Protein AF-A0A7Y5XX74-F1 (afdb_monomer_lite)

Secondary structure (DSSP, 8-state):
--S-EEEE-TTSS--EEEE-TT--EEEETTTEEEE-SB-TTSPBPPHHHHHHHHHHHHHHHHHHHHTSS---TT-TTSHHHHHHHHHHHHH-SSSTTTT--SHHHHHHHHHHHHH--TT-S--SSHHHHHHHSPSPGGG-HHHHHHHH--S--SS-TT--HHHHHHHHHHHHHHTTSS-HHHHHHHHHTS-HHHHHHHHH-HHHHHHHTTS-HHHHHHHHHHHHSSS-TT-STTT-TT--HHHHHHHHHHHTT-HHHHHHHHHHS-HHHHHHHTT-HHHHHHHHHHSSS-HHHHHHHHHHHHTTSTHHHHHHHHHHHHHHHTTT-SS--HHHHHHHHTS-HHHHHHHHHH-HHHHHHHTTTS-HHHHHHHHHHHTTSS--

pLDDT: mean 84.11, std 14.09, range [31.91, 98.31]

Structure (mmCIF, N/CA/C/O backbone):
data_AF-A0A7Y5XX74-F1
#
_entry.id   AF-A0A7Y5XX74-F1
#
loop_
_atom_site.group_PDB
_atom_site.id
_atom_site.type_symbol
_atom_site.label_atom_id
_atom_site.label_alt_id
_atom_site.label_comp_id
_atom_site.label_asym_id
_atom_site.label_entity_id
_atom_site.label_seq_id
_atom_site.pdbx_PDB_ins_code
_atom_site.Cartn_x
_atom_site.Cartn_y
_atom_site.Cartn_z
_atom_site.occupancy
_atom_site.B_iso_or_equiv
_atom_site.auth_seq_id
_atom_site.auth_comp_id
_atom_site.auth_asym_id
_atom_site.auth_atom_id
_atom_site.pdbx_PDB_model_num
ATOM 1 N N . ALA A 1 1 ? 45.575 -0.138 -5.406 1.00 38.28 1 ALA A N 1
ATOM 2 C CA . ALA A 1 1 ? 44.103 -0.164 -5.280 1.00 38.28 1 ALA A CA 1
ATOM 3 C C . ALA A 1 1 ? 43.688 -1.615 -5.085 1.00 38.28 1 ALA A C 1
ATOM 5 O O . ALA A 1 1 ? 44.304 -2.457 -5.726 1.00 38.28 1 ALA A O 1
ATOM 6 N N . ALA A 1 2 ? 42.754 -1.920 -4.179 1.00 33.31 2 ALA A N 1
ATOM 7 C CA . ALA A 1 2 ? 42.274 -3.293 -4.006 1.00 33.31 2 ALA A CA 1
ATOM 8 C C . ALA A 1 2 ? 41.650 -3.765 -5.330 1.00 33.31 2 ALA A C 1
ATOM 10 O O . ALA A 1 2 ? 40.745 -3.102 -5.836 1.00 33.31 2 ALA A O 1
ATOM 11 N N . GLN A 1 3 ? 42.217 -4.819 -5.923 1.00 36.69 3 GLN A N 1
ATOM 12 C CA . GLN A 1 3 ? 41.779 -5.361 -7.215 1.00 36.69 3 GLN A CA 1
ATOM 13 C C . GLN A 1 3 ? 40.480 -6.162 -7.074 1.00 36.69 3 GLN A C 1
ATOM 15 O O . GLN A 1 3 ? 39.657 -6.135 -7.980 1.00 36.69 3 GLN A O 1
ATOM 20 N N . ASP A 1 4 ? 40.254 -6.724 -5.888 1.00 36.78 4 ASP A N 1
ATOM 21 C CA . ASP A 1 4 ? 39.111 -7.558 -5.550 1.00 36.78 4 ASP A CA 1
ATOM 22 C C . ASP A 1 4 ? 38.460 -7.080 -4.248 1.00 36.78 4 ASP A C 1
ATOM 24 O O . ASP A 1 4 ? 39.116 -6.490 -3.380 1.00 36.78 4 ASP A O 1
ATOM 28 N N . ALA A 1 5 ? 37.156 -7.320 -4.106 1.00 41.28 5 ALA A N 1
ATOM 29 C CA . ALA A 1 5 ? 36.436 -7.100 -2.865 1.00 41.28 5 ALA A CA 1
ATOM 30 C C . ALA A 1 5 ? 35.701 -8.367 -2.428 1.00 41.28 5 ALA A C 1
ATOM 32 O O . ALA A 1 5 ? 34.929 -8.966 -3.177 1.00 41.28 5 ALA A O 1
ATOM 33 N N . ASN A 1 6 ? 35.934 -8.722 -1.169 1.00 41.62 6 ASN A N 1
ATOM 34 C CA . ASN A 1 6 ? 35.467 -9.953 -0.558 1.00 41.62 6 ASN A CA 1
ATOM 35 C C . ASN A 1 6 ? 34.137 -9.721 0.159 1.00 41.62 6 ASN A C 1
ATOM 37 O O . ASN A 1 6 ? 34.003 -8.814 0.986 1.00 41.62 6 ASN A O 1
ATOM 41 N N . PHE A 1 7 ? 33.154 -10.541 -0.177 1.00 45.69 7 PHE A N 1
ATOM 42 C CA . PHE A 1 7 ? 31.838 -10.599 0.438 1.00 45.69 7 PHE A CA 1
ATOM 43 C C . PHE A 1 7 ? 31.828 -11.794 1.386 1.00 45.69 7 PHE A C 1
ATOM 45 O O . PHE A 1 7 ? 32.346 -12.850 1.039 1.00 45.69 7 PHE A O 1
ATOM 52 N N . PHE A 1 8 ? 31.270 -11.613 2.583 1.00 44.59 8 PHE A N 1
ATOM 53 C CA . PHE A 1 8 ? 31.184 -12.655 3.606 1.00 44.59 8 PHE A CA 1
ATOM 54 C C . PHE A 1 8 ? 29.717 -12.966 3.907 1.00 44.59 8 PHE A C 1
ATOM 56 O O . PHE A 1 8 ? 28.927 -12.038 4.100 1.00 44.59 8 PHE A O 1
ATOM 63 N N . TYR A 1 9 ? 29.363 -14.251 3.975 1.00 49.72 9 TYR A N 1
ATOM 64 C CA . TYR A 1 9 ? 28.003 -14.717 4.280 1.00 49.72 9 TYR A CA 1
ATOM 65 C C . TYR A 1 9 ? 27.875 -15.160 5.737 1.00 49.72 9 TYR A C 1
ATOM 67 O O . TYR A 1 9 ? 28.727 -15.876 6.255 1.00 49.72 9 TYR A O 1
ATOM 75 N N . GLY A 1 10 ? 26.749 -14.826 6.374 1.00 38.72 10 GLY A N 1
ATOM 76 C CA . GLY A 1 10 ? 26.398 -15.322 7.708 1.00 38.72 10 GLY A CA 1
ATOM 77 C C . GLY A 1 10 ? 27.081 -14.584 8.866 1.00 38.72 10 GLY A C 1
ATOM 78 O O . GLY A 1 10 ? 27.585 -13.475 8.725 1.00 38.72 10 GLY A O 1
ATOM 79 N N . SER A 1 11 ? 27.051 -15.181 10.060 1.00 33.50 11 SER A N 1
ATOM 80 C CA . SER A 1 11 ? 27.618 -14.604 11.291 1.00 33.50 11 SER A CA 1
ATOM 81 C C . SER A 1 11 ? 29.122 -14.863 11.468 1.00 33.50 11 SER A C 1
ATOM 83 O O . SER A 1 11 ? 29.674 -14.563 12.529 1.00 33.50 11 SER A O 1
ATOM 85 N N . ARG A 1 12 ? 29.791 -15.442 10.459 1.00 31.91 12 ARG A N 1
ATOM 86 C CA . ARG A 1 12 ? 31.206 -15.841 10.488 1.00 31.91 12 ARG A CA 1
ATOM 87 C C . ARG A 1 12 ? 31.926 -15.397 9.206 1.00 31.91 12 ARG A C 1
ATOM 89 O O . ARG A 1 12 ? 31.303 -15.216 8.169 1.00 31.91 12 ARG A O 1
ATOM 96 N N . GLN A 1 13 ? 33.235 -15.156 9.309 1.00 39.31 13 GLN A N 1
ATOM 97 C CA . GLN A 1 13 ? 34.094 -14.624 8.234 1.00 39.31 13 GLN A CA 1
ATOM 98 C C . GLN A 1 13 ? 34.747 -15.726 7.373 1.00 39.31 13 GLN A C 1
ATOM 100 O O . GLN A 1 13 ? 35.854 -15.545 6.881 1.00 39.31 13 GLN A O 1
ATOM 105 N N . ASP A 1 14 ? 34.106 -16.883 7.221 1.00 40.28 14 ASP A N 1
ATOM 106 C CA . ASP A 1 14 ? 34.669 -18.075 6.568 1.00 40.28 14 ASP A CA 1
ATOM 107 C C . ASP A 1 14 ? 34.047 -18.417 5.198 1.00 40.28 14 ASP A C 1
ATOM 109 O O . ASP A 1 14 ? 34.499 -19.359 4.554 1.00 40.28 14 ASP A O 1
ATOM 113 N N . ASN A 1 15 ? 33.086 -17.627 4.706 1.00 44.94 15 ASN A N 1
ATOM 114 C CA . ASN A 1 15 ? 32.479 -17.778 3.373 1.00 44.94 15 ASN A CA 1
ATOM 115 C C . ASN A 1 15 ? 32.808 -16.577 2.473 1.00 44.94 15 ASN A C 1
ATOM 117 O O . ASN A 1 15 ? 32.007 -15.653 2.367 1.00 44.94 15 ASN A O 1
ATOM 121 N N . GLU A 1 16 ? 33.992 -16.561 1.862 1.00 42.88 16 GLU A N 1
ATOM 122 C CA . GLU A 1 16 ? 34.482 -15.473 1.002 1.00 42.88 16 GLU A CA 1
ATOM 123 C C . GLU A 1 16 ? 34.005 -15.623 -0.452 1.00 42.88 16 GLU A C 1
ATOM 125 O O . GLU A 1 16 ? 34.263 -16.641 -1.088 1.00 42.88 16 GLU A O 1
ATOM 130 N N . HIS A 1 17 ? 33.321 -14.608 -0.993 1.00 49.22 17 HIS A N 1
ATOM 131 C CA . HIS A 1 17 ? 32.944 -14.538 -2.410 1.00 49.22 17 HIS A CA 1
ATOM 132 C C . HIS A 1 17 ? 33.470 -13.239 -3.023 1.00 49.22 17 HIS A C 1
ATOM 134 O O . HIS A 1 17 ? 33.361 -12.164 -2.431 1.00 49.22 17 HIS A O 1
ATOM 140 N N . THR A 1 18 ? 34.053 -13.330 -4.212 1.00 49.22 18 THR A N 1
ATOM 141 C CA . THR A 1 18 ? 34.776 -12.221 -4.840 1.00 49.22 18 THR A CA 1
ATOM 142 C C . THR A 1 18 ? 33.871 -11.461 -5.810 1.00 49.22 18 THR A C 1
ATOM 144 O O . THR A 1 18 ? 33.394 -12.035 -6.786 1.00 49.22 18 THR A O 1
ATOM 147 N N . HIS A 1 19 ? 33.662 -10.159 -5.587 1.00 54.53 19 HIS A N 1
ATOM 148 C CA . HIS A 1 19 ? 33.103 -9.267 -6.613 1.00 54.53 19 HIS A CA 1
ATOM 149 C C . HIS A 1 19 ? 33.962 -8.006 -6.774 1.00 54.53 19 HIS A C 1
ATOM 151 O O . HIS A 1 19 ? 34.809 -7.692 -5.935 1.00 54.53 19 HIS A O 1
ATOM 157 N N . GLY A 1 20 ? 33.740 -7.265 -7.861 1.00 46.94 20 GLY A N 1
ATOM 158 C CA . GLY A 1 20 ? 34.535 -6.087 -8.204 1.00 46.94 20 GLY A CA 1
ATOM 159 C C . GLY A 1 20 ? 34.535 -5.003 -7.110 1.00 46.94 20 GLY A C 1
ATOM 160 O O . GLY A 1 20 ? 33.599 -4.892 -6.309 1.00 46.94 20 GLY A O 1
ATOM 161 N N . PRO A 1 21 ? 35.565 -4.142 -7.054 1.00 49.09 21 PRO A N 1
ATOM 162 C CA . PRO A 1 21 ? 35.764 -3.194 -5.957 1.00 49.09 21 PRO A CA 1
ATOM 163 C C . PRO A 1 21 ? 34.653 -2.140 -5.825 1.00 49.09 21 PRO A C 1
ATOM 165 O O . PRO A 1 21 ? 34.507 -1.554 -4.753 1.00 49.09 21 PRO A O 1
ATOM 168 N N . THR A 1 22 ? 33.828 -1.920 -6.847 1.00 54.50 22 THR A N 1
ATOM 169 C CA . THR A 1 22 ? 32.734 -0.933 -6.860 1.00 54.50 22 THR A CA 1
ATOM 170 C C . THR A 1 22 ? 31.342 -1.524 -6.616 1.00 54.50 22 THR A C 1
ATOM 172 O O . THR A 1 22 ? 30.402 -0.760 -6.418 1.00 54.50 22 THR A O 1
ATOM 175 N N . THR A 1 23 ? 31.200 -2.853 -6.567 1.00 60.91 23 THR A N 1
ATOM 176 C CA . THR A 1 23 ? 29.917 -3.541 -6.354 1.00 60.91 23 THR A CA 1
ATOM 177 C C . THR A 1 23 ? 29.348 -3.238 -4.962 1.00 60.91 23 THR A C 1
ATOM 179 O O . THR A 1 23 ? 29.949 -3.598 -3.947 1.00 60.91 23 THR A O 1
ATOM 182 N N . LEU A 1 24 ? 28.196 -2.560 -4.898 1.00 61.50 24 LEU A N 1
ATOM 183 C CA . LEU A 1 24 ? 27.523 -2.205 -3.638 1.00 61.50 24 LEU A CA 1
ATOM 184 C C . LEU A 1 24 ? 26.499 -3.259 -3.195 1.00 61.50 24 LEU A C 1
ATOM 186 O O . LEU A 1 24 ? 26.317 -3.445 -1.990 1.00 61.50 24 LEU A O 1
ATOM 190 N N . GLY A 1 25 ? 25.898 -3.968 -4.149 1.00 62.72 25 GLY A N 1
ATOM 191 C CA . GLY A 1 25 ? 25.007 -5.104 -3.950 1.00 62.72 25 GLY A CA 1
ATOM 192 C C . GLY A 1 25 ? 25.106 -6.086 -5.121 1.00 62.72 25 GLY A C 1
ATOM 193 O O . GLY A 1 25 ? 25.762 -5.784 -6.117 1.00 62.72 25 GLY A O 1
ATOM 194 N N . THR A 1 26 ? 24.561 -7.290 -4.954 1.00 72.44 26 THR A N 1
ATOM 195 C CA . THR A 1 26 ? 24.440 -8.308 -6.010 1.00 72.44 26 THR A CA 1
ATOM 196 C C . THR A 1 26 ? 23.409 -9.371 -5.614 1.00 72.44 26 THR A C 1
ATOM 198 O O . THR A 1 26 ? 23.001 -9.448 -4.450 1.00 72.44 26 THR A O 1
ATOM 201 N N . ILE A 1 27 ? 23.028 -10.230 -6.563 1.00 67.12 27 ILE A N 1
ATOM 202 C CA . ILE A 1 27 ? 22.138 -11.376 -6.345 1.00 67.12 27 ILE A CA 1
ATOM 203 C C . ILE A 1 27 ? 22.914 -12.683 -6.506 1.00 67.12 27 ILE A C 1
ATOM 205 O O . ILE A 1 27 ? 23.526 -12.932 -7.544 1.00 67.12 27 ILE A O 1
ATOM 209 N N . GLU A 1 28 ? 22.817 -13.560 -5.512 1.00 67.19 28 GLU A N 1
ATOM 210 C CA . GLU A 1 28 ? 23.302 -14.937 -5.565 1.00 67.19 28 GLU A CA 1
ATOM 211 C C . GLU A 1 28 ? 22.136 -15.930 -5.661 1.00 67.19 28 GLU A C 1
ATOM 213 O O . GLU A 1 28 ? 21.075 -15.753 -5.056 1.00 67.19 28 GLU A O 1
ATOM 218 N N . GLY A 1 29 ? 22.309 -16.978 -6.474 1.00 62.56 29 GLY A N 1
ATOM 219 C CA . GLY A 1 29 ? 21.314 -18.046 -6.641 1.00 62.56 29 GLY A CA 1
ATOM 220 C C . GLY A 1 29 ? 19.972 -17.592 -7.231 1.00 62.56 29 GLY A C 1
ATOM 221 O O . GLY A 1 29 ? 19.015 -18.356 -7.223 1.00 62.56 29 GLY A O 1
ATOM 222 N N . GLY A 1 30 ? 19.885 -16.353 -7.727 1.00 67.50 30 GLY A N 1
ATOM 223 C CA . GLY A 1 30 ? 18.659 -15.757 -8.266 1.00 67.50 30 GLY A CA 1
ATOM 224 C C . GLY A 1 30 ? 17.651 -15.273 -7.216 1.00 67.50 30 GLY A C 1
ATOM 225 O O . GLY A 1 30 ? 16.641 -14.690 -7.596 1.00 67.50 30 GLY A O 1
ATOM 226 N N . THR A 1 31 ? 17.910 -15.481 -5.921 1.00 69.44 31 THR A N 1
ATOM 227 C CA . THR A 1 31 ? 16.950 -15.177 -4.840 1.00 69.44 31 THR A CA 1
ATOM 228 C C . THR A 1 31 ? 17.570 -14.511 -3.616 1.00 69.44 31 THR A C 1
ATOM 230 O O . THR A 1 31 ? 16.842 -13.969 -2.788 1.00 69.44 31 THR A O 1
ATOM 233 N N . THR A 1 32 ? 18.893 -14.559 -3.465 1.00 73.12 32 THR A N 1
ATOM 234 C CA . THR A 1 32 ? 19.584 -14.032 -2.286 1.00 73.12 32 THR A CA 1
ATOM 235 C C . THR A 1 32 ? 20.218 -12.696 -2.626 1.00 73.12 32 THR A C 1
ATOM 237 O O . THR A 1 32 ? 21.114 -12.641 -3.462 1.00 73.12 32 THR A O 1
ATOM 240 N N . VAL A 1 33 ? 19.783 -11.620 -1.969 1.00 76.06 33 VAL A N 1
ATOM 241 C CA . VAL A 1 33 ? 20.421 -10.305 -2.103 1.00 76.06 33 VAL A CA 1
ATOM 242 C C . VAL A 1 33 ? 21.564 -10.176 -1.108 1.00 76.06 33 VAL A C 1
ATOM 244 O O . VAL A 1 33 ? 21.401 -10.429 0.086 1.00 76.06 33 VAL A O 1
ATOM 247 N N . ILE A 1 34 ? 22.710 -9.722 -1.598 1.00 73.75 34 ILE A N 1
ATOM 248 C CA . ILE A 1 34 ? 23.897 -9.456 -0.797 1.00 73.75 34 ILE A CA 1
ATOM 249 C C . ILE A 1 34 ? 24.220 -7.976 -0.927 1.00 73.75 34 ILE A C 1
ATOM 251 O O . ILE A 1 34 ? 24.368 -7.470 -2.034 1.00 73.75 34 ILE A O 1
ATOM 255 N N . VAL A 1 35 ? 24.372 -7.285 0.202 1.00 76.62 35 VAL A N 1
ATOM 256 C CA . VAL A 1 35 ? 24.736 -5.863 0.237 1.00 76.62 35 VAL A CA 1
ATOM 257 C C . VAL A 1 35 ? 26.051 -5.693 0.978 1.00 76.62 35 VAL A C 1
ATOM 259 O O . VAL A 1 35 ? 26.254 -6.234 2.067 1.00 76.62 35 VAL A O 1
ATOM 262 N N . ARG A 1 36 ? 26.965 -4.913 0.404 1.00 73.75 36 ARG A N 1
ATOM 263 C CA . ARG A 1 36 ? 28.269 -4.668 1.012 1.00 73.75 36 ARG A CA 1
ATOM 264 C C . ARG A 1 36 ? 28.140 -3.717 2.205 1.00 73.75 36 ARG A C 1
ATOM 266 O O . ARG A 1 36 ? 27.574 -2.640 2.089 1.00 73.75 36 ARG A O 1
ATOM 273 N N . GLY A 1 37 ? 28.749 -4.041 3.345 1.00 70.94 37 GLY A N 1
ATOM 274 C CA . GLY A 1 37 ? 28.749 -3.141 4.511 1.00 70.94 37 GLY A CA 1
ATOM 275 C C . GLY A 1 37 ? 29.721 -1.953 4.409 1.00 70.94 37 GLY A C 1
ATOM 276 O O . GLY A 1 37 ? 29.439 -0.872 4.923 1.00 70.94 37 GLY A O 1
ATOM 277 N N . ARG A 1 38 ? 30.870 -2.122 3.741 1.00 72.69 38 ARG A N 1
ATOM 278 C CA . ARG A 1 38 ? 31.935 -1.104 3.630 1.00 72.69 38 ARG A CA 1
ATOM 279 C C . ARG A 1 38 ? 32.205 -0.716 2.181 1.00 72.69 38 ARG A C 1
ATOM 281 O O . ARG A 1 38 ? 32.158 -1.559 1.301 1.00 72.69 38 ARG A O 1
ATOM 288 N N . ARG A 1 39 ? 32.534 0.544 1.910 1.00 70.62 39 ARG A N 1
ATOM 289 C CA . ARG A 1 39 ? 32.956 1.000 0.571 1.00 70.62 39 ARG A CA 1
ATOM 290 C C . ARG A 1 39 ? 34.378 0.519 0.264 1.00 70.62 39 ARG A C 1
ATOM 292 O O . ARG A 1 39 ? 35.106 0.119 1.168 1.00 70.62 39 ARG A O 1
ATOM 299 N N . SER A 1 40 ? 34.806 0.635 -0.993 1.00 65.19 40 SER A N 1
ATOM 300 C CA . SER A 1 40 ? 36.177 0.305 -1.430 1.00 65.19 40 SER A CA 1
ATOM 301 C C . SER A 1 40 ? 37.276 1.023 -0.635 1.00 65.19 40 SER A C 1
ATOM 303 O O . SER A 1 40 ? 38.359 0.480 -0.454 1.00 65.19 40 SER A O 1
ATOM 305 N N . GLY A 1 41 ? 36.990 2.218 -0.108 1.00 68.88 41 GLY A N 1
ATOM 306 C CA . GLY A 1 41 ? 37.886 2.964 0.783 1.00 68.88 41 GLY A CA 1
ATOM 307 C C . GLY A 1 41 ? 37.874 2.516 2.253 1.00 68.88 41 GLY A C 1
ATOM 308 O O . GLY A 1 41 ? 38.465 3.190 3.087 1.00 68.88 41 GLY A O 1
ATOM 309 N N . GLY A 1 42 ? 37.164 1.439 2.607 1.00 68.88 42 GLY A N 1
ATOM 310 C CA . GLY A 1 42 ? 37.112 0.873 3.962 1.00 68.88 42 GLY A CA 1
ATOM 311 C C . GLY A 1 42 ? 36.090 1.507 4.917 1.00 68.88 42 GLY A C 1
ATOM 312 O O . GLY A 1 42 ? 35.814 0.935 5.971 1.00 68.88 42 GLY A O 1
ATOM 313 N N . ALA A 1 43 ? 35.485 2.641 4.556 1.00 76.94 43 ALA A N 1
ATOM 314 C CA . ALA A 1 43 ? 34.446 3.291 5.358 1.00 76.94 43 ALA A CA 1
ATOM 315 C C . ALA A 1 43 ? 33.123 2.504 5.344 1.00 76.94 43 ALA A C 1
ATOM 317 O O . ALA A 1 43 ? 32.717 1.993 4.299 1.00 76.94 43 ALA A O 1
ATOM 318 N N . TRP A 1 44 ? 32.427 2.452 6.484 1.00 78.19 44 TRP A N 1
ATOM 319 C CA . TRP A 1 44 ? 31.071 1.898 6.568 1.00 78.19 44 TRP A CA 1
ATOM 320 C C . TRP A 1 44 ? 30.087 2.691 5.702 1.00 78.19 44 TRP A C 1
ATOM 322 O O . TRP A 1 44 ? 30.159 3.919 5.623 1.00 78.19 44 TRP A O 1
ATOM 332 N N . GLN A 1 45 ? 29.175 1.980 5.041 1.00 78.62 45 GLN A N 1
ATOM 333 C CA . GLN A 1 45 ? 28.043 2.595 4.354 1.00 78.62 45 GLN A CA 1
ATOM 334 C C . GLN A 1 45 ? 27.035 3.139 5.375 1.00 78.62 45 GLN A C 1
ATOM 336 O O . GLN A 1 45 ? 26.907 2.609 6.479 1.00 78.62 45 GLN A O 1
ATOM 341 N N . THR A 1 46 ? 26.312 4.197 5.006 1.00 82.75 46 THR A N 1
ATOM 342 C CA . THR A 1 46 ? 25.173 4.672 5.800 1.00 82.75 46 THR A CA 1
ATOM 343 C C . THR A 1 46 ? 24.004 3.696 5.676 1.00 82.75 46 THR A C 1
ATOM 345 O O . THR A 1 46 ? 23.935 2.917 4.719 1.00 82.75 46 THR A O 1
ATOM 348 N N . ARG A 1 47 ? 23.064 3.748 6.626 1.00 79.56 47 ARG A N 1
ATOM 349 C CA . ARG A 1 47 ? 21.850 2.920 6.588 1.00 79.56 47 ARG A CA 1
ATOM 350 C C . ARG A 1 47 ? 21.076 3.144 5.291 1.00 79.56 47 ARG A C 1
ATOM 352 O O . ARG A 1 47 ? 20.661 2.182 4.659 1.00 79.56 47 ARG A O 1
ATOM 359 N N . GLU A 1 48 ? 20.928 4.397 4.886 1.00 82.56 48 GLU A N 1
ATOM 360 C CA . GLU A 1 48 ? 20.188 4.815 3.695 1.00 82.56 48 GLU A CA 1
ATOM 361 C C . GLU A 1 48 ? 20.807 4.204 2.435 1.00 82.56 48 GLU A C 1
ATOM 363 O O . GLU A 1 48 ? 20.091 3.651 1.610 1.00 82.56 48 GLU A O 1
ATOM 368 N N . ARG A 1 49 ? 22.142 4.185 2.328 1.00 80.81 49 ARG A N 1
ATOM 369 C CA . ARG A 1 49 ? 22.838 3.551 1.198 1.00 80.81 49 ARG A CA 1
ATOM 370 C C . ARG A 1 49 ? 22.702 2.035 1.165 1.00 80.81 49 ARG A C 1
ATOM 372 O O . ARG A 1 49 ? 22.569 1.468 0.088 1.00 80.81 49 ARG A O 1
ATOM 379 N N . ILE A 1 50 ? 22.736 1.384 2.327 1.00 79.56 50 ILE A N 1
ATOM 380 C CA . ILE A 1 50 ? 22.487 -0.061 2.418 1.00 79.56 50 ILE A CA 1
ATOM 381 C C . ILE A 1 50 ? 21.055 -0.369 1.963 1.00 79.56 50 ILE A C 1
ATOM 383 O O . ILE A 1 50 ? 20.848 -1.308 1.201 1.00 79.56 50 ILE A O 1
ATOM 387 N N . MET A 1 51 ? 20.081 0.443 2.386 1.00 78.31 51 MET A N 1
ATOM 388 C CA . MET A 1 51 ? 18.687 0.310 1.956 1.00 78.31 51 MET A CA 1
ATOM 389 C C . MET A 1 51 ? 18.514 0.574 0.456 1.00 78.31 51 MET A C 1
ATOM 391 O O . MET A 1 51 ? 17.779 -0.162 -0.191 1.00 78.31 51 MET A O 1
ATOM 395 N N . GLY A 1 52 ? 19.204 1.573 -0.101 1.00 82.69 52 GLY A N 1
ATOM 396 C CA . GLY A 1 52 ? 19.236 1.851 -1.539 1.00 82.69 52 GLY A CA 1
ATOM 397 C C . GLY A 1 52 ? 19.700 0.649 -2.352 1.00 82.69 52 GLY A C 1
ATOM 398 O O . GLY A 1 52 ? 18.942 0.118 -3.162 1.00 82.69 52 GLY A O 1
ATOM 399 N N . ALA A 1 53 ? 20.885 0.127 -2.022 1.00 83.31 53 ALA A N 1
ATOM 400 C CA . ALA A 1 53 ? 21.434 -1.065 -2.663 1.00 83.31 53 ALA A CA 1
ATOM 401 C C . ALA A 1 53 ? 20.504 -2.281 -2.522 1.00 83.31 53 ALA A C 1
ATOM 403 O O . ALA A 1 53 ? 20.278 -2.996 -3.490 1.00 83.31 53 A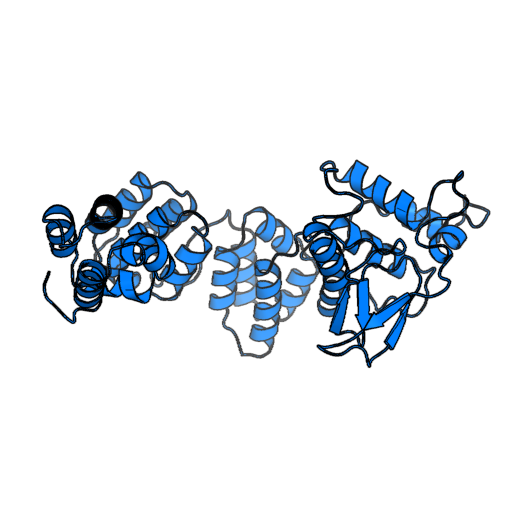LA A O 1
ATOM 404 N N . LEU A 1 54 ? 19.907 -2.497 -1.345 1.00 82.56 54 LEU A N 1
ATOM 405 C CA . LEU A 1 54 ? 18.936 -3.575 -1.150 1.00 82.56 54 LEU A CA 1
ATOM 406 C C . LEU A 1 54 ? 17.730 -3.433 -2.090 1.00 82.56 54 LEU A C 1
ATOM 408 O O . LEU A 1 54 ? 17.315 -4.413 -2.700 1.00 82.56 54 LEU A O 1
ATOM 412 N N . VAL A 1 55 ? 17.164 -2.230 -2.213 1.00 83.81 55 VAL A N 1
ATOM 413 C CA . VAL A 1 55 ? 16.012 -1.975 -3.090 1.00 83.81 55 VAL A CA 1
ATOM 414 C C . VAL A 1 55 ? 16.383 -2.141 -4.566 1.00 83.81 55 VAL A C 1
ATOM 416 O O . VAL A 1 55 ? 15.602 -2.737 -5.310 1.00 83.81 55 VAL A O 1
ATOM 419 N N . HIS A 1 56 ? 17.568 -1.678 -4.977 1.00 88.75 56 HIS A N 1
ATOM 420 C CA . HIS A 1 56 ? 18.104 -1.870 -6.331 1.00 88.75 56 HIS A CA 1
ATOM 421 C C . HIS A 1 56 ? 18.160 -3.358 -6.699 1.00 88.75 56 HIS A C 1
ATOM 423 O O . HIS A 1 56 ? 17.564 -3.783 -7.688 1.00 88.75 56 HIS A O 1
ATOM 429 N N . GLU A 1 57 ? 18.785 -4.177 -5.852 1.00 85.19 57 GLU A N 1
ATOM 430 C CA . GLU A 1 57 ? 18.904 -5.616 -6.105 1.00 85.19 57 GLU A CA 1
ATOM 431 C C . GLU A 1 57 ? 17.549 -6.341 -6.021 1.00 85.19 57 GLU A C 1
ATOM 433 O O . GLU A 1 57 ? 17.224 -7.167 -6.872 1.00 85.19 57 GLU A O 1
ATOM 438 N N . CYS A 1 58 ? 16.696 -6.010 -5.046 1.00 82.69 58 CYS A N 1
ATOM 439 C CA . CYS A 1 58 ? 15.348 -6.583 -4.961 1.00 82.69 58 CYS A CA 1
ATOM 440 C C . CYS A 1 58 ? 14.504 -6.260 -6.204 1.00 82.69 58 CYS A C 1
ATOM 442 O O . CYS A 1 58 ? 13.725 -7.101 -6.653 1.00 82.69 58 CYS A O 1
ATOM 444 N N . SER A 1 59 ? 14.677 -5.075 -6.796 1.00 86.44 59 SER A N 1
ATOM 445 C CA . SER A 1 59 ? 13.999 -4.683 -8.034 1.00 86.44 59 SER A CA 1
ATOM 446 C C . SER A 1 59 ? 14.305 -5.648 -9.186 1.00 86.44 59 SER A C 1
ATOM 448 O O . SER A 1 59 ? 13.380 -6.059 -9.892 1.00 86.44 59 SER A O 1
ATOM 450 N N . HIS A 1 60 ? 15.564 -6.074 -9.336 1.00 86.88 60 HIS A N 1
ATOM 451 C CA . HIS A 1 60 ? 15.952 -7.072 -10.337 1.00 86.88 60 HIS A CA 1
ATOM 452 C C . HIS A 1 60 ? 15.262 -8.425 -10.123 1.00 86.88 60 HIS A C 1
ATOM 454 O O . HIS A 1 60 ? 14.968 -9.121 -11.093 1.00 86.88 60 HIS A O 1
ATOM 460 N N . ILE A 1 61 ? 15.009 -8.824 -8.872 1.00 84.19 61 ILE A N 1
ATOM 461 C CA . ILE A 1 61 ? 14.290 -10.068 -8.554 1.00 84.19 61 ILE A CA 1
ATOM 462 C C . ILE A 1 61 ? 12.807 -9.922 -8.908 1.00 84.19 61 ILE A C 1
ATOM 464 O O . ILE A 1 61 ? 12.257 -10.778 -9.599 1.00 84.19 61 ILE A O 1
ATOM 468 N N . LEU A 1 62 ? 12.170 -8.831 -8.477 1.00 82.88 62 LEU A N 1
ATOM 469 C CA . LEU A 1 62 ? 10.732 -8.615 -8.655 1.00 82.88 62 LEU A CA 1
ATOM 470 C C . LEU A 1 62 ? 10.335 -8.539 -10.129 1.00 82.88 62 LEU A C 1
ATOM 472 O O . LEU A 1 62 ? 9.409 -9.227 -10.549 1.00 82.88 62 LEU A O 1
ATOM 476 N N . VAL A 1 63 ? 11.060 -7.768 -10.943 1.00 85.50 63 VAL A N 1
ATOM 477 C CA . VAL A 1 63 ? 10.723 -7.624 -12.370 1.00 85.50 63 VAL A CA 1
ATOM 478 C C . VAL A 1 63 ? 10.858 -8.949 -13.139 1.00 85.50 63 VAL A C 1
ATOM 480 O O . VAL A 1 63 ? 10.108 -9.207 -14.086 1.00 85.50 63 VAL A O 1
ATOM 483 N N . LYS A 1 64 ? 11.768 -9.829 -12.693 1.00 85.00 64 LYS A N 1
ATOM 484 C CA . LYS A 1 64 ? 11.927 -11.194 -13.216 1.00 85.00 64 LYS A CA 1
ATOM 485 C C . LYS A 1 64 ? 10.810 -12.112 -12.736 1.00 85.00 64 LYS A C 1
ATOM 487 O O . LYS A 1 64 ? 10.254 -12.836 -13.558 1.00 85.00 64 LYS A O 1
ATOM 492 N N . ASP A 1 65 ? 10.441 -12.061 -11.454 1.00 84.06 65 ASP A N 1
ATOM 493 C CA . ASP A 1 65 ? 9.293 -12.816 -10.933 1.00 84.06 65 ASP A CA 1
ATOM 494 C C . ASP A 1 65 ? 8.005 -12.430 -11.667 1.00 84.06 65 ASP A C 1
ATOM 496 O O . ASP A 1 65 ? 7.212 -13.298 -12.030 1.00 84.06 65 ASP A O 1
ATOM 500 N N . TYR A 1 66 ? 7.803 -11.145 -11.960 1.00 86.06 66 TYR A N 1
ATOM 501 C CA . TYR A 1 66 ? 6.658 -10.666 -12.736 1.00 86.06 66 TYR A CA 1
ATOM 502 C C . TYR A 1 66 ? 6.676 -11.132 -14.198 1.00 86.06 66 TYR A C 1
ATOM 504 O O . TYR A 1 66 ? 5.616 -11.203 -14.823 1.00 86.06 66 TYR A O 1
ATOM 512 N N . GLY A 1 67 ? 7.841 -11.521 -14.723 1.00 82.88 67 GLY A N 1
ATOM 513 C CA . GLY A 1 67 ? 8.022 -11.945 -16.110 1.00 82.88 67 GLY A CA 1
ATOM 514 C C . GLY A 1 67 ? 8.007 -10.783 -17.106 1.00 82.88 67 GLY A C 1
ATOM 515 O O . GLY A 1 67 ? 7.668 -10.990 -18.269 1.00 82.88 67 GLY A O 1
ATOM 516 N N . GLU A 1 68 ? 8.329 -9.566 -16.658 1.00 83.69 68 GLU A N 1
ATOM 517 C CA . GLU A 1 68 ? 8.271 -8.348 -17.480 1.00 83.69 68 GLU A CA 1
ATOM 518 C C . GLU A 1 68 ? 9.602 -8.016 -18.163 1.00 83.69 68 GLU A C 1
ATOM 520 O O . GLU A 1 68 ? 9.609 -7.394 -19.228 1.00 83.69 68 GLU A O 1
ATOM 525 N N . LEU A 1 69 ? 10.721 -8.473 -17.591 1.00 81.19 69 LEU A N 1
ATOM 526 C CA . LEU A 1 69 ? 12.043 -8.420 -18.212 1.00 81.19 69 LEU A CA 1
ATOM 527 C C . LEU A 1 69 ? 12.675 -9.820 -18.262 1.00 81.19 69 LEU A C 1
ATOM 529 O O . LEU A 1 69 ? 12.540 -10.588 -17.304 1.00 81.19 69 LEU A O 1
ATOM 533 N N . PRO A 1 70 ? 13.365 -10.176 -19.363 1.00 72.69 70 PRO A N 1
ATOM 534 C CA . PRO A 1 70 ? 14.058 -11.454 -19.468 1.00 72.69 70 PRO A CA 1
ATOM 535 C C . PRO A 1 70 ? 15.275 -11.509 -18.534 1.00 72.69 70 PRO A C 1
ATOM 537 O O . PRO A 1 70 ? 15.756 -10.497 -18.027 1.00 72.69 70 PRO A O 1
ATOM 540 N N . ALA A 1 71 ? 15.818 -12.710 -18.320 1.00 66.62 71 ALA A N 1
ATOM 541 C CA . ALA A 1 71 ? 17.060 -12.869 -17.573 1.00 66.62 71 ALA A CA 1
ATOM 542 C C . ALA A 1 71 ? 18.227 -12.184 -18.311 1.00 66.62 71 ALA A C 1
ATOM 544 O O . ALA A 1 71 ? 18.577 -12.555 -19.428 1.00 66.62 71 ALA A O 1
ATOM 545 N N . THR A 1 72 ? 18.854 -11.208 -17.657 1.00 65.69 72 THR A N 1
ATOM 546 C CA . THR A 1 72 ? 19.888 -10.329 -18.234 1.00 65.69 72 THR A CA 1
ATOM 547 C C . THR A 1 72 ? 21.323 -10.838 -18.056 1.00 65.69 72 THR A C 1
ATOM 549 O O . THR A 1 72 ? 22.268 -10.211 -18.530 1.00 65.69 72 THR A O 1
ATOM 552 N N . GLY A 1 73 ? 21.507 -11.995 -17.410 1.00 60.38 73 GLY A N 1
ATOM 553 C CA . GLY A 1 73 ? 22.822 -12.562 -17.077 1.00 60.38 73 GLY A CA 1
ATOM 554 C C . GLY A 1 73 ? 23.608 -13.164 -18.249 1.00 60.38 73 GLY A C 1
ATOM 555 O O . GLY A 1 73 ? 24.698 -13.681 -18.036 1.00 60.38 73 GLY A O 1
ATOM 556 N N . THR A 1 74 ? 23.074 -13.139 -19.473 1.00 61.25 74 THR A N 1
ATOM 557 C CA . THR A 1 74 ? 23.683 -13.795 -20.646 1.00 61.25 74 THR A CA 1
ATOM 558 C C . THR A 1 74 ? 24.488 -12.853 -21.543 1.00 61.25 74 THR A C 1
ATOM 560 O O . THR A 1 74 ? 25.370 -13.319 -22.259 1.00 61.25 74 THR A O 1
ATOM 563 N N . ASN A 1 75 ? 24.227 -11.540 -21.514 1.00 78.38 75 ASN A N 1
ATOM 564 C CA . ASN A 1 75 ? 24.969 -10.552 -22.301 1.00 78.38 75 ASN A CA 1
ATOM 565 C C . ASN A 1 75 ? 25.022 -9.190 -21.585 1.00 78.38 75 ASN A C 1
ATOM 567 O O . ASN A 1 75 ? 24.041 -8.439 -21.578 1.00 78.38 75 ASN A O 1
ATOM 571 N N . ALA A 1 76 ? 26.198 -8.861 -21.043 1.00 81.56 76 ALA A N 1
ATOM 572 C CA . ALA A 1 76 ? 26.466 -7.625 -20.305 1.00 81.56 76 ALA A CA 1
ATOM 573 C C . ALA A 1 76 ? 26.322 -6.340 -21.148 1.00 81.56 76 ALA A C 1
ATOM 575 O O . ALA A 1 76 ? 26.159 -5.266 -20.578 1.00 81.56 76 ALA A O 1
ATOM 576 N N . ALA A 1 77 ? 26.326 -6.448 -22.481 1.00 86.25 77 ALA A N 1
ATOM 577 C CA . ALA A 1 77 ? 26.161 -5.341 -23.425 1.00 86.25 77 ALA A CA 1
ATOM 578 C C . ALA A 1 77 ? 24.746 -5.258 -24.044 1.00 86.25 77 ALA A C 1
ATOM 580 O O . ALA A 1 77 ? 24.527 -4.525 -25.006 1.00 86.25 77 ALA A O 1
ATOM 581 N N . SER A 1 78 ? 23.782 -6.051 -23.561 1.00 90.56 78 SER A N 1
ATOM 582 C CA . SER A 1 78 ? 22.435 -6.109 -24.149 1.00 90.56 78 SER A CA 1
ATOM 583 C C . SER A 1 78 ? 21.532 -4.948 -23.726 1.00 90.56 78 SER A C 1
ATOM 585 O O . SER A 1 78 ? 21.654 -4.401 -22.630 1.00 90.56 78 SER A O 1
ATOM 587 N N . PHE A 1 79 ? 20.559 -4.604 -24.576 1.00 92.38 79 PHE A N 1
ATOM 588 C CA . PHE A 1 79 ? 19.542 -3.606 -24.227 1.00 92.38 79 PHE A CA 1
ATOM 589 C C . PHE A 1 79 ? 18.653 -4.065 -23.064 1.00 92.38 79 PHE A C 1
ATOM 591 O O . PHE A 1 79 ? 18.277 -3.252 -22.228 1.00 92.38 79 PHE A O 1
ATOM 598 N N . ASP A 1 80 ? 18.394 -5.368 -22.930 1.00 90.62 80 ASP A N 1
ATOM 599 C CA . ASP A 1 80 ? 17.673 -5.896 -21.768 1.00 90.62 80 ASP A CA 1
ATOM 600 C C . ASP A 1 80 ? 18.456 -5.690 -20.467 1.00 90.62 80 ASP A C 1
ATOM 602 O O . ASP A 1 80 ? 17.868 -5.289 -19.464 1.00 90.62 80 ASP A O 1
ATOM 606 N N . ARG A 1 81 ? 19.788 -5.867 -20.486 1.00 90.25 81 ARG A N 1
ATOM 607 C CA . ARG A 1 81 ? 20.657 -5.522 -19.349 1.00 90.25 81 ARG A CA 1
ATOM 608 C C . ARG A 1 81 ? 20.562 -4.038 -19.000 1.00 90.25 81 ARG A C 1
ATOM 610 O O . ARG A 1 81 ? 20.446 -3.712 -17.823 1.00 90.25 81 ARG A O 1
ATOM 617 N N . TYR A 1 82 ? 20.574 -3.158 -20.003 1.00 93.81 82 TYR A N 1
ATOM 618 C CA . TYR A 1 82 ? 20.384 -1.721 -19.793 1.00 93.81 82 TYR A CA 1
ATOM 619 C C . TYR A 1 82 ? 19.025 -1.406 -19.150 1.00 93.81 82 TYR A C 1
ATOM 621 O O . TYR A 1 82 ? 18.991 -0.693 -18.154 1.00 93.81 82 TYR A O 1
ATOM 629 N N . ARG A 1 83 ? 17.922 -1.961 -19.669 1.00 93.44 83 ARG A N 1
ATOM 630 C CA . ARG A 1 83 ? 16.557 -1.738 -19.149 1.00 93.44 83 ARG A CA 1
ATOM 631 C C . ARG A 1 83 ? 16.401 -2.187 -17.695 1.00 93.44 83 ARG A C 1
ATOM 633 O O . ARG A 1 83 ? 15.796 -1.478 -16.896 1.00 93.44 83 ARG A O 1
ATOM 640 N N . ASP A 1 84 ? 16.959 -3.347 -17.355 1.00 91.44 84 ASP A N 1
ATOM 641 C CA . ASP A 1 84 ? 16.929 -3.923 -16.004 1.00 91.44 84 ASP A CA 1
ATOM 642 C C . ASP A 1 84 ? 17.661 -3.023 -14.991 1.00 91.44 84 ASP A C 1
ATOM 644 O O . ASP A 1 84 ? 17.105 -2.662 -13.954 1.00 91.44 84 ASP A O 1
ATOM 648 N N . GLU A 1 85 ? 18.873 -2.570 -15.328 1.00 91.75 85 GLU A N 1
ATOM 649 C CA . GLU A 1 85 ? 19.654 -1.633 -14.503 1.00 91.75 85 GLU A CA 1
ATOM 650 C C . GLU A 1 85 ? 19.027 -0.236 -14.441 1.00 91.75 85 GLU A C 1
ATOM 652 O O . GLU A 1 85 ? 18.958 0.371 -13.371 1.00 91.75 85 GLU A O 1
ATOM 657 N N . PHE A 1 86 ? 18.510 0.264 -15.565 1.00 94.25 86 PHE A N 1
ATOM 658 C CA . PHE A 1 86 ? 17.812 1.544 -15.625 1.00 94.25 86 PHE A CA 1
ATOM 659 C C . PHE A 1 86 ? 16.611 1.549 -14.680 1.00 94.25 86 PHE A C 1
ATOM 661 O O . PHE A 1 86 ? 16.474 2.465 -13.867 1.00 94.25 86 PHE A O 1
ATOM 668 N N . ARG A 1 87 ? 15.768 0.507 -14.736 1.00 92.81 87 ARG A N 1
ATOM 669 C CA . ARG A 1 87 ? 14.624 0.344 -13.832 1.00 92.81 87 ARG A CA 1
ATOM 670 C C . ARG A 1 87 ? 15.075 0.316 -12.374 1.00 92.81 87 ARG A C 1
ATOM 672 O O . ARG A 1 87 ? 14.503 1.047 -11.570 1.00 92.81 87 ARG A O 1
ATOM 679 N N . ALA A 1 88 ? 16.079 -0.494 -12.038 1.00 90.62 88 ALA A N 1
ATOM 680 C CA . ALA A 1 88 ? 16.552 -0.646 -10.663 1.00 90.62 88 ALA A CA 1
ATOM 681 C C . ALA A 1 88 ? 17.029 0.683 -10.052 1.00 90.62 88 ALA A C 1
ATOM 683 O O . ALA A 1 88 ? 16.563 1.055 -8.974 1.00 90.62 88 ALA A O 1
ATOM 684 N N . TYR A 1 89 ? 17.812 1.473 -10.792 1.00 92.50 89 TYR A N 1
ATOM 685 C CA . TYR A 1 89 ? 18.213 2.816 -10.357 1.00 92.50 89 TYR A CA 1
ATOM 686 C C . TYR A 1 89 ? 17.059 3.824 -10.315 1.00 92.50 89 TYR A C 1
ATOM 688 O O . TYR A 1 89 ? 17.049 4.761 -9.504 1.00 92.50 89 TYR A O 1
ATOM 696 N N . PHE A 1 90 ? 16.068 3.667 -11.192 1.00 92.31 90 PHE A N 1
ATOM 697 C CA . PHE A 1 90 ? 14.911 4.552 -11.212 1.00 92.31 90 PHE A CA 1
ATOM 698 C C . PHE A 1 90 ? 14.068 4.402 -9.942 1.00 92.31 90 PHE A C 1
ATOM 700 O O . PHE A 1 90 ? 13.621 5.407 -9.390 1.00 92.31 90 PHE A O 1
ATOM 707 N N . VAL A 1 91 ? 13.894 3.168 -9.461 1.00 88.19 91 VAL A N 1
ATOM 708 C CA . VAL A 1 91 ? 13.076 2.849 -8.278 1.00 88.19 91 VAL A CA 1
ATOM 709 C C . VAL A 1 91 ? 13.855 2.887 -6.955 1.00 88.19 91 VAL A C 1
ATOM 711 O O . VAL A 1 91 ? 13.260 2.739 -5.887 1.00 88.19 91 VAL A O 1
ATOM 714 N N . GLU A 1 92 ? 15.176 3.087 -7.002 1.00 87.75 92 GLU A N 1
ATOM 715 C CA . GLU A 1 92 ? 16.040 3.206 -5.824 1.00 87.75 92 GLU A CA 1
ATOM 716 C C . GLU A 1 92 ? 15.715 4.497 -5.028 1.00 87.75 92 GLU A C 1
ATOM 718 O O . GLU A 1 92 ? 15.835 5.606 -5.560 1.00 87.75 92 GLU A O 1
ATOM 723 N N . PRO A 1 93 ? 15.307 4.412 -3.747 1.00 78.44 93 PRO A N 1
ATOM 724 C CA . PRO A 1 93 ? 14.895 5.590 -2.978 1.00 78.44 93 PRO A CA 1
ATOM 725 C C . PRO A 1 93 ? 16.075 6.433 -2.472 1.00 78.44 93 PRO A C 1
ATOM 727 O O . PRO A 1 93 ? 15.942 7.646 -2.329 1.00 78.44 93 PRO A O 1
ATOM 730 N N . HIS A 1 94 ? 17.223 5.801 -2.220 1.00 80.75 94 HIS A N 1
ATOM 731 C CA . HIS A 1 94 ? 18.426 6.415 -1.655 1.00 80.75 94 HIS A CA 1
ATOM 732 C C . HIS A 1 94 ? 19.625 5.966 -2.470 1.00 80.75 94 HIS A C 1
ATOM 734 O O . HIS A 1 94 ? 19.752 4.775 -2.692 1.00 80.75 94 HIS A O 1
ATOM 740 N N . GLY A 1 95 ? 20.526 6.855 -2.881 1.00 79.50 95 GLY A N 1
ATOM 741 C CA . GLY A 1 95 ? 21.634 6.431 -3.736 1.00 79.50 95 GLY A CA 1
ATOM 742 C C . GLY A 1 95 ? 22.164 7.535 -4.633 1.00 79.50 95 GLY A C 1
ATOM 743 O O . GLY A 1 95 ? 22.257 8.692 -4.229 1.00 79.50 95 GLY A O 1
ATOM 744 N N . ASN A 1 96 ? 22.548 7.169 -5.854 1.00 78.94 96 ASN A N 1
ATOM 745 C CA . ASN A 1 96 ? 23.219 8.080 -6.789 1.00 78.94 96 ASN A CA 1
ATOM 746 C C . ASN A 1 96 ? 22.306 9.202 -7.312 1.00 78.94 96 ASN A C 1
ATOM 748 O O . ASN A 1 96 ? 22.805 10.239 -7.738 1.00 78.94 96 ASN A O 1
ATOM 752 N N . PHE A 1 97 ? 20.985 9.005 -7.255 1.00 87.25 97 PHE A N 1
ATOM 753 C CA . PHE A 1 97 ? 19.984 9.911 -7.836 1.00 87.25 97 PHE A CA 1
ATOM 754 C C . PHE A 1 97 ? 18.981 10.436 -6.802 1.00 87.25 97 PHE A C 1
ATOM 756 O O . PHE A 1 97 ? 17.910 10.936 -7.153 1.00 87.25 97 PHE A O 1
ATOM 763 N N . GLU A 1 98 ? 19.317 10.311 -5.517 1.00 85.12 98 GLU A N 1
ATOM 764 C CA . GLU A 1 98 ? 18.518 10.856 -4.423 1.00 85.12 98 GLU A CA 1
ATOM 765 C C . GLU A 1 98 ? 18.368 12.380 -4.580 1.00 85.12 98 GLU A C 1
ATOM 767 O O . GLU A 1 98 ? 19.334 13.095 -4.844 1.00 85.12 98 GLU A O 1
ATOM 772 N N . GLY A 1 99 ? 17.136 12.880 -4.457 1.00 85.06 99 GLY A N 1
ATOM 773 C CA . GLY A 1 99 ? 16.812 14.303 -4.618 1.00 85.06 99 GLY A CA 1
ATOM 774 C C . GLY A 1 99 ? 16.468 14.751 -6.045 1.00 85.06 99 GLY A C 1
ATOM 775 O O . GLY A 1 99 ? 15.941 15.850 -6.209 1.00 85.06 99 GLY A O 1
ATOM 776 N N . ILE A 1 100 ? 16.674 13.915 -7.072 1.00 90.31 100 ILE A N 1
ATOM 777 C CA . ILE A 1 100 ? 16.209 14.216 -8.435 1.00 90.31 100 ILE A CA 1
ATOM 778 C C . ILE A 1 100 ? 14.735 13.809 -8.558 1.00 90.31 100 ILE A C 1
ATOM 780 O O . ILE A 1 100 ? 14.407 12.637 -8.756 1.00 90.31 100 ILE A O 1
ATOM 784 N N . THR A 1 101 ? 13.837 14.784 -8.399 1.00 87.38 101 THR A N 1
ATOM 785 C CA . THR A 1 101 ? 12.380 14.566 -8.424 1.00 87.38 101 THR A CA 1
ATOM 786 C C . THR A 1 101 ? 11.772 14.665 -9.817 1.00 87.38 101 THR A C 1
ATOM 788 O O . THR A 1 101 ? 10.750 14.028 -10.060 1.00 87.38 101 THR A O 1
ATOM 791 N N . ASP A 1 102 ? 12.383 15.425 -10.736 1.00 92.12 102 ASP A N 1
ATOM 792 C CA . ASP A 1 102 ? 11.954 15.456 -12.135 1.00 92.12 102 ASP A CA 1
ATOM 793 C C . ASP A 1 102 ? 12.295 14.117 -12.814 1.00 92.12 102 ASP A C 1
ATOM 795 O O . ASP A 1 102 ? 13.477 13.779 -12.946 1.00 92.12 102 ASP A O 1
ATOM 799 N N . PRO A 1 103 ? 11.293 13.349 -13.279 1.00 88.81 103 PRO A N 1
ATOM 800 C CA . PRO A 1 103 ? 11.529 12.042 -13.882 1.00 88.81 103 PRO A CA 1
ATOM 801 C C . PRO A 1 103 ? 12.412 12.086 -15.131 1.00 88.81 103 PRO A C 1
ATOM 803 O O . PRO A 1 103 ? 13.117 11.119 -15.409 1.00 88.81 103 PRO A O 1
ATOM 806 N N . THR A 1 104 ? 12.372 13.189 -15.884 1.00 93.50 104 THR A N 1
ATOM 807 C CA . THR A 1 104 ? 13.162 13.343 -17.113 1.00 93.50 104 THR A CA 1
ATOM 808 C C . THR A 1 104 ? 14.629 13.584 -16.777 1.00 93.50 104 THR A C 1
ATOM 810 O O . THR A 1 104 ? 15.499 12.881 -17.285 1.00 93.50 104 THR A O 1
ATOM 813 N N . ALA A 1 105 ? 14.917 14.513 -15.861 1.00 94.06 105 ALA A N 1
ATOM 814 C CA . ALA A 1 105 ? 16.263 14.724 -15.339 1.00 94.06 105 ALA A CA 1
ATOM 815 C C . ALA A 1 105 ? 16.831 13.451 -14.697 1.00 94.06 105 ALA A C 1
ATOM 817 O O . ALA A 1 105 ? 18.004 13.131 -14.895 1.00 94.06 105 ALA A O 1
ATOM 818 N N . ARG A 1 106 ? 15.995 12.690 -13.978 1.00 93.56 106 ARG A N 1
ATOM 819 C CA . ARG A 1 106 ? 16.396 11.415 -13.375 1.00 93.56 106 ARG A CA 1
ATOM 820 C C . ARG A 1 106 ? 16.760 10.373 -14.430 1.00 93.56 106 ARG A C 1
ATOM 822 O O . ARG A 1 106 ? 17.812 9.756 -14.315 1.00 93.56 106 ARG A O 1
ATOM 829 N N . ALA A 1 107 ? 15.940 10.215 -15.470 1.00 94.06 107 ALA A N 1
ATOM 830 C CA . ALA A 1 107 ? 16.231 9.320 -16.589 1.00 94.06 107 ALA A CA 1
ATOM 831 C C . ALA A 1 107 ? 17.567 9.666 -17.269 1.00 94.06 107 ALA A C 1
ATOM 833 O O . ALA A 1 107 ? 18.382 8.777 -17.508 1.00 94.06 107 ALA A O 1
ATOM 834 N N . THR A 1 108 ? 17.827 10.954 -17.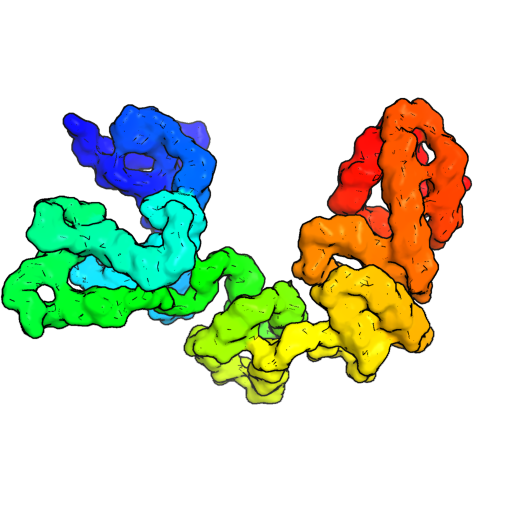513 1.00 93.44 108 THR A N 1
ATOM 835 C CA . THR A 1 108 ? 19.102 11.421 -18.081 1.00 93.44 108 THR A CA 1
ATOM 836 C C . THR A 1 108 ? 20.282 11.091 -17.170 1.00 93.44 108 THR A C 1
ATOM 838 O O . THR A 1 108 ? 21.262 10.519 -17.634 1.00 93.44 108 THR A O 1
ATOM 841 N N . ALA A 1 109 ? 20.178 11.374 -15.868 1.00 92.94 109 ALA A N 1
ATOM 842 C CA . ALA A 1 109 ? 21.247 11.080 -14.914 1.00 92.94 109 ALA A CA 1
ATOM 843 C C . ALA A 1 109 ? 21.551 9.574 -14.819 1.00 92.94 109 ALA A C 1
ATOM 845 O O . ALA A 1 109 ? 22.715 9.179 -14.742 1.00 92.94 109 ALA A O 1
ATOM 846 N N . ILE A 1 110 ? 20.519 8.725 -14.867 1.00 94.56 110 ILE A N 1
ATOM 847 C CA . ILE A 1 110 ? 20.681 7.265 -14.896 1.00 94.56 110 ILE A CA 1
ATOM 848 C C . ILE A 1 110 ? 21.356 6.829 -16.197 1.00 94.56 110 ILE A C 1
ATOM 850 O O . ILE A 1 110 ? 22.296 6.037 -16.152 1.00 94.56 110 ILE A O 1
ATOM 854 N N . LYS A 1 111 ? 20.933 7.363 -17.352 1.00 94.38 111 LYS A N 1
ATOM 855 C CA . LYS A 1 111 ? 21.585 7.082 -18.638 1.00 94.38 111 LYS A CA 1
ATOM 856 C C . LYS A 1 111 ? 23.075 7.417 -18.577 1.00 94.38 111 LYS A C 1
ATOM 858 O O . LYS A 1 111 ? 23.892 6.551 -18.878 1.00 94.38 111 LYS A O 1
ATOM 863 N N . ASP A 1 112 ? 23.421 8.616 -18.119 1.00 92.25 112 ASP A N 1
ATOM 864 C CA . ASP A 1 112 ? 24.810 9.068 -18.008 1.00 92.25 112 ASP A CA 1
ATOM 865 C C . ASP A 1 112 ? 25.624 8.188 -17.044 1.00 92.25 112 ASP A C 1
ATOM 867 O O . ASP A 1 112 ? 26.790 7.899 -17.300 1.00 92.25 112 ASP A O 1
ATOM 871 N N . HIS A 1 113 ? 25.024 7.690 -15.961 1.00 91.19 113 HIS A N 1
ATOM 872 C CA . HIS A 1 113 ? 25.687 6.746 -15.052 1.00 91.19 113 HIS A CA 1
ATOM 873 C C . HIS A 1 113 ? 25.949 5.374 -15.690 1.00 91.19 113 HIS A C 1
ATOM 875 O O . HIS A 1 113 ? 27.016 4.788 -15.479 1.00 91.19 113 HIS A O 1
ATOM 881 N N . LEU A 1 114 ? 24.992 4.863 -16.471 1.00 92.38 114 LEU A N 1
ATOM 882 C CA . LEU A 1 114 ? 25.078 3.551 -17.115 1.00 92.38 114 LEU A CA 1
ATOM 883 C C . LEU A 1 114 ? 26.035 3.562 -18.315 1.00 92.38 114 LEU A C 1
ATOM 885 O O . LEU A 1 114 ? 26.979 2.773 -18.366 1.00 92.38 114 LEU A O 1
ATOM 889 N N . VAL A 1 115 ? 25.827 4.462 -19.278 1.00 92.00 115 VAL A N 1
ATOM 890 C CA . VAL A 1 115 ? 26.574 4.474 -20.551 1.00 92.00 115 VAL A CA 1
ATOM 891 C C . VAL A 1 115 ? 27.612 5.592 -20.651 1.00 92.00 115 VAL A C 1
ATOM 893 O O . VAL A 1 115 ? 28.379 5.627 -21.613 1.00 92.00 115 VAL A O 1
ATOM 896 N N . GLY A 1 116 ? 27.707 6.478 -19.659 1.00 89.00 116 GLY A N 1
ATOM 897 C CA . GLY A 1 116 ? 28.638 7.605 -19.683 1.00 89.00 116 GLY A CA 1
ATOM 898 C C . GLY A 1 116 ? 28.238 8.703 -20.670 1.00 89.00 116 GLY A C 1
ATOM 899 O O . GLY A 1 116 ? 27.207 8.655 -21.338 1.00 89.00 116 GLY A O 1
ATOM 900 N N . THR A 1 117 ? 29.115 9.689 -20.792 1.00 85.31 117 THR A N 1
ATOM 901 C CA . THR A 1 117 ? 29.072 10.760 -21.791 1.00 85.31 117 THR A CA 1
ATOM 902 C C . THR A 1 117 ? 30.160 10.547 -22.842 1.00 85.31 117 THR A C 1
ATOM 904 O O . THR A 1 117 ? 31.102 9.782 -22.638 1.00 85.31 117 THR A O 1
ATOM 907 N N . SER A 1 118 ? 30.100 11.296 -23.946 1.00 76.25 118 SER A N 1
ATOM 908 C CA . SER A 1 118 ? 31.130 11.258 -24.997 1.00 76.25 118 SER A CA 1
ATOM 909 C C . SER A 1 118 ? 32.526 11.672 -24.512 1.00 76.25 118 SER A C 1
ATOM 911 O O . SER A 1 118 ? 33.517 11.405 -25.186 1.00 76.25 118 SER A O 1
ATOM 913 N N . SER A 1 119 ? 32.612 12.338 -23.357 1.00 74.81 119 SER A N 1
ATOM 914 C CA . SER A 1 119 ? 33.855 12.808 -22.746 1.00 74.81 119 SER A CA 1
ATOM 915 C C . SER A 1 119 ? 34.339 11.948 -21.575 1.00 74.81 119 SER A C 1
ATOM 917 O O . SER A 1 119 ? 35.446 12.175 -21.086 1.00 74.81 119 SER A O 1
ATOM 919 N N . THR A 1 120 ? 33.556 10.966 -21.112 1.00 68.81 120 THR A N 1
ATOM 920 C CA . THR A 1 120 ? 33.962 10.062 -20.026 1.00 68.81 120 THR A CA 1
ATOM 921 C C . THR A 1 120 ? 34.472 8.744 -20.592 1.00 68.81 120 THR A C 1
ATOM 923 O O . THR A 1 120 ? 33.730 7.992 -21.207 1.00 68.81 120 THR A O 1
ATOM 926 N N . ALA A 1 121 ? 35.749 8.439 -20.343 1.00 58.78 121 ALA A N 1
ATOM 927 C CA . ALA A 1 121 ? 36.379 7.193 -20.792 1.00 58.78 121 ALA A CA 1
ATOM 928 C C . ALA A 1 121 ? 35.948 5.949 -19.985 1.00 58.78 121 ALA A C 1
ATOM 930 O O . ALA A 1 121 ? 36.317 4.832 -20.339 1.00 58.78 121 ALA A O 1
ATOM 931 N N . VAL A 1 122 ? 35.227 6.133 -18.872 1.00 59.78 122 VAL A N 1
ATOM 932 C CA . VAL A 1 122 ? 34.802 5.060 -17.964 1.00 59.78 122 VAL A CA 1
ATOM 933 C C . VAL A 1 122 ? 33.404 5.392 -17.435 1.00 59.78 122 VAL A C 1
ATOM 935 O O . VAL A 1 122 ? 33.237 6.410 -16.763 1.00 59.78 122 VAL A O 1
ATOM 938 N N . SER A 1 123 ? 32.413 4.545 -17.728 1.00 74.25 123 SER A N 1
ATOM 939 C CA . SER A 1 123 ? 31.121 4.531 -17.027 1.00 74.25 123 SER A CA 1
ATOM 940 C C . SER A 1 123 ? 31.126 3.472 -15.919 1.00 74.25 123 SER A C 1
ATOM 942 O O . SER A 1 123 ? 32.059 2.672 -15.809 1.00 74.25 123 SER A O 1
ATOM 944 N N . SER A 1 124 ? 30.066 3.431 -15.108 1.00 76.56 124 SER A N 1
ATOM 945 C CA . SER A 1 124 ? 29.884 2.364 -14.114 1.00 76.56 124 SER A CA 1
ATOM 946 C C . SER A 1 124 ? 29.655 0.982 -14.753 1.00 76.56 124 SER A C 1
ATOM 948 O O . SER A 1 124 ? 29.792 -0.024 -14.061 1.00 76.56 124 SER A O 1
ATOM 950 N N . TYR A 1 125 ? 29.343 0.933 -16.057 1.00 86.94 125 TYR A N 1
ATOM 951 C CA . TYR A 1 125 ? 29.072 -0.281 -16.838 1.00 86.94 125 TYR A CA 1
ATOM 952 C C . TYR A 1 125 ? 29.859 -0.249 -18.165 1.00 86.94 125 TYR A C 1
ATOM 954 O O . TYR A 1 125 ? 29.312 0.142 -19.204 1.00 86.94 125 TYR A O 1
ATOM 962 N N . PRO A 1 126 ? 31.146 -0.646 -18.152 1.00 87.00 126 PRO A N 1
ATOM 963 C CA . PRO A 1 126 ? 32.043 -0.527 -19.304 1.00 87.00 126 PRO A CA 1
ATOM 964 C C . PRO A 1 126 ? 31.530 -1.202 -20.583 1.00 87.00 126 PRO A C 1
ATOM 966 O O . PRO A 1 126 ? 31.707 -0.666 -21.676 1.00 87.00 126 PRO A O 1
ATOM 969 N N . GLU A 1 127 ? 30.861 -2.348 -20.465 1.00 89.00 127 GLU A N 1
ATOM 970 C CA . GLU A 1 127 ? 30.294 -3.088 -21.593 1.00 89.00 127 GLU A CA 1
ATOM 971 C C . GLU A 1 127 ? 29.125 -2.336 -22.245 1.00 89.00 127 GLU A C 1
ATOM 973 O O . GLU A 1 127 ? 29.029 -2.294 -23.473 1.00 89.00 127 GLU A O 1
ATOM 978 N N . LEU A 1 128 ? 28.271 -1.689 -21.440 1.00 92.12 128 LEU A N 1
ATOM 979 C CA . LEU A 1 128 ? 27.180 -0.846 -21.941 1.00 92.12 128 LEU A CA 1
ATOM 980 C C . LEU A 1 128 ? 27.726 0.433 -22.587 1.00 92.12 128 LEU A C 1
ATOM 982 O O . LEU A 1 128 ? 27.239 0.840 -23.640 1.00 92.12 128 LEU A O 1
ATOM 986 N N . HIS A 1 129 ? 28.761 1.044 -22.002 1.00 91.75 129 HIS A N 1
ATOM 987 C CA . HIS A 1 129 ? 29.445 2.195 -22.596 1.00 91.75 129 HIS A CA 1
ATOM 988 C C . HIS A 1 129 ? 30.040 1.851 -23.965 1.00 91.75 129 HIS A C 1
ATOM 990 O O . HIS A 1 129 ? 29.772 2.541 -24.948 1.00 91.75 129 HIS A O 1
ATOM 996 N N . ALA A 1 130 ? 30.802 0.757 -24.051 1.00 90.56 130 ALA A N 1
ATOM 997 C CA . ALA A 1 130 ? 31.409 0.315 -25.301 1.00 90.56 130 ALA A CA 1
ATOM 998 C C . ALA A 1 130 ? 30.354 0.042 -26.387 1.00 90.56 130 ALA A C 1
ATOM 1000 O O . ALA A 1 130 ? 30.543 0.440 -27.535 1.00 90.56 130 ALA A O 1
ATOM 1001 N N . ALA A 1 131 ? 29.225 -0.578 -26.027 1.00 92.19 131 ALA A N 1
ATOM 1002 C CA . ALA A 1 131 ? 28.120 -0.817 -26.952 1.00 92.19 131 ALA A CA 1
ATOM 1003 C C . ALA A 1 131 ? 27.424 0.480 -27.397 1.00 92.19 131 ALA A C 1
ATOM 1005 O O . ALA A 1 131 ? 27.109 0.635 -28.578 1.00 92.19 131 ALA A O 1
ATOM 1006 N N . TYR A 1 132 ? 27.210 1.431 -26.484 1.00 93.94 132 TYR A N 1
ATOM 1007 C CA . TYR A 1 132 ? 26.543 2.703 -26.782 1.00 93.94 132 TYR A CA 1
ATOM 1008 C C . TYR A 1 132 ? 27.371 3.619 -27.686 1.00 93.94 132 TYR A C 1
ATOM 1010 O O . TYR A 1 132 ? 26.830 4.239 -28.603 1.00 93.94 132 TYR A O 1
ATOM 1018 N N . TRP A 1 133 ? 28.682 3.694 -27.449 1.00 92.31 133 TRP A N 1
ATOM 1019 C CA . TRP A 1 133 ? 29.587 4.563 -28.205 1.00 92.31 133 TRP A CA 1
ATOM 1020 C C . TRP A 1 133 ? 30.230 3.876 -29.416 1.00 92.31 133 TRP A C 1
ATOM 1022 O O . TRP A 1 133 ? 31.038 4.494 -30.113 1.00 92.31 133 TRP A O 1
ATOM 1032 N N . ALA A 1 134 ? 29.865 2.622 -29.709 1.00 91.00 134 ALA A N 1
ATOM 1033 C CA . ALA A 1 134 ? 30.339 1.920 -30.895 1.00 91.00 134 ALA A CA 1
ATOM 1034 C C . ALA A 1 134 ? 29.948 2.685 -32.170 1.00 91.00 134 ALA A C 1
ATOM 1036 O O . ALA A 1 134 ? 28.772 2.965 -32.427 1.00 91.00 134 ALA A O 1
ATOM 1037 N N . ALA A 1 135 ? 30.954 3.032 -32.972 1.00 86.44 135 ALA A N 1
ATOM 1038 C CA . ALA A 1 135 ? 30.762 3.740 -34.226 1.00 86.44 135 ALA A CA 1
ATOM 1039 C C . ALA A 1 135 ? 30.308 2.785 -35.352 1.00 86.44 135 ALA A C 1
ATOM 1041 O O . ALA A 1 135 ? 30.738 1.631 -35.382 1.00 86.44 135 ALA A O 1
ATOM 1042 N N . PRO A 1 136 ? 29.515 3.272 -36.325 1.00 90.75 136 PRO A N 1
ATOM 1043 C CA . PRO A 1 136 ? 28.973 4.630 -36.415 1.00 90.75 136 PRO A CA 1
ATOM 1044 C C . PRO A 1 136 ? 27.682 4.807 -35.595 1.00 90.75 136 PRO A C 1
ATOM 1046 O O . PRO A 1 136 ? 26.739 4.032 -35.736 1.00 90.75 136 PRO A O 1
ATOM 1049 N N . LEU A 1 137 ? 27.607 5.882 -34.794 1.00 89.12 137 LEU A N 1
ATOM 1050 C CA . LEU A 1 137 ? 26.468 6.144 -33.893 1.00 89.12 137 LEU A CA 1
ATOM 1051 C C . LEU A 1 137 ? 25.128 6.245 -34.637 1.00 89.12 137 LEU A C 1
ATOM 1053 O O . LEU A 1 137 ? 24.117 5.741 -34.162 1.00 89.12 137 LEU A O 1
ATOM 1057 N N . ALA A 1 138 ? 25.125 6.836 -35.838 1.00 88.00 138 ALA A N 1
ATOM 1058 C CA . ALA A 1 138 ? 23.911 7.061 -36.626 1.00 88.00 138 ALA A CA 1
ATOM 1059 C C . ALA A 1 138 ? 23.135 5.774 -36.965 1.00 88.00 138 ALA A C 1
ATOM 1061 O O . ALA A 1 138 ? 21.921 5.827 -37.143 1.00 88.00 138 ALA A O 1
ATOM 1062 N N . THR A 1 139 ? 23.814 4.626 -37.044 1.00 92.19 139 THR A N 1
ATOM 1063 C CA . THR A 1 139 ? 23.197 3.320 -37.336 1.00 92.19 139 THR A CA 1
ATOM 1064 C C . THR A 1 139 ? 23.340 2.334 -36.180 1.00 92.19 139 THR A C 1
ATOM 1066 O O . THR A 1 139 ? 23.052 1.150 -36.346 1.00 92.19 139 THR A O 1
ATOM 1069 N N . ASN A 1 140 ? 23.815 2.786 -35.018 1.00 95.25 140 ASN A N 1
ATOM 1070 C CA . ASN A 1 140 ? 23.970 1.935 -33.852 1.00 95.25 140 ASN A CA 1
ATOM 1071 C C . ASN A 1 140 ? 22.593 1.700 -33.211 1.00 95.25 140 ASN A C 1
ATOM 1073 O O . ASN A 1 140 ? 22.029 2.581 -32.564 1.00 95.25 140 ASN A O 1
ATOM 1077 N N . THR A 1 141 ? 22.048 0.496 -33.390 1.00 95.38 141 THR A N 1
ATOM 1078 C CA . THR A 1 141 ? 20.736 0.122 -32.845 1.00 95.38 141 THR A CA 1
ATOM 1079 C C . THR A 1 141 ? 20.687 0.224 -31.322 1.00 95.38 141 THR A C 1
ATOM 1081 O O . THR A 1 141 ? 19.702 0.727 -30.794 1.00 95.38 141 THR A O 1
ATOM 1084 N N . PHE A 1 142 ? 21.740 -0.190 -30.612 1.00 94.88 142 PHE A N 1
ATOM 1085 C CA . PHE A 1 142 ? 21.780 -0.107 -29.150 1.00 94.88 142 PHE A CA 1
ATOM 1086 C C . PHE A 1 142 ? 21.763 1.354 -28.679 1.00 94.88 142 PHE A C 1
ATOM 1088 O O . PHE A 1 142 ? 20.999 1.702 -27.783 1.00 94.88 142 PHE A O 1
ATOM 1095 N N . HIS A 1 143 ? 22.526 2.228 -29.343 1.00 95.38 143 HIS A N 1
ATOM 1096 C CA . HIS A 1 143 ? 22.500 3.672 -29.096 1.00 95.38 143 HIS A CA 1
ATOM 1097 C C . HIS A 1 143 ? 21.091 4.257 -29.263 1.00 95.38 143 HIS A C 1
ATOM 1099 O O . HIS A 1 143 ? 20.581 4.924 -28.365 1.00 95.38 143 HIS A O 1
ATOM 1105 N N . GLN A 1 144 ? 20.430 3.952 -30.385 1.00 96.06 144 GLN A N 1
ATOM 1106 C CA . GLN A 1 144 ? 19.065 4.410 -30.667 1.00 96.06 144 GLN A CA 1
ATOM 1107 C C . GLN A 1 144 ? 18.047 3.879 -29.645 1.00 96.06 144 GLN A C 1
ATOM 1109 O O . GLN A 1 144 ? 17.153 4.614 -29.227 1.00 96.06 144 GLN A O 1
ATOM 1114 N N . GLN A 1 145 ? 18.181 2.617 -29.224 1.00 96.06 145 GLN A N 1
ATOM 1115 C CA . GLN A 1 145 ? 17.325 2.006 -28.204 1.00 96.06 145 GLN A CA 1
ATOM 1116 C C . GLN A 1 145 ? 17.489 2.681 -26.838 1.00 96.06 145 GLN A C 1
ATOM 1118 O O . GLN A 1 145 ? 16.490 2.998 -26.193 1.00 96.06 145 GLN A O 1
ATOM 1123 N N . VAL A 1 146 ? 18.730 2.938 -26.417 1.00 95.56 146 VAL A N 1
ATOM 1124 C CA . VAL A 1 146 ? 19.040 3.631 -25.159 1.00 95.56 146 VAL A CA 1
ATOM 1125 C C . VAL A 1 146 ? 18.512 5.068 -25.177 1.00 95.56 146 VAL A C 1
ATOM 1127 O O . VAL A 1 146 ? 17.869 5.482 -24.218 1.00 95.56 146 VAL A O 1
ATOM 1130 N N . ASP A 1 147 ? 18.699 5.816 -26.268 1.00 94.75 147 ASP A N 1
ATOM 1131 C CA . ASP A 1 147 ? 18.184 7.191 -26.369 1.00 94.75 147 ASP A CA 1
ATOM 1132 C C . ASP A 1 147 ? 16.653 7.265 -26.403 1.00 94.75 147 ASP A C 1
ATOM 1134 O O . ASP A 1 147 ? 16.066 8.229 -25.908 1.00 94.75 147 ASP A O 1
ATOM 1138 N N . GLY A 1 148 ? 15.996 6.239 -26.948 1.00 94.88 148 GLY A N 1
ATOM 1139 C CA . GLY A 1 148 ? 14.541 6.115 -26.924 1.00 94.88 148 GLY A CA 1
ATOM 1140 C C . GLY A 1 148 ? 13.964 5.713 -25.559 1.00 94.88 148 GLY A C 1
ATOM 1141 O O . GLY A 1 148 ? 12.772 5.920 -25.319 1.00 94.88 148 GLY A O 1
ATOM 1142 N N . HIS A 1 149 ? 14.772 5.155 -24.652 1.00 95.50 149 HIS A N 1
ATOM 1143 C CA . HIS A 1 149 ? 14.316 4.633 -23.362 1.00 95.50 149 HIS A CA 1
ATOM 1144 C C . HIS A 1 149 ? 14.388 5.695 -22.259 1.00 95.50 149 HIS A C 1
ATOM 1146 O O . HIS A 1 149 ? 15.395 5.866 -21.578 1.00 95.50 149 HIS A O 1
ATOM 1152 N N . THR A 1 150 ? 13.290 6.427 -22.077 1.00 92.81 150 THR A N 1
ATOM 1153 C CA . THR A 1 150 ? 13.227 7.584 -21.160 1.00 92.81 150 THR A CA 1
ATOM 1154 C C . THR A 1 150 ? 12.422 7.331 -19.884 1.00 92.81 150 THR A C 1
ATOM 1156 O O . THR A 1 150 ? 12.283 8.227 -19.048 1.00 92.81 150 THR A O 1
ATOM 1159 N N . ARG A 1 151 ? 11.858 6.130 -19.718 1.00 91.19 151 ARG A N 1
ATOM 1160 C CA . ARG A 1 151 ? 11.009 5.736 -18.584 1.00 91.19 151 ARG A CA 1
ATOM 1161 C C . ARG A 1 151 ? 11.273 4.279 -18.215 1.00 91.19 151 ARG A C 1
ATOM 1163 O O . ARG A 1 151 ? 11.526 3.496 -19.123 1.00 91.19 151 ARG A O 1
ATOM 1170 N N . PRO A 1 152 ? 11.199 3.915 -16.923 1.00 90.81 152 PRO A N 1
ATOM 1171 C CA . PRO A 1 152 ? 11.405 2.537 -16.504 1.00 90.81 152 PRO A CA 1
ATOM 1172 C C . PRO A 1 152 ? 10.268 1.644 -17.010 1.00 90.81 152 PRO A C 1
ATOM 1174 O O . PRO A 1 152 ? 9.109 2.063 -17.048 1.00 90.81 152 PRO A O 1
ATOM 1177 N N . ASP A 1 153 ? 10.609 0.407 -17.355 1.00 87.75 153 ASP A N 1
ATOM 1178 C CA . ASP A 1 153 ? 9.633 -0.606 -17.742 1.00 87.75 153 ASP A CA 1
ATOM 1179 C C . ASP A 1 153 ? 9.038 -1.341 -16.535 1.00 87.75 153 ASP A C 1
ATOM 1181 O O . ASP A 1 153 ? 9.643 -1.445 -15.462 1.00 87.75 153 ASP A O 1
ATOM 1185 N N . GLY A 1 154 ? 7.882 -1.955 -16.779 1.00 86.25 154 GLY A N 1
ATOM 1186 C CA . GLY A 1 154 ? 7.257 -2.923 -15.887 1.00 86.25 154 GLY A CA 1
ATOM 1187 C C . GLY A 1 154 ? 6.334 -2.314 -14.837 1.00 86.25 154 GLY A C 1
ATOM 1188 O O . GLY A 1 154 ? 5.962 -1.142 -14.881 1.00 86.25 154 GLY A O 1
ATOM 1189 N N . PHE A 1 155 ? 5.942 -3.167 -13.904 1.00 90.31 155 PHE A N 1
ATOM 1190 C CA . PHE A 1 155 ? 4.997 -2.927 -12.833 1.00 90.31 155 PHE A CA 1
ATOM 1191 C C . PHE A 1 155 ? 5.720 -2.751 -11.495 1.00 90.31 155 PHE A C 1
ATOM 1193 O O . PHE A 1 155 ? 6.870 -3.159 -11.309 1.00 90.31 155 PHE A O 1
ATOM 1200 N N . ASN A 1 156 ? 5.011 -2.162 -10.542 1.00 88.12 156 ASN A N 1
ATOM 1201 C CA . ASN A 1 156 ? 5.448 -1.861 -9.192 1.00 88.12 156 ASN A CA 1
ATOM 1202 C C . ASN A 1 156 ? 6.656 -0.909 -9.133 1.00 88.12 156 ASN A C 1
ATOM 1204 O O . ASN A 1 156 ? 7.646 -1.172 -8.446 1.00 88.12 156 ASN A O 1
ATOM 1208 N N . LEU A 1 157 ? 6.579 0.212 -9.856 1.00 86.88 157 LEU A N 1
ATOM 1209 C CA . LEU A 1 157 ? 7.660 1.209 -9.931 1.00 86.88 157 LEU A CA 1
ATOM 1210 C C . LEU A 1 157 ? 7.895 1.956 -8.607 1.00 86.88 157 LEU A C 1
ATOM 1212 O O . LEU A 1 157 ? 8.932 2.588 -8.421 1.00 86.88 157 LEU A O 1
ATOM 1216 N N . ALA A 1 158 ? 6.950 1.869 -7.672 1.00 80.25 158 ALA A N 1
ATOM 1217 C CA . ALA A 1 158 ? 7.083 2.408 -6.323 1.00 80.25 158 ALA A CA 1
ATOM 1218 C C . ALA A 1 158 ? 7.575 1.374 -5.288 1.00 80.25 158 ALA A C 1
ATOM 1220 O O . ALA A 1 158 ? 7.637 1.702 -4.104 1.00 80.25 158 ALA A O 1
ATOM 1221 N N . ASN A 1 159 ? 7.885 0.131 -5.697 1.00 76.31 159 ASN A N 1
ATOM 1222 C CA . ASN A 1 159 ? 8.184 -0.992 -4.793 1.00 76.31 159 ASN A CA 1
ATOM 1223 C C . ASN A 1 159 ? 7.141 -1.145 -3.666 1.00 76.31 159 ASN A C 1
ATOM 1225 O O . ASN A 1 159 ? 7.456 -1.395 -2.502 1.00 76.31 159 ASN A O 1
ATOM 1229 N N . SER A 1 160 ? 5.869 -0.970 -4.019 1.00 80.50 160 SER A N 1
ATOM 1230 C CA . SER A 1 160 ? 4.742 -1.126 -3.119 1.00 80.50 160 SER A CA 1
ATOM 1231 C C . SER A 1 160 ? 4.520 -2.600 -2.765 1.00 80.50 160 SER A C 1
ATOM 1233 O O . SER A 1 160 ? 4.246 -3.419 -3.652 1.00 80.50 160 SER A O 1
ATOM 1235 N N . PRO A 1 161 ? 4.505 -2.953 -1.466 1.00 76.62 161 PRO A N 1
ATOM 1236 C CA . PRO A 1 161 ? 4.090 -4.286 -1.035 1.00 76.62 161 PRO A CA 1
ATOM 1237 C C . PRO A 1 161 ? 2.608 -4.554 -1.340 1.00 76.62 161 PRO A C 1
ATOM 1239 O O . PRO A 1 161 ? 2.181 -5.704 -1.409 1.00 76.62 161 PRO A O 1
ATOM 1242 N N . ARG A 1 162 ? 1.797 -3.505 -1.537 1.00 79.12 162 ARG A N 1
ATOM 1243 C CA . ARG A 1 162 ? 0.368 -3.645 -1.839 1.00 79.12 162 ARG A CA 1
ATOM 1244 C C . ARG A 1 162 ? 0.141 -4.044 -3.294 1.00 79.12 162 ARG A C 1
ATOM 1246 O O . ARG A 1 162 ? -0.738 -4.863 -3.563 1.00 79.12 162 ARG A O 1
ATOM 1253 N N . LEU A 1 163 ? 0.930 -3.490 -4.214 1.00 86.62 163 LEU A N 1
ATOM 1254 C CA . LEU A 1 163 ? 0.930 -3.898 -5.621 1.00 86.62 163 LEU A CA 1
ATOM 1255 C C . LEU A 1 163 ? 1.469 -5.323 -5.781 1.00 86.62 163 LEU A C 1
ATOM 1257 O O . LEU A 1 163 ? 0.883 -6.122 -6.509 1.00 86.62 163 LEU A O 1
ATOM 1261 N N . ASP A 1 164 ? 2.513 -5.676 -5.032 1.00 87.31 164 ASP A N 1
ATOM 1262 C CA . ASP A 1 164 ? 3.039 -7.043 -5.015 1.00 87.31 164 ASP A CA 1
ATOM 1263 C C . ASP A 1 164 ? 2.007 -8.062 -4.490 1.00 87.31 164 ASP A C 1
ATOM 1265 O O . ASP A 1 164 ? 1.748 -9.098 -5.116 1.00 87.31 164 ASP A O 1
ATOM 1269 N N . ARG A 1 165 ? 1.304 -7.727 -3.396 1.00 85.12 165 ARG A N 1
ATOM 1270 C CA . ARG A 1 165 ? 0.213 -8.565 -2.879 1.00 85.12 165 ARG A CA 1
ATOM 1271 C C . ARG A 1 165 ? -0.929 -8.716 -3.884 1.00 85.12 165 ARG A C 1
ATOM 1273 O O . ARG A 1 165 ? -1.498 -9.802 -3.965 1.00 85.12 165 ARG A O 1
ATOM 1280 N N . LEU A 1 166 ? -1.251 -7.680 -4.666 1.00 90.38 166 LEU A N 1
ATOM 1281 C CA . LEU A 1 166 ? -2.256 -7.777 -5.731 1.00 90.38 166 LEU A CA 1
ATOM 1282 C C . LEU A 1 166 ? -1.857 -8.828 -6.779 1.00 90.38 166 LEU A C 1
ATOM 1284 O O . LEU A 1 166 ? -2.673 -9.678 -7.133 1.00 90.38 166 LEU A O 1
ATOM 1288 N N . VAL A 1 167 ? -0.605 -8.805 -7.246 1.00 92.38 167 VAL A N 1
ATOM 1289 C CA . VAL A 1 167 ? -0.084 -9.805 -8.196 1.00 92.38 167 VAL A CA 1
ATOM 1290 C C . VAL A 1 167 ? -0.150 -11.209 -7.596 1.00 92.38 167 VAL A C 1
ATOM 1292 O O . VAL A 1 167 ? -0.617 -12.140 -8.258 1.00 92.38 167 VAL A O 1
ATOM 1295 N N . SER A 1 168 ? 0.255 -11.355 -6.333 1.00 88.38 168 SER A N 1
ATOM 1296 C CA . SER A 1 168 ? 0.181 -12.625 -5.603 1.00 88.38 168 SER A CA 1
ATOM 1297 C C . SER A 1 168 ? -1.252 -13.158 -5.519 1.00 88.38 168 SER A C 1
ATOM 1299 O O . SER A 1 168 ? -1.487 -14.315 -5.859 1.00 88.38 168 SER A O 1
ATOM 1301 N N . LEU A 1 169 ? -2.226 -12.315 -5.164 1.00 88.25 169 LEU A N 1
ATOM 1302 C CA . LEU A 1 169 ? -3.640 -12.694 -5.085 1.00 88.25 169 LEU A CA 1
ATOM 1303 C C . LEU A 1 169 ? -4.210 -13.125 -6.438 1.00 88.25 169 LEU A C 1
ATOM 1305 O O . LEU A 1 169 ? -4.891 -14.143 -6.516 1.00 88.25 169 LEU A O 1
ATOM 1309 N N . LEU A 1 170 ? -3.880 -12.423 -7.525 1.00 92.25 170 LEU A N 1
ATOM 1310 C CA . LEU A 1 170 ? -4.305 -12.818 -8.873 1.00 92.25 170 LEU A CA 1
ATOM 1311 C C . LEU A 1 170 ? -3.697 -14.172 -9.298 1.00 92.25 170 LEU A C 1
ATOM 1313 O O . LEU A 1 170 ? -4.353 -14.979 -9.962 1.00 92.25 170 LEU A O 1
ATOM 1317 N N . ARG A 1 171 ? -2.453 -14.466 -8.891 1.00 89.81 171 ARG A N 1
ATOM 1318 C CA . ARG A 1 171 ? -1.824 -15.788 -9.086 1.00 89.81 171 ARG A CA 1
ATOM 1319 C C . ARG A 1 171 ? -2.469 -16.864 -8.203 1.00 89.81 171 ARG A C 1
ATOM 1321 O O . ARG A 1 171 ? -2.652 -17.994 -8.656 1.00 89.81 171 ARG A O 1
ATOM 1328 N N . GLU A 1 172 ? -2.824 -16.532 -6.963 1.00 87.88 172 GLU A N 1
ATOM 1329 C CA . GLU A 1 172 ? -3.497 -17.418 -6.004 1.00 87.88 172 GLU A CA 1
ATOM 1330 C C . GLU A 1 172 ? -4.932 -17.752 -6.431 1.00 87.88 172 GLU A C 1
ATOM 1332 O O . GLU A 1 172 ? -5.323 -18.915 -6.333 1.00 87.88 172 GLU A O 1
ATOM 1337 N N . GLN A 1 173 ? -5.680 -16.793 -6.983 1.00 85.38 173 GLN A N 1
ATOM 1338 C CA . GLN A 1 173 ? -7.013 -17.008 -7.557 1.00 85.38 173 GLN A CA 1
ATOM 1339 C C . GLN A 1 173 ? -6.997 -18.065 -8.651 1.00 85.38 173 GLN A C 1
ATOM 1341 O O . GLN A 1 173 ? -7.807 -18.989 -8.647 1.00 85.38 173 GLN A O 1
ATOM 1346 N N . ARG A 1 174 ? -6.017 -17.985 -9.558 1.00 77.12 174 ARG A N 1
ATOM 1347 C CA . ARG A 1 174 ? -5.813 -19.007 -10.591 1.00 77.12 174 ARG A CA 1
ATOM 1348 C C . ARG A 1 174 ? -5.589 -20.396 -9.985 1.00 77.12 174 ARG A C 1
ATOM 1350 O O . ARG A 1 174 ? -6.009 -21.391 -10.565 1.00 77.12 174 ARG A O 1
ATOM 1357 N N . ALA A 1 175 ? -4.903 -20.464 -8.849 1.00 80.81 175 ALA A N 1
ATOM 1358 C CA . ALA A 1 175 ? -4.644 -21.707 -8.132 1.00 80.81 175 ALA A CA 1
ATOM 1359 C C . ALA A 1 175 ? -5.811 -22.147 -7.224 1.00 80.81 175 ALA A C 1
ATOM 1361 O O . ALA A 1 175 ? -5.672 -23.150 -6.530 1.00 80.81 175 ALA A O 1
ATOM 1362 N N . GLY A 1 176 ? -6.927 -21.405 -7.187 1.00 80.00 176 GLY A N 1
ATOM 1363 C CA . GLY A 1 176 ? -8.060 -21.667 -6.295 1.00 80.00 176 GLY A CA 1
ATOM 1364 C C . GLY A 1 176 ? -7.761 -21.421 -4.812 1.00 80.00 176 GLY A C 1
ATOM 1365 O O . GLY A 1 176 ? -8.440 -21.978 -3.957 1.00 80.00 176 GLY A O 1
ATOM 1366 N N . ARG A 1 177 ? -6.724 -20.631 -4.499 1.00 83.19 177 ARG A N 1
ATOM 1367 C CA . ARG A 1 177 ? -6.260 -20.355 -3.126 1.00 83.19 177 ARG A CA 1
ATOM 1368 C C . ARG A 1 177 ? -6.698 -18.997 -2.576 1.00 83.19 177 ARG A C 1
ATOM 1370 O O . ARG A 1 177 ? -6.526 -18.764 -1.388 1.00 83.19 177 ARG A O 1
ATOM 1377 N N . ALA A 1 178 ? -7.240 -18.129 -3.425 1.00 83.38 178 ALA A N 1
ATOM 1378 C CA . ALA A 1 178 ? -7.796 -16.832 -3.050 1.00 83.38 178 ALA A CA 1
ATOM 1379 C C . ALA A 1 178 ? -9.119 -16.600 -3.789 1.00 83.38 178 ALA A C 1
ATOM 1381 O O . ALA A 1 178 ? -9.299 -17.083 -4.911 1.00 83.38 178 ALA A O 1
ATOM 1382 N N . GLY A 1 179 ? -10.036 -15.865 -3.166 1.00 83.62 179 GLY A N 1
ATOM 1383 C CA . GLY A 1 179 ? -11.319 -15.478 -3.742 1.00 83.62 179 GLY A CA 1
ATOM 1384 C C . GLY A 1 179 ? -11.256 -14.166 -4.529 1.00 83.62 179 GLY A C 1
ATOM 1385 O O . GLY A 1 179 ? -10.292 -13.399 -4.456 1.00 83.62 179 GLY A O 1
ATOM 1386 N N . VAL A 1 180 ? -12.318 -13.877 -5.291 1.00 84.56 180 VAL A N 1
ATOM 1387 C CA . VAL A 1 180 ? -12.523 -12.564 -5.939 1.00 84.56 180 VAL A CA 1
ATOM 1388 C C . VAL A 1 180 ? -12.565 -11.422 -4.926 1.00 84.56 180 VAL A C 1
ATOM 1390 O O . VAL A 1 180 ? -12.000 -10.356 -5.175 1.00 84.56 180 VAL A O 1
ATOM 1393 N N . GLU A 1 181 ? -13.157 -11.670 -3.762 1.00 79.12 181 GLU A N 1
ATOM 1394 C CA . GLU A 1 181 ? -13.302 -10.673 -2.706 1.00 79.12 181 GLU A CA 1
ATOM 1395 C C . GLU A 1 181 ? -11.955 -10.286 -2.082 1.00 79.12 181 GLU A C 1
ATOM 1397 O O . GLU A 1 181 ? -11.707 -9.092 -1.947 1.00 79.12 181 GLU A O 1
ATOM 1402 N N . ASP A 1 182 ? -11.027 -11.229 -1.861 1.00 78.25 182 ASP A N 1
ATOM 1403 C CA . ASP A 1 182 ? -9.665 -10.927 -1.381 1.00 78.25 182 ASP A CA 1
ATOM 1404 C C . ASP A 1 182 ? -8.937 -9.931 -2.297 1.00 78.25 182 ASP A C 1
ATOM 1406 O O . ASP A 1 182 ? -8.234 -9.022 -1.854 1.00 78.25 182 ASP A O 1
ATOM 1410 N N . THR A 1 183 ? -9.122 -10.083 -3.611 1.00 86.06 183 THR A N 1
ATOM 1411 C CA . THR A 1 183 ? -8.514 -9.189 -4.605 1.00 86.06 183 THR A CA 1
ATOM 1412 C C . THR A 1 183 ? -9.184 -7.822 -4.608 1.00 86.06 183 THR A C 1
ATOM 1414 O O . THR A 1 183 ? -8.498 -6.801 -4.651 1.00 86.06 183 THR A O 1
ATOM 1417 N N . ILE A 1 184 ? -10.515 -7.772 -4.525 1.00 82.81 184 ILE A N 1
ATOM 1418 C CA . ILE A 1 184 ? -11.256 -6.507 -4.423 1.00 82.81 184 ILE A CA 1
ATOM 1419 C C . ILE A 1 184 ? -10.887 -5.771 -3.130 1.00 82.81 184 ILE A C 1
ATOM 1421 O O . ILE A 1 184 ? -10.684 -4.554 -3.141 1.00 82.81 184 ILE A O 1
ATOM 1425 N N . PHE A 1 185 ? -10.737 -6.506 -2.031 1.00 75.81 185 PHE A N 1
ATOM 1426 C CA . PHE A 1 185 ? -10.240 -5.994 -0.767 1.00 75.81 185 PHE A CA 1
ATOM 1427 C C . PHE A 1 185 ? -8.836 -5.408 -0.926 1.00 75.81 185 PHE A C 1
ATOM 1429 O O . PHE A 1 185 ? -8.609 -4.253 -0.564 1.00 75.81 185 PHE A O 1
ATOM 1436 N N . GLN A 1 186 ? -7.914 -6.141 -1.550 1.00 82.38 186 GLN A N 1
ATOM 1437 C CA . GLN A 1 186 ? -6.565 -5.639 -1.793 1.00 82.38 186 GLN A CA 1
ATOM 1438 C C . GLN A 1 186 ? -6.568 -4.361 -2.639 1.00 82.38 186 GLN A C 1
ATOM 1440 O O . GLN A 1 186 ? -5.831 -3.423 -2.347 1.00 82.38 186 GLN A O 1
ATOM 1445 N N . ILE A 1 187 ? -7.436 -4.272 -3.649 1.00 84.38 187 ILE A N 1
ATOM 1446 C CA . ILE A 1 187 ? -7.600 -3.058 -4.460 1.00 84.38 187 ILE A CA 1
ATOM 1447 C C . ILE A 1 187 ? -8.107 -1.893 -3.610 1.00 84.38 187 ILE A C 1
ATOM 1449 O O . ILE A 1 187 ? -7.674 -0.756 -3.794 1.00 84.38 187 ILE A O 1
ATOM 1453 N N . SER A 1 188 ? -8.992 -2.160 -2.648 1.00 73.38 188 SER A N 1
ATOM 1454 C CA . SER A 1 188 ? -9.555 -1.130 -1.773 1.00 73.38 188 SER A CA 1
ATOM 1455 C C . SER A 1 188 ? -8.519 -0.453 -0.868 1.00 73.38 188 SER A C 1
ATOM 1457 O O . SER A 1 188 ? -8.745 0.688 -0.460 1.00 73.38 188 SER A O 1
ATOM 1459 N N . VAL A 1 189 ? -7.377 -1.103 -0.611 1.00 72.56 189 VAL A N 1
ATOM 1460 C CA . VAL A 1 189 ? -6.265 -0.544 0.175 1.00 72.56 189 VAL A CA 1
ATOM 1461 C C . VAL A 1 189 ? -5.148 0.055 -0.690 1.00 72.56 189 VAL A C 1
ATOM 1463 O O . VAL A 1 189 ? -4.182 0.598 -0.153 1.00 72.56 189 VAL A O 1
ATOM 1466 N N . LEU A 1 190 ? -5.262 0.008 -2.022 1.00 78.19 190 LEU A N 1
ATOM 1467 C CA . LEU A 1 190 ? -4.355 0.724 -2.924 1.00 78.19 190 LEU A CA 1
ATOM 1468 C C . LEU A 1 190 ? -4.656 2.227 -2.906 1.00 78.19 190 LEU A C 1
ATOM 1470 O O . LEU A 1 190 ? -5.819 2.649 -2.972 1.00 78.19 190 LEU A O 1
ATOM 1474 N N . SER A 1 191 ? -3.596 3.031 -2.880 1.00 75.56 191 SER A N 1
ATOM 1475 C CA . SER A 1 191 ? -3.628 4.468 -3.153 1.00 75.56 191 SER A CA 1
ATOM 1476 C C . SER A 1 191 ? -4.087 4.755 -4.586 1.00 75.56 191 SER A C 1
ATOM 1478 O O . SER A 1 191 ? -4.094 3.876 -5.448 1.00 75.56 191 SER A O 1
ATOM 1480 N N . ALA A 1 192 ? -4.458 6.006 -4.867 1.00 75.81 192 ALA A N 1
ATOM 1481 C CA . ALA A 1 192 ? -4.896 6.406 -6.205 1.00 75.81 192 ALA A CA 1
ATOM 1482 C C . ALA A 1 192 ? -3.825 6.141 -7.283 1.00 75.81 192 ALA A C 1
ATOM 1484 O O . ALA A 1 192 ? -4.153 5.622 -8.347 1.00 75.81 192 ALA A O 1
ATOM 1485 N N . ALA A 1 193 ? -2.553 6.433 -6.985 1.00 81.62 193 ALA A N 1
ATOM 1486 C CA . ALA A 1 193 ? -1.436 6.185 -7.897 1.00 81.62 193 ALA A CA 1
ATOM 1487 C C . ALA A 1 193 ? -1.216 4.683 -8.144 1.00 81.62 193 ALA A C 1
ATOM 1489 O O . ALA A 1 193 ? -1.104 4.261 -9.290 1.00 81.62 193 ALA A O 1
ATOM 1490 N N . GLU A 1 194 ? -1.248 3.866 -7.087 1.00 86.19 194 GLU A N 1
ATOM 1491 C CA . GLU A 1 194 ? -1.131 2.406 -7.198 1.00 86.19 194 GLU A CA 1
ATOM 1492 C C . GLU A 1 194 ? -2.278 1.801 -8.024 1.00 86.19 194 GLU A C 1
ATOM 1494 O O . GLU A 1 194 ? -2.051 0.926 -8.857 1.00 86.19 194 GLU A O 1
ATOM 1499 N N . ARG A 1 195 ? -3.517 2.280 -7.847 1.00 86.81 195 ARG A N 1
ATOM 1500 C CA . ARG A 1 195 ? -4.650 1.831 -8.675 1.00 86.81 195 ARG A CA 1
ATOM 1501 C C . ARG A 1 195 ? -4.481 2.225 -10.129 1.00 86.81 195 ARG A C 1
ATOM 1503 O O . ARG A 1 195 ? -4.764 1.408 -10.996 1.00 86.81 195 ARG A O 1
ATOM 1510 N N . GLN A 1 196 ? -4.031 3.449 -10.395 1.00 86.75 196 GLN A N 1
ATOM 1511 C CA . GLN A 1 196 ? -3.788 3.917 -11.755 1.00 86.75 196 GLN A CA 1
ATOM 1512 C C . GLN A 1 196 ? -2.714 3.068 -12.447 1.00 86.75 196 GLN A C 1
ATOM 1514 O O . GLN A 1 196 ? -2.907 2.660 -13.591 1.00 86.75 196 GLN A O 1
ATOM 1519 N N . GLU A 1 197 ? -1.627 2.751 -11.741 1.00 90.62 197 GLU A N 1
ATOM 1520 C CA . GLU A 1 197 ? -0.581 1.854 -12.229 1.00 90.62 197 GLU A CA 1
ATOM 1521 C C . GLU A 1 197 ? -1.137 0.451 -12.510 1.00 90.62 197 GLU A C 1
ATOM 1523 O O . GLU A 1 197 ? -1.008 -0.053 -13.624 1.00 90.62 197 GLU A O 1
ATOM 1528 N N . ALA A 1 198 ? -1.839 -0.156 -11.548 1.00 92.19 198 ALA A N 1
ATOM 1529 C CA . ALA A 1 198 ? -2.429 -1.483 -11.711 1.00 92.19 198 ALA A CA 1
ATOM 1530 C C . ALA A 1 198 ? -3.493 -1.547 -12.819 1.00 92.19 198 ALA A C 1
ATOM 1532 O O . ALA A 1 198 ? -3.547 -2.529 -13.555 1.00 92.19 198 ALA A O 1
ATOM 1533 N N . ALA A 1 199 ? -4.315 -0.508 -12.979 1.00 90.19 199 ALA A N 1
ATOM 1534 C CA . ALA A 1 199 ? -5.323 -0.430 -14.033 1.00 90.19 199 ALA A CA 1
ATOM 1535 C C . ALA A 1 199 ? -4.701 -0.342 -15.437 1.00 90.19 199 ALA A C 1
ATOM 1537 O O . ALA A 1 199 ? -5.274 -0.869 -16.390 1.00 90.19 199 ALA A O 1
ATOM 1538 N N . GLY A 1 200 ? -3.547 0.324 -15.567 1.00 89.25 200 GLY A N 1
ATOM 1539 C CA . GLY A 1 200 ? -2.830 0.495 -16.833 1.00 89.25 200 GLY A CA 1
ATOM 1540 C C . GLY A 1 200 ? -1.820 -0.611 -17.159 1.00 89.25 200 GLY A C 1
ATOM 1541 O O . GLY A 1 200 ? -1.317 -0.657 -18.279 1.00 89.25 200 GLY A O 1
ATOM 1542 N N . ALA A 1 201 ? -1.504 -1.494 -16.209 1.00 91.62 201 ALA A N 1
ATOM 1543 C CA . ALA A 1 201 ? -0.426 -2.464 -16.358 1.00 91.62 201 ALA A CA 1
ATOM 1544 C C . ALA A 1 201 ? -0.805 -3.669 -17.237 1.00 91.62 201 ALA A C 1
ATOM 1546 O O . ALA A 1 201 ? -1.741 -4.422 -16.947 1.00 91.62 201 ALA A O 1
ATOM 1547 N N . THR A 1 202 ? 0.015 -3.936 -18.259 1.00 90.38 202 THR A N 1
ATOM 1548 C CA . THR A 1 202 ? -0.090 -5.132 -19.115 1.00 90.38 202 THR A CA 1
ATOM 1549 C C . THR A 1 202 ? -0.009 -6.431 -18.309 1.00 90.38 202 THR A C 1
ATOM 1551 O O . THR A 1 202 ? -0.721 -7.392 -18.616 1.00 90.38 202 THR A O 1
ATOM 1554 N N . LEU A 1 203 ? 0.809 -6.465 -17.248 1.00 91.94 203 LEU A N 1
ATOM 1555 C CA . LEU A 1 203 ? 0.892 -7.595 -16.319 1.00 91.94 203 LEU A CA 1
ATOM 1556 C C . LEU A 1 203 ? -0.472 -7.912 -15.694 1.00 91.94 203 LEU A C 1
ATOM 1558 O O . LEU A 1 203 ? -0.931 -9.053 -15.753 1.00 91.94 203 LEU A O 1
ATOM 1562 N N . ILE A 1 204 ? -1.148 -6.901 -15.143 1.00 93.94 204 ILE A N 1
ATOM 1563 C CA . ILE A 1 204 ? -2.461 -7.061 -14.510 1.00 93.94 204 ILE A CA 1
ATOM 1564 C C . ILE A 1 204 ? -3.498 -7.499 -15.544 1.00 93.94 204 ILE A C 1
ATOM 1566 O O . ILE A 1 204 ? -4.232 -8.455 -15.298 1.00 93.94 204 ILE A O 1
ATOM 1570 N N . ALA A 1 205 ? -3.511 -6.893 -16.735 1.00 91.56 205 ALA A N 1
ATOM 1571 C CA . ALA A 1 205 ? -4.390 -7.319 -17.824 1.00 91.56 205 ALA A CA 1
ATOM 1572 C C . ALA A 1 205 ? -4.175 -8.799 -18.206 1.00 91.56 205 ALA A C 1
ATOM 1574 O O . ALA A 1 205 ? -5.142 -9.547 -18.377 1.00 91.56 205 ALA A O 1
ATOM 1575 N N . THR A 1 206 ? -2.916 -9.242 -18.271 1.00 91.25 206 THR A N 1
ATOM 1576 C CA . THR A 1 206 ? -2.537 -10.632 -18.574 1.00 91.25 206 THR A CA 1
ATOM 1577 C C . THR A 1 206 ? -2.998 -11.599 -17.486 1.00 91.25 206 THR A C 1
ATOM 1579 O O . THR A 1 206 ? -3.508 -12.680 -17.791 1.00 91.25 206 THR A O 1
ATOM 1582 N N . LEU A 1 207 ? -2.840 -11.226 -16.214 1.00 92.69 207 LEU A N 1
ATOM 1583 C CA . LEU A 1 207 ? -3.294 -12.032 -15.082 1.00 92.69 207 LEU A CA 1
ATOM 1584 C C . LEU A 1 207 ? -4.826 -12.123 -15.044 1.00 92.69 207 LEU A C 1
ATOM 1586 O O . LEU A 1 207 ? -5.363 -13.217 -14.884 1.00 92.69 207 LEU A O 1
ATOM 1590 N N . LEU A 1 208 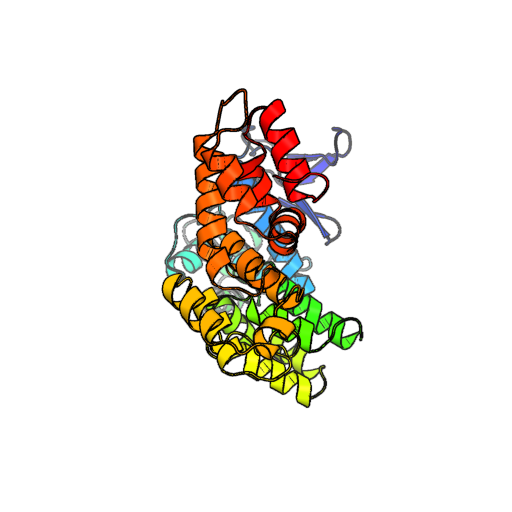? -5.532 -11.016 -15.294 1.00 91.75 208 LEU A N 1
ATOM 1591 C CA . LEU A 1 208 ? -6.997 -10.984 -15.360 1.00 91.75 208 LEU A CA 1
ATOM 1592 C C . LEU A 1 208 ? -7.570 -11.787 -16.526 1.00 91.75 208 LEU A C 1
ATOM 1594 O O . LEU A 1 208 ? -8.656 -12.344 -16.397 1.00 91.75 208 LEU A O 1
ATOM 1598 N N . GLY A 1 209 ? -6.846 -11.907 -17.642 1.00 87.94 209 GLY A N 1
ATOM 1599 C CA . GLY A 1 209 ? -7.226 -12.792 -18.750 1.00 87.94 209 GLY A CA 1
ATOM 1600 C C . GLY A 1 209 ? -7.305 -14.276 -18.366 1.00 87.94 209 GLY A C 1
ATOM 1601 O O . GLY A 1 209 ? -7.822 -15.079 -19.137 1.00 87.94 209 GLY A O 1
ATOM 1602 N N . ARG A 1 210 ? -6.800 -14.650 -17.183 1.00 85.06 210 ARG A N 1
ATOM 1603 C CA . ARG A 1 210 ? -6.808 -16.019 -16.645 1.00 85.06 210 ARG A CA 1
ATOM 1604 C C . ARG A 1 210 ? -7.816 -16.214 -15.506 1.00 85.06 210 ARG A C 1
ATOM 1606 O O . ARG A 1 210 ? -7.904 -17.317 -14.974 1.00 85.06 210 ARG A O 1
ATOM 1613 N N . VAL A 1 211 ? -8.543 -15.163 -15.131 1.00 87.06 211 VAL A N 1
ATOM 1614 C CA . VAL A 1 211 ? -9.625 -15.182 -14.136 1.00 87.06 211 VAL A CA 1
ATOM 1615 C C . VAL A 1 211 ? -10.963 -15.367 -14.864 1.00 87.06 211 VAL A C 1
ATOM 1617 O O . VAL A 1 211 ? -11.100 -14.985 -16.027 1.00 87.06 211 VAL A O 1
ATOM 1620 N N . ALA A 1 212 ? -11.963 -15.962 -14.205 1.00 85.31 212 ALA A N 1
ATOM 1621 C CA . ALA A 1 212 ? -13.306 -16.086 -14.771 1.00 85.31 212 ALA A CA 1
ATOM 1622 C C . ALA A 1 212 ? -13.862 -14.705 -15.169 1.00 85.31 212 ALA A C 1
ATOM 1624 O O . ALA A 1 212 ? -13.746 -13.745 -14.409 1.00 85.31 212 ALA A O 1
ATOM 1625 N N . ALA A 1 213 ? -14.480 -14.600 -16.352 1.00 85.56 213 ALA A N 1
ATOM 1626 C CA . ALA A 1 213 ? -14.870 -13.310 -16.933 1.00 85.56 213 ALA A CA 1
ATOM 1627 C C . ALA A 1 213 ? -15.709 -12.405 -15.999 1.00 85.56 213 ALA A C 1
ATOM 1629 O O . ALA A 1 213 ? -15.370 -11.224 -15.893 1.00 85.56 213 ALA A O 1
ATOM 1630 N N . PRO A 1 214 ? -16.720 -12.914 -15.258 1.00 82.88 214 PRO A N 1
ATOM 1631 C CA . PRO A 1 214 ? -17.487 -12.083 -14.328 1.00 82.88 214 PRO A CA 1
ATOM 1632 C C . PRO A 1 214 ? -16.625 -11.460 -13.222 1.00 82.88 214 PRO A C 1
ATOM 1634 O O . PRO A 1 214 ? -16.789 -10.283 -12.900 1.00 82.88 214 PRO A O 1
ATOM 1637 N N . ASP A 1 215 ? -15.680 -12.222 -12.672 1.00 85.62 215 ASP A N 1
ATOM 1638 C CA . ASP A 1 215 ? -14.786 -11.765 -11.608 1.00 85.62 215 ASP A CA 1
ATOM 1639 C C . ASP A 1 215 ? -13.713 -10.819 -12.145 1.00 85.62 215 ASP A C 1
ATOM 1641 O O . ASP A 1 215 ? -13.442 -9.781 -11.541 1.00 85.62 215 ASP A O 1
ATOM 1645 N N . ALA A 1 216 ? -13.168 -11.107 -13.330 1.00 88.06 216 ALA A N 1
ATOM 1646 C CA . ALA A 1 216 ? -12.237 -10.215 -14.012 1.00 88.06 216 ALA A CA 1
ATOM 1647 C C . ALA A 1 216 ? -12.869 -8.835 -14.267 1.00 88.06 216 ALA A C 1
ATOM 1649 O O . ALA A 1 216 ? -12.232 -7.809 -14.032 1.00 88.06 216 ALA A O 1
ATOM 1650 N N . ASP A 1 217 ? -14.138 -8.788 -14.680 1.00 82.38 217 ASP A N 1
ATOM 1651 C CA . ASP A 1 217 ? -14.869 -7.533 -14.873 1.00 82.38 217 ASP A CA 1
ATOM 1652 C C . ASP A 1 217 ? -15.114 -6.783 -13.562 1.00 82.38 217 ASP A C 1
ATOM 1654 O O . ASP A 1 217 ? -15.025 -5.553 -13.527 1.00 82.38 217 ASP A O 1
ATOM 1658 N N . ARG A 1 218 ? -15.393 -7.500 -12.466 1.00 82.12 218 ARG A N 1
ATOM 1659 C CA . ARG A 1 218 ? -15.496 -6.890 -11.132 1.00 82.12 218 ARG A CA 1
ATOM 1660 C C . ARG A 1 218 ? -14.169 -6.271 -10.704 1.00 82.12 218 ARG A C 1
ATOM 1662 O O . ARG A 1 218 ? -14.163 -5.131 -10.246 1.00 82.12 218 ARG A O 1
ATOM 1669 N N . ILE A 1 219 ? -13.062 -6.977 -10.911 1.00 88.12 219 ILE A N 1
ATOM 1670 C CA . ILE A 1 219 ? -11.723 -6.490 -10.576 1.00 88.12 219 ILE A CA 1
ATOM 1671 C C . ILE A 1 219 ? -11.351 -5.262 -11.422 1.00 88.12 219 ILE A C 1
ATOM 1673 O O . ILE A 1 219 ? -10.905 -4.260 -10.866 1.00 88.12 219 ILE A O 1
ATOM 1677 N N . ARG A 1 220 ? -11.602 -5.280 -12.741 1.00 87.56 220 ARG A N 1
ATOM 1678 C CA . ARG A 1 220 ? -11.382 -4.108 -13.615 1.00 87.56 220 ARG A CA 1
ATOM 1679 C C . ARG A 1 220 ? -12.147 -2.889 -13.113 1.00 87.56 220 ARG A C 1
ATOM 1681 O O . ARG A 1 220 ? -11.557 -1.825 -12.961 1.00 87.56 220 ARG A O 1
ATOM 1688 N N . ARG A 1 221 ? -13.435 -3.057 -12.791 1.00 80.81 221 ARG A N 1
ATOM 1689 C CA . ARG A 1 221 ? -14.256 -1.975 -12.227 1.00 80.81 221 ARG A CA 1
ATOM 1690 C C . ARG A 1 221 ? -13.701 -1.463 -10.900 1.00 80.81 221 ARG A C 1
ATOM 1692 O O . ARG A 1 221 ? -13.675 -0.255 -10.699 1.00 80.81 221 ARG A O 1
ATOM 1699 N N . ALA A 1 222 ? -13.232 -2.345 -10.017 1.00 81.12 222 ALA A N 1
ATOM 1700 C CA . ALA A 1 222 ? -12.640 -1.947 -8.740 1.00 81.12 222 ALA A CA 1
ATOM 1701 C C . ALA A 1 222 ? -11.339 -1.137 -8.917 1.00 81.12 222 ALA A C 1
ATOM 1703 O O . ALA A 1 222 ? -11.114 -0.180 -8.174 1.00 81.12 222 ALA A O 1
ATOM 1704 N N . LEU A 1 223 ? -10.510 -1.487 -9.909 1.00 85.75 223 LEU A N 1
ATOM 1705 C CA . LEU A 1 223 ? -9.275 -0.767 -10.246 1.00 85.75 223 LEU A CA 1
ATOM 1706 C C . LEU A 1 223 ? -9.547 0.625 -10.831 1.00 85.75 223 LEU A C 1
ATOM 1708 O O . LEU A 1 223 ? -8.843 1.573 -10.496 1.00 85.75 223 LEU A O 1
ATOM 1712 N N . THR A 1 224 ? -10.564 0.758 -11.688 1.00 75.88 224 THR A N 1
ATOM 1713 C CA . THR A 1 224 ? -10.878 2.022 -12.381 1.00 75.88 224 THR A CA 1
ATOM 1714 C C . THR A 1 224 ? -11.862 2.912 -11.631 1.00 75.88 224 THR A C 1
ATOM 1716 O O . THR A 1 224 ? -12.022 4.080 -11.979 1.00 75.88 224 THR A O 1
ATOM 1719 N N . SER A 1 225 ? -12.576 2.379 -10.639 1.00 65.38 225 SER A N 1
ATOM 1720 C CA . SER A 1 225 ? -13.512 3.179 -9.860 1.00 65.38 225 SER A CA 1
ATOM 1721 C C . SER A 1 225 ? -12.746 4.193 -9.004 1.00 65.38 225 SER A C 1
ATOM 1723 O O . SER A 1 225 ? -11.777 3.807 -8.345 1.00 65.38 225 SER A O 1
ATOM 1725 N N . PRO A 1 226 ? -13.192 5.463 -8.928 1.00 52.94 226 PRO A N 1
ATOM 1726 C CA . PRO A 1 226 ? -12.556 6.482 -8.095 1.00 52.94 226 PRO A CA 1
ATOM 1727 C C . PRO A 1 226 ? -12.570 6.039 -6.636 1.00 52.94 226 PRO A C 1
ATOM 1729 O O . PRO A 1 226 ? -13.629 6.093 -6.030 1.00 52.94 226 PRO A O 1
ATOM 1732 N N . ALA A 1 227 ? -11.433 5.532 -6.134 1.00 52.09 227 ALA A N 1
ATOM 1733 C CA . ALA A 1 227 ? -11.148 5.086 -4.763 1.00 52.09 227 ALA A CA 1
ATOM 1734 C C . ALA A 1 227 ? -12.358 4.590 -3.941 1.00 52.09 227 ALA A C 1
ATOM 1736 O O . ALA A 1 227 ? -12.426 4.848 -2.739 1.00 52.09 227 ALA A O 1
ATOM 1737 N N . ALA A 1 228 ? -13.343 3.936 -4.567 1.00 45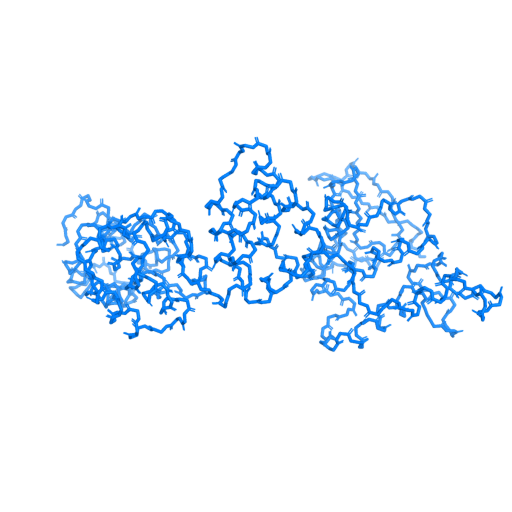.47 228 ALA A N 1
ATOM 1738 C CA . ALA A 1 228 ? -14.634 3.838 -3.909 1.00 45.47 228 ALA A CA 1
ATOM 1739 C C . ALA A 1 228 ? -14.539 2.735 -2.877 1.00 45.47 228 ALA A C 1
ATOM 1741 O O . ALA A 1 228 ? -14.036 1.630 -3.115 1.00 45.47 228 ALA A O 1
ATOM 1742 N N . VAL A 1 229 ? -14.954 3.120 -1.690 1.00 53.91 229 VAL A N 1
ATOM 1743 C CA . VAL A 1 229 ? -14.835 2.317 -0.509 1.00 53.91 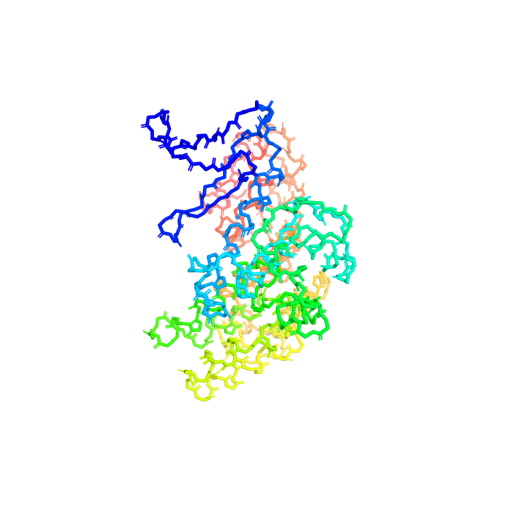229 VAL A CA 1
ATOM 1744 C C . VAL A 1 229 ? -16.042 1.389 -0.455 1.00 53.91 229 VAL A C 1
ATOM 1746 O O . VAL A 1 229 ? -17.172 1.841 -0.612 1.00 53.91 229 VAL A O 1
ATOM 1749 N N . GLY A 1 230 ? -15.811 0.087 -0.272 1.00 50.88 230 GLY A N 1
ATOM 1750 C CA . GLY A 1 230 ? -16.900 -0.880 -0.089 1.00 50.88 230 GLY A CA 1
ATOM 1751 C C . GLY A 1 230 ? -17.347 -1.681 -1.319 1.00 50.88 230 GLY A C 1
ATOM 1752 O O . GLY A 1 230 ? -18.510 -2.054 -1.372 1.00 50.88 230 GLY A O 1
ATOM 1753 N N . TYR A 1 231 ? -16.469 -1.988 -2.285 1.00 54.91 231 TYR A N 1
ATOM 1754 C CA . TYR A 1 231 ? -16.814 -2.920 -3.383 1.00 54.91 231 TYR A CA 1
ATOM 1755 C C . TYR A 1 231 ? -16.724 -4.408 -3.029 1.00 54.91 231 TYR A C 1
ATOM 1757 O O . TYR A 1 231 ? -17.205 -5.248 -3.794 1.00 54.91 231 TYR A O 1
ATOM 1765 N N . GLY A 1 232 ? -16.078 -4.747 -1.912 1.00 63.62 232 GLY A N 1
ATOM 1766 C CA . GLY A 1 232 ? -16.065 -6.120 -1.423 1.00 63.62 232 GLY A CA 1
ATOM 1767 C C . GLY A 1 232 ? -17.391 -6.415 -0.736 1.00 63.62 232 GLY A C 1
ATOM 1768 O O . GLY A 1 232 ? -17.742 -5.707 0.214 1.00 63.62 232 GLY A O 1
ATOM 1769 N N . ARG A 1 233 ? -18.091 -7.474 -1.158 1.00 70.38 233 ARG A N 1
ATOM 1770 C CA . ARG A 1 233 ? -19.281 -7.967 -0.438 1.00 70.38 233 ARG A CA 1
ATOM 1771 C C . ARG A 1 233 ? -18.940 -8.329 1.004 1.00 70.38 233 ARG A C 1
ATOM 1773 O O . ARG A 1 233 ? -19.794 -8.289 1.869 1.00 70.38 233 ARG A O 1
ATOM 1780 N N . GLU A 1 234 ? -17.681 -8.622 1.286 1.00 74.81 234 GLU A N 1
ATOM 1781 C CA . GLU A 1 234 ? -17.202 -8.878 2.642 1.00 74.81 234 GLU A CA 1
ATOM 1782 C C . GLU A 1 234 ? -17.217 -7.627 3.539 1.00 74.81 234 GLU A C 1
ATOM 1784 O O . GLU A 1 234 ? -17.445 -7.743 4.740 1.00 74.81 234 GLU A O 1
ATOM 1789 N N . MET A 1 235 ? -17.037 -6.423 2.978 1.00 76.94 235 MET A N 1
ATOM 1790 C CA . MET A 1 235 ? -17.093 -5.159 3.733 1.00 76.94 235 MET A CA 1
ATOM 1791 C C . MET A 1 235 ? -18.492 -4.534 3.760 1.00 76.94 235 MET A C 1
ATOM 1793 O O . MET A 1 235 ? -18.829 -3.822 4.704 1.00 76.94 235 MET A O 1
ATOM 1797 N N . ASN A 1 236 ? -19.292 -4.765 2.716 1.00 81.69 236 ASN A N 1
ATOM 1798 C CA . ASN A 1 236 ? -20.658 -4.259 2.601 1.00 81.69 236 ASN A CA 1
ATOM 1799 C C . ASN A 1 236 ? -21.587 -5.340 2.008 1.00 81.69 236 ASN A C 1
ATOM 1801 O O . ASN A 1 236 ? -21.957 -5.250 0.838 1.00 81.69 236 ASN A O 1
ATOM 1805 N N . PRO A 1 237 ? -21.967 -6.372 2.789 1.00 76.31 237 PRO A N 1
ATOM 1806 C CA . PRO A 1 237 ? -22.680 -7.552 2.274 1.00 76.31 237 PRO A CA 1
ATOM 1807 C C . PRO A 1 237 ? -24.018 -7.253 1.606 1.00 76.31 237 PRO A C 1
ATOM 1809 O O . PRO A 1 237 ? -24.456 -7.994 0.729 1.00 76.31 237 PRO A O 1
ATOM 1812 N N . ASN A 1 238 ? -24.653 -6.162 2.027 1.00 82.00 238 ASN A N 1
ATOM 1813 C CA . ASN A 1 238 ? -25.980 -5.757 1.590 1.00 82.00 238 ASN A CA 1
ATOM 1814 C C . ASN A 1 238 ? -25.950 -4.583 0.597 1.00 82.00 238 ASN A C 1
ATOM 1816 O O . ASN A 1 238 ? -26.993 -3.975 0.361 1.00 82.00 238 ASN A O 1
ATOM 1820 N N . ASP A 1 239 ? -24.773 -4.230 0.059 1.00 79.00 239 ASP A N 1
ATOM 1821 C CA . ASP A 1 239 ? -24.576 -3.085 -0.843 1.00 79.00 239 ASP A CA 1
ATOM 1822 C C . ASP A 1 239 ? -25.215 -1.787 -0.293 1.00 79.00 239 ASP A C 1
ATOM 1824 O O . ASP A 1 239 ? -25.781 -0.963 -1.015 1.00 79.00 239 ASP A O 1
ATOM 1828 N N . SER A 1 240 ? -25.151 -1.603 1.031 1.00 86.75 240 SER A N 1
ATOM 1829 C CA . SER A 1 240 ? -25.791 -0.494 1.730 1.00 86.75 240 SER A CA 1
ATOM 1830 C C . SER A 1 240 ? -25.109 0.830 1.372 1.00 86.75 240 SER A C 1
ATOM 1832 O O . SER A 1 240 ? -23.918 1.001 1.660 1.00 86.75 240 SER A O 1
ATOM 1834 N N . PRO A 1 241 ? -25.837 1.826 0.825 1.00 85.31 241 PRO A N 1
ATOM 1835 C CA . PRO A 1 241 ? -25.250 3.123 0.488 1.00 85.31 241 PRO A CA 1
ATOM 1836 C C . PRO A 1 241 ? -24.770 3.887 1.731 1.00 85.31 241 PRO A C 1
ATOM 1838 O O . PRO A 1 241 ? -23.909 4.759 1.635 1.00 85.31 241 PRO A O 1
ATOM 1841 N N . ARG A 1 242 ? -25.302 3.553 2.914 1.00 91.69 242 ARG A N 1
ATOM 1842 C CA . ARG A 1 242 ? -24.899 4.156 4.192 1.00 91.69 242 ARG A CA 1
ATOM 1843 C C . ARG A 1 242 ? -23.553 3.619 4.659 1.00 91.69 242 ARG A C 1
ATOM 1845 O O . ARG A 1 242 ? -22.719 4.403 5.102 1.00 91.69 242 ARG A O 1
ATOM 1852 N N . VAL A 1 243 ? -23.329 2.313 4.500 1.00 90.50 243 VAL A N 1
ATOM 1853 C CA . VAL A 1 243 ? -22.024 1.689 4.751 1.00 90.50 243 VAL A CA 1
ATOM 1854 C C . VAL A 1 243 ? -20.986 2.253 3.786 1.00 90.50 243 VAL A C 1
ATOM 1856 O O . VAL A 1 243 ? -19.923 2.673 4.228 1.00 90.50 243 VAL A O 1
ATOM 1859 N N . THR A 1 244 ? -21.310 2.371 2.496 1.00 85.06 244 THR A N 1
ATOM 1860 C CA . THR A 1 244 ? -20.425 3.022 1.518 1.00 85.06 244 THR A CA 1
ATOM 1861 C C . THR A 1 244 ? -20.070 4.449 1.938 1.00 85.06 244 THR A C 1
ATOM 1863 O O . THR A 1 244 ? -18.890 4.779 1.988 1.00 85.06 244 THR A O 1
ATOM 1866 N N . ALA A 1 245 ? -21.051 5.277 2.317 1.00 86.12 245 ALA A N 1
ATOM 1867 C CA . ALA A 1 245 ? -20.794 6.642 2.784 1.00 86.12 245 ALA A CA 1
ATOM 1868 C C . ALA A 1 245 ? -19.897 6.681 4.034 1.00 86.12 245 ALA A C 1
ATOM 1870 O O . ALA A 1 245 ? -18.991 7.508 4.119 1.00 86.12 245 ALA A O 1
ATOM 1871 N N . PHE A 1 246 ? -20.116 5.763 4.980 1.00 92.38 246 PHE A N 1
ATOM 1872 C CA . PHE A 1 246 ? -19.280 5.629 6.170 1.00 92.38 246 PHE A CA 1
ATOM 1873 C C . PHE A 1 246 ? -17.832 5.287 5.830 1.00 92.38 246 PHE A C 1
ATOM 1875 O O . PHE A 1 246 ? -16.908 5.979 6.261 1.00 92.38 246 PHE A O 1
ATOM 1882 N N . LEU A 1 247 ? -17.619 4.249 5.026 1.00 88.94 247 LEU A N 1
ATOM 1883 C CA . LEU A 1 247 ? -16.272 3.845 4.661 1.00 88.94 247 LEU A CA 1
ATOM 1884 C C . LEU A 1 247 ? -15.591 4.930 3.793 1.00 88.94 247 LEU A C 1
ATOM 1886 O O . LEU A 1 247 ? -14.402 5.195 3.958 1.00 88.94 247 LEU A O 1
ATOM 1890 N N . SER A 1 248 ? -16.339 5.650 2.947 1.00 81.69 248 SER A N 1
ATOM 1891 C CA . SER A 1 248 ? -15.849 6.838 2.231 1.00 81.69 248 SER A CA 1
ATOM 1892 C C . SER A 1 248 ? -15.363 7.941 3.172 1.00 81.69 248 SER A C 1
ATOM 1894 O O . SER A 1 248 ? -14.277 8.476 2.952 1.00 81.69 248 SER A O 1
ATOM 1896 N N . ALA A 1 249 ? -16.102 8.243 4.242 1.00 87.88 249 ALA A N 1
ATOM 1897 C CA . ALA A 1 249 ? -15.679 9.225 5.239 1.00 87.88 249 ALA A CA 1
ATOM 1898 C C . ALA A 1 249 ? -14.393 8.794 5.971 1.00 87.88 249 ALA A C 1
ATOM 1900 O O . ALA A 1 249 ? -13.519 9.623 6.240 1.00 87.88 249 ALA A O 1
ATOM 1901 N N . VAL A 1 250 ? -14.235 7.490 6.241 1.00 89.94 250 VAL A N 1
ATOM 1902 C CA . VAL A 1 250 ? -12.998 6.930 6.815 1.00 89.94 250 VAL A CA 1
ATOM 1903 C C . VAL A 1 250 ? -11.816 7.120 5.864 1.00 89.94 250 VAL A C 1
ATOM 1905 O O . VAL A 1 250 ? -10.760 7.582 6.294 1.00 89.94 250 VAL A O 1
ATOM 1908 N N . ALA A 1 251 ? -11.987 6.839 4.570 1.00 82.56 251 ALA A N 1
ATOM 1909 C CA . ALA A 1 251 ? -10.936 7.051 3.572 1.00 82.56 251 ALA A CA 1
ATOM 1910 C C . ALA A 1 251 ? -10.576 8.532 3.388 1.00 82.56 251 ALA A C 1
ATOM 1912 O O . ALA A 1 251 ? -9.407 8.862 3.191 1.00 82.56 251 ALA A O 1
ATOM 1913 N N . ALA A 1 252 ? -11.564 9.422 3.499 1.00 80.25 252 ALA A N 1
ATOM 1914 C CA . ALA A 1 252 ? -11.369 10.868 3.463 1.00 80.25 252 ALA A CA 1
ATOM 1915 C C . ALA A 1 252 ? -10.720 11.430 4.742 1.00 80.25 252 ALA A C 1
ATOM 1917 O O . ALA A 1 252 ? -10.334 12.597 4.759 1.00 80.25 252 ALA A O 1
ATOM 1918 N N . LYS A 1 253 ? -10.578 10.616 5.801 1.00 87.88 253 LYS A N 1
ATOM 1919 C CA . LYS A 1 253 ? -10.037 11.016 7.111 1.00 87.88 253 LYS A CA 1
ATOM 1920 C C . LYS A 1 253 ? -10.793 12.190 7.746 1.00 87.88 253 LYS A C 1
ATOM 1922 O O . LYS A 1 253 ? -10.195 13.035 8.410 1.00 87.88 253 LYS A O 1
ATOM 1927 N N . ALA A 1 254 ? -12.107 12.249 7.542 1.00 89.94 254 ALA A N 1
ATOM 1928 C CA . ALA A 1 254 ? -12.954 13.343 8.004 1.00 89.94 254 ALA A CA 1
ATOM 1929 C C . ALA A 1 254 ? -13.700 12.932 9.293 1.00 89.94 254 ALA A C 1
ATOM 1931 O O . ALA A 1 254 ? -14.747 12.294 9.204 1.00 89.94 254 ALA A O 1
ATOM 1932 N N . PRO A 1 255 ? -13.198 13.247 10.506 1.00 93.62 255 PRO A N 1
ATOM 1933 C CA . PRO A 1 255 ? -13.733 12.704 11.764 1.00 93.62 255 PRO A CA 1
ATOM 1934 C C . PRO A 1 255 ? -15.217 13.025 11.996 1.00 93.62 255 PRO A C 1
ATOM 1936 O O . PRO A 1 255 ? -15.981 12.147 12.399 1.00 93.62 255 PRO A O 1
ATOM 1939 N N . ASP A 1 256 ? -15.652 14.244 11.678 1.00 95.38 256 ASP A N 1
ATOM 1940 C CA . ASP A 1 256 ? -17.055 14.646 11.832 1.00 95.38 256 ASP A CA 1
ATOM 1941 C C . ASP A 1 256 ? -17.971 13.914 10.833 1.00 95.38 256 ASP A C 1
ATOM 1943 O O . ASP A 1 256 ? -19.093 13.505 11.160 1.00 95.38 256 ASP A O 1
ATOM 1947 N N . GLU A 1 257 ? -17.478 13.674 9.615 1.00 95.38 257 GLU A N 1
ATOM 1948 C CA . GLU A 1 257 ? -18.184 12.889 8.600 1.00 95.38 257 GLU A CA 1
ATOM 1949 C C . GLU A 1 257 ? -18.246 11.409 8.983 1.00 95.38 257 GLU A C 1
ATOM 1951 O O . GLU A 1 257 ? -19.298 10.790 8.856 1.00 95.38 257 GLU A O 1
ATOM 1956 N N . ILE A 1 258 ? -17.170 10.843 9.532 1.00 96.31 258 ILE A N 1
ATOM 1957 C CA . ILE A 1 258 ? -17.111 9.460 10.030 1.00 96.31 258 ILE A CA 1
ATOM 1958 C C . ILE A 1 258 ? -18.204 9.228 11.080 1.00 96.31 258 ILE A C 1
ATOM 1960 O O . ILE A 1 258 ? -18.982 8.276 10.984 1.00 96.31 258 ILE A O 1
ATOM 1964 N N . VAL A 1 259 ? -18.301 10.116 12.074 1.00 97.69 259 VAL A N 1
ATOM 1965 C CA . VAL A 1 259 ? -19.294 10.005 13.152 1.00 97.69 259 VAL A CA 1
ATOM 1966 C C . VAL A 1 259 ? -20.715 10.178 12.611 1.00 97.69 259 VAL A C 1
ATOM 1968 O O . VAL A 1 259 ? -21.616 9.418 12.979 1.00 97.69 259 VAL A O 1
ATOM 1971 N N . SER A 1 260 ? -20.941 11.162 11.737 1.00 97.81 260 SER A N 1
ATOM 1972 C CA . SER A 1 260 ? -22.276 11.446 11.193 1.00 97.81 260 SER A CA 1
ATOM 1973 C C . SER A 1 260 ? -22.778 10.357 10.234 1.00 97.81 260 SER A C 1
ATOM 1975 O O . SER A 1 260 ? -23.932 9.936 10.344 1.00 97.81 260 SER A O 1
ATOM 1977 N N . THR A 1 261 ? -21.923 9.825 9.362 1.00 96.38 261 THR A N 1
ATOM 1978 C CA . THR A 1 261 ? -22.259 8.727 8.436 1.00 96.38 261 THR A CA 1
ATOM 1979 C C . THR A 1 261 ? -22.465 7.396 9.165 1.00 96.38 261 THR A C 1
ATOM 1981 O O . THR A 1 261 ? -23.437 6.688 8.884 1.00 96.38 261 THR A O 1
ATOM 1984 N N . TYR A 1 262 ? -21.655 7.077 10.183 1.00 97.31 262 TYR A N 1
ATOM 1985 C CA . TYR A 1 262 ? -21.888 5.895 11.022 1.00 97.31 262 TYR A CA 1
ATOM 1986 C C . TYR A 1 262 ? -23.185 6.011 11.838 1.00 97.31 262 TYR A C 1
ATOM 1988 O O . TYR A 1 262 ? -23.940 5.046 11.990 1.00 97.31 262 TYR A O 1
ATOM 1996 N N . ARG A 1 263 ? -23.512 7.217 12.324 1.00 97.44 263 ARG A N 1
ATOM 1997 C CA . ARG A 1 263 ? -24.808 7.488 12.963 1.00 97.44 263 ARG A CA 1
ATOM 1998 C C . ARG A 1 263 ? -25.973 7.247 11.997 1.00 97.44 263 ARG A C 1
ATOM 2000 O O . ARG A 1 263 ? -27.007 6.747 12.435 1.00 97.44 263 ARG A O 1
ATOM 2007 N N . ALA A 1 264 ? -25.815 7.553 10.711 1.00 97.12 264 ALA A N 1
ATOM 2008 C CA . ALA A 1 264 ? -26.847 7.323 9.701 1.00 97.12 264 ALA A CA 1
ATOM 2009 C C . ALA A 1 264 ? -27.061 5.832 9.363 1.00 97.12 264 ALA A C 1
ATOM 2011 O O . ALA A 1 264 ? -28.164 5.463 8.945 1.00 97.12 264 ALA A O 1
ATOM 2012 N N . CYS A 1 265 ? -26.056 4.972 9.570 1.00 96.00 265 CYS A N 1
ATOM 2013 C CA . CYS A 1 265 ? -26.172 3.520 9.393 1.00 96.00 265 CYS A CA 1
ATOM 2014 C C . CYS A 1 265 ? -27.310 2.947 10.254 1.00 96.00 265 CYS A C 1
ATOM 2016 O O . CYS A 1 265 ? -27.458 3.297 11.432 1.00 96.00 265 CYS A O 1
ATOM 2018 N N . ASN A 1 266 ? -28.128 2.082 9.654 1.00 95.06 266 ASN A N 1
ATOM 2019 C CA . ASN A 1 266 ? -29.235 1.418 10.338 1.00 95.06 266 ASN A CA 1
ATOM 2020 C C . ASN A 1 266 ? -28.710 0.305 11.289 1.00 95.06 266 ASN A C 1
ATOM 2022 O O . ASN A 1 266 ? -27.516 -0.003 11.287 1.00 95.06 266 ASN A O 1
ATOM 2026 N N . PRO A 1 267 ? -29.562 -0.305 12.138 1.00 94.75 267 PRO A N 1
ATOM 2027 C CA . PRO A 1 267 ? -29.115 -1.350 13.063 1.00 94.75 267 PRO A CA 1
ATOM 2028 C C . PRO A 1 267 ? -28.478 -2.580 12.397 1.00 94.75 267 PRO A C 1
ATOM 2030 O O . PRO A 1 267 ? -27.564 -3.158 12.990 1.00 94.75 267 PRO A O 1
ATOM 2033 N N . GLN A 1 268 ? -28.936 -2.953 11.195 1.00 93.25 268 GLN A N 1
ATOM 2034 C CA . GLN A 1 268 ? -28.384 -4.060 10.410 1.00 93.25 268 GLN A CA 1
ATOM 2035 C C . GLN A 1 268 ? -27.011 -3.696 9.842 1.00 93.25 268 GLN A C 1
ATOM 2037 O O . GLN A 1 268 ? -26.069 -4.439 10.071 1.00 93.25 268 GLN A O 1
ATOM 2042 N N . ASP A 1 269 ? -26.853 -2.511 9.243 1.00 93.69 269 ASP A N 1
ATOM 2043 C CA . ASP A 1 269 ? -25.557 -1.998 8.775 1.00 93.69 269 ASP A CA 1
ATOM 2044 C C . ASP A 1 269 ? -24.516 -2.055 9.912 1.00 93.69 269 ASP A C 1
ATOM 2046 O O . ASP A 1 269 ? -23.405 -2.552 9.755 1.00 93.69 269 ASP A O 1
ATOM 2050 N N . ARG A 1 270 ? -24.890 -1.592 11.115 1.00 94.88 270 ARG A N 1
ATOM 2051 C CA . ARG A 1 270 ? -24.004 -1.640 12.292 1.00 94.88 270 ARG A CA 1
ATOM 2052 C C . ARG A 1 270 ? -23.778 -3.055 12.822 1.00 94.88 270 ARG A C 1
ATOM 2054 O O . ARG A 1 270 ? -22.825 -3.251 13.567 1.00 94.88 270 ARG A O 1
ATOM 2061 N N . ALA A 1 271 ? -24.673 -4.004 12.543 1.00 92.38 271 ALA A N 1
ATOM 2062 C CA . ALA A 1 271 ? -24.462 -5.418 12.851 1.00 92.38 271 ALA A CA 1
ATOM 2063 C C . ALA A 1 271 ? -23.429 -6.020 11.895 1.00 92.38 271 ALA A C 1
ATOM 2065 O O . ALA A 1 271 ? -22.493 -6.659 12.353 1.00 92.38 271 ALA A O 1
ATOM 2066 N N . ASP A 1 272 ? -23.562 -5.740 10.599 1.00 90.44 272 ASP A N 1
ATOM 2067 C CA . ASP A 1 272 ? -22.698 -6.278 9.545 1.00 90.44 272 ASP A CA 1
ATOM 2068 C C . ASP A 1 272 ? -21.252 -5.770 9.656 1.00 90.44 272 ASP A C 1
ATOM 2070 O O . ASP A 1 272 ? -20.310 -6.471 9.288 1.00 90.44 272 ASP A O 1
ATOM 2074 N N . LEU A 1 273 ? -21.065 -4.555 10.184 1.00 91.81 273 LEU A N 1
ATOM 2075 C CA . LEU A 1 273 ? -19.744 -3.981 10.453 1.00 91.81 273 LEU A CA 1
ATOM 2076 C C . LEU A 1 273 ? -19.114 -4.506 11.757 1.00 91.81 273 LEU A C 1
ATOM 2078 O O . LEU A 1 273 ? -17.894 -4.471 11.910 1.00 91.81 273 LEU A O 1
ATOM 2082 N N . HIS A 1 274 ? -19.919 -4.957 12.721 1.00 92.75 274 HIS A N 1
ATOM 2083 C CA . HIS A 1 274 ? -19.453 -5.317 14.061 1.00 92.75 274 HIS A CA 1
ATOM 2084 C C . HIS A 1 274 ? -18.514 -6.530 14.027 1.00 92.75 274 HIS A C 1
ATOM 2086 O O . HIS A 1 274 ? -18.911 -7.611 13.605 1.00 92.75 274 HIS A O 1
ATOM 2092 N N . PHE A 1 275 ? -17.269 -6.343 14.485 1.00 86.19 275 PHE A N 1
ATOM 2093 C CA . PHE A 1 275 ? -16.191 -7.346 14.412 1.00 86.19 275 PHE A CA 1
ATOM 2094 C C . PHE A 1 275 ? -15.957 -7.938 13.012 1.00 86.19 275 PHE A C 1
ATOM 2096 O O . PHE A 1 275 ? -15.390 -9.018 12.882 1.00 86.19 275 PHE A O 1
ATOM 2103 N N . ASN A 1 276 ? -16.347 -7.223 11.956 1.00 87.69 276 ASN A N 1
ATOM 2104 C CA . ASN A 1 276 ? -16.071 -7.650 10.595 1.00 87.69 276 ASN A CA 1
ATOM 2105 C C . ASN A 1 276 ? -14.567 -7.527 10.309 1.00 87.69 276 ASN A C 1
ATOM 2107 O O . ASN A 1 276 ? -14.024 -6.420 10.253 1.00 87.69 276 ASN A O 1
ATOM 2111 N N . GLU A 1 277 ? -13.893 -8.665 10.142 1.00 82.69 277 GLU A N 1
ATOM 2112 C CA . GLU A 1 277 ? -12.435 -8.736 9.983 1.00 82.69 277 GLU A CA 1
ATOM 2113 C C . GLU A 1 277 ? -11.940 -7.956 8.762 1.00 82.69 277 GLU A C 1
ATOM 2115 O O . GLU A 1 277 ? -10.930 -7.253 8.848 1.00 82.69 277 GLU A O 1
ATOM 2120 N N . HIS A 1 278 ? -12.685 -7.999 7.655 1.00 78.56 278 HIS A N 1
ATOM 2121 C CA . HIS A 1 278 ? -12.348 -7.254 6.446 1.00 78.56 278 HIS A CA 1
ATOM 2122 C C . HIS A 1 278 ? -12.434 -5.753 6.717 1.00 78.56 278 HIS A C 1
ATOM 2124 O O . HIS A 1 278 ? -11.481 -5.023 6.466 1.00 78.56 278 HIS A O 1
ATOM 2130 N N . VAL A 1 279 ? -13.518 -5.273 7.327 1.00 86.06 279 VAL A N 1
ATOM 2131 C CA . VAL A 1 279 ? -13.655 -3.846 7.665 1.00 86.06 279 VAL A CA 1
ATOM 2132 C C . VAL A 1 279 ? -12.544 -3.387 8.614 1.00 86.06 279 VAL A C 1
ATOM 2134 O O . VAL A 1 279 ? -11.929 -2.349 8.374 1.00 86.06 279 VAL A O 1
ATOM 2137 N N . LEU A 1 280 ? -12.244 -4.154 9.666 1.00 87.44 280 LEU A N 1
ATOM 2138 C CA . LEU A 1 280 ? -11.195 -3.805 10.630 1.00 87.44 280 LEU A CA 1
ATOM 2139 C C . LEU A 1 280 ? -9.805 -3.770 9.975 1.00 87.44 280 LEU A C 1
ATOM 2141 O O . LEU A 1 280 ? -9.063 -2.802 10.161 1.00 87.44 280 LEU A O 1
ATOM 2145 N N . SER A 1 281 ? -9.475 -4.771 9.157 1.00 78.50 281 SER A N 1
ATOM 2146 C CA . SER A 1 281 ? -8.226 -4.818 8.388 1.00 78.50 281 SER A CA 1
ATOM 2147 C C . SER A 1 281 ? -8.117 -3.637 7.414 1.00 78.50 281 SER A C 1
ATOM 2149 O O . SER A 1 281 ? -7.092 -2.948 7.364 1.00 78.50 281 SER A O 1
ATOM 2151 N N . TRP A 1 282 ? -9.208 -3.321 6.706 1.00 82.94 282 TRP A N 1
ATOM 2152 C CA . TRP A 1 282 ? -9.279 -2.191 5.780 1.00 82.94 282 TRP A CA 1
ATOM 2153 C C . TRP A 1 282 ? -9.041 -0.851 6.482 1.00 82.94 282 TRP A C 1
ATOM 2155 O O . TRP A 1 282 ? -8.276 -0.023 5.982 1.00 82.94 282 TRP A O 1
ATOM 2165 N N . ILE A 1 283 ? -9.634 -0.637 7.661 1.00 86.75 283 ILE A N 1
ATOM 2166 C CA . ILE A 1 283 ? -9.408 0.575 8.465 1.00 86.75 283 ILE A CA 1
ATOM 2167 C C . ILE A 1 283 ? -7.933 0.678 8.864 1.00 86.75 283 ILE A C 1
ATOM 2169 O O . ILE A 1 283 ? -7.347 1.757 8.756 1.00 86.75 283 ILE A O 1
ATOM 2173 N N . GLY A 1 284 ? -7.316 -0.435 9.275 1.00 82.69 284 GLY A N 1
ATOM 2174 C CA . GLY A 1 284 ? -5.888 -0.501 9.590 1.00 82.69 284 GLY A CA 1
ATOM 2175 C C . GLY A 1 284 ? -5.004 -0.024 8.436 1.00 82.69 284 GLY A C 1
ATOM 2176 O O . GLY A 1 284 ? -4.123 0.817 8.628 1.00 82.69 284 GLY A O 1
ATOM 2177 N N . ALA A 1 285 ? -5.292 -0.503 7.226 1.00 72.94 285 ALA A N 1
ATOM 2178 C CA . ALA A 1 285 ? -4.551 -0.154 6.017 1.00 72.94 285 ALA A CA 1
ATOM 2179 C C . ALA A 1 285 ? -4.849 1.260 5.481 1.00 72.94 285 ALA A C 1
ATOM 2181 O O . ALA A 1 285 ? -3.972 1.887 4.878 1.00 72.94 285 ALA A O 1
ATOM 2182 N N . THR A 1 286 ? -6.069 1.759 5.699 1.00 78.00 286 THR A N 1
ATOM 2183 C CA . THR A 1 286 ? -6.540 3.078 5.238 1.00 78.00 286 THR A CA 1
ATOM 2184 C C . THR A 1 286 ? -6.052 4.211 6.134 1.00 78.00 286 THR A C 1
ATOM 2186 O O . THR A 1 286 ? -5.731 5.301 5.659 1.00 78.00 286 THR A O 1
ATOM 2189 N N . LEU A 1 287 ? -5.922 3.941 7.431 1.00 82.06 287 LEU A N 1
ATOM 2190 C CA . LEU A 1 287 ? -5.457 4.888 8.437 1.00 82.06 287 LEU A CA 1
ATOM 2191 C C . LEU A 1 287 ? -4.115 4.439 9.047 1.00 82.06 287 LEU A C 1
ATOM 2193 O O . LEU A 1 287 ? -4.030 4.330 10.269 1.00 82.06 287 LEU A O 1
ATOM 2197 N N . PRO A 1 288 ? -3.047 4.176 8.261 1.00 76.25 288 PRO A N 1
ATOM 2198 C CA . PRO A 1 288 ? -1.824 3.553 8.777 1.00 76.25 288 PRO A CA 1
ATOM 2199 C C . PRO A 1 288 ? -1.082 4.464 9.766 1.00 76.25 288 PRO A C 1
ATOM 2201 O O . PRO A 1 288 ? -0.559 3.983 10.769 1.00 76.25 288 PRO A O 1
ATOM 2204 N N . ASN A 1 289 ? -1.122 5.779 9.529 1.00 79.88 289 ASN A N 1
ATOM 2205 C CA . ASN A 1 289 ? -0.425 6.788 10.332 1.00 79.88 289 ASN A CA 1
ATOM 2206 C C . ASN A 1 289 ? -1.356 7.566 11.282 1.00 79.88 289 ASN A C 1
ATOM 2208 O O . ASN A 1 289 ? -0.878 8.339 12.105 1.00 79.88 289 ASN A O 1
ATOM 2212 N N . GLU A 1 290 ? -2.675 7.361 11.203 1.00 88.62 290 GLU A N 1
ATOM 2213 C CA . GLU A 1 290 ? -3.665 8.088 12.014 1.00 88.62 290 GLU A CA 1
ATOM 2214 C C . GLU A 1 290 ? -4.055 7.267 13.252 1.00 88.62 290 GLU A C 1
ATOM 2216 O O . GLU A 1 290 ? -5.220 6.908 13.424 1.00 88.62 290 GLU A O 1
ATOM 2221 N N . LEU A 1 291 ? -3.078 6.921 14.099 1.00 92.44 291 LEU A N 1
ATOM 2222 C CA . LEU A 1 291 ? -3.242 5.949 15.193 1.00 92.44 291 LEU A CA 1
ATOM 2223 C C . LEU A 1 291 ? -4.508 6.180 16.037 1.00 92.44 291 LEU A C 1
ATOM 2225 O O . LEU A 1 291 ? -5.312 5.265 16.228 1.00 92.44 291 LEU A O 1
ATOM 2229 N N . LEU A 1 292 ? -4.706 7.410 16.522 1.00 94.62 292 LEU A N 1
ATOM 2230 C CA . LEU A 1 292 ? -5.851 7.749 17.367 1.00 94.62 292 LEU A CA 1
ATOM 2231 C C . LEU A 1 292 ? -7.174 7.641 16.597 1.00 94.62 292 LEU A C 1
ATOM 2233 O O . LEU A 1 292 ? -8.122 7.044 17.097 1.00 94.62 292 LEU A O 1
ATOM 2237 N N . MET A 1 293 ? -7.227 8.161 15.367 1.00 95.69 293 MET A N 1
ATOM 2238 C CA . MET A 1 293 ? -8.428 8.094 14.531 1.00 95.69 293 MET A CA 1
ATOM 2239 C C . MET A 1 293 ? -8.792 6.644 14.211 1.00 95.69 293 MET A C 1
ATOM 2241 O O . MET A 1 293 ? -9.935 6.249 14.424 1.00 95.69 293 MET A O 1
ATOM 2245 N N . ARG A 1 294 ? -7.816 5.831 13.784 1.00 95.44 294 ARG A N 1
ATOM 2246 C CA . ARG A 1 294 ? -7.977 4.389 13.552 1.00 95.44 294 ARG A CA 1
ATOM 2247 C C . ARG A 1 294 ? -8.590 3.704 14.768 1.00 95.44 294 ARG A C 1
ATOM 2249 O O . ARG A 1 294 ? -9.590 3.003 14.636 1.00 95.44 294 ARG A O 1
ATOM 2256 N N . THR A 1 295 ? -8.025 3.956 15.946 1.00 96.50 295 THR A N 1
ATOM 2257 C CA . THR A 1 295 ? -8.475 3.367 17.214 1.00 96.50 295 THR A CA 1
ATOM 2258 C C . THR A 1 295 ? -9.914 3.768 17.543 1.00 96.50 295 THR A C 1
ATOM 2260 O O . THR A 1 295 ? -10.730 2.909 17.880 1.00 96.50 295 THR A O 1
ATOM 2263 N N . CYS A 1 296 ? -10.253 5.052 17.391 1.00 97.56 296 CYS A N 1
ATOM 2264 C CA . CYS A 1 296 ? -11.612 5.560 17.579 1.00 97.56 296 CYS A CA 1
ATOM 2265 C C . CYS A 1 296 ? -12.610 4.906 16.614 1.00 97.56 296 CYS A C 1
ATOM 2267 O O . CYS A 1 296 ? -13.681 4.492 17.052 1.00 97.56 296 CYS A O 1
ATOM 2269 N N . VAL A 1 297 ? -12.270 4.764 15.326 1.00 96.81 297 VAL A N 1
ATOM 2270 C CA . VAL A 1 297 ? -13.138 4.116 14.325 1.00 96.81 297 VAL A CA 1
ATOM 2271 C C . VAL A 1 297 ? -13.339 2.634 14.647 1.00 96.81 297 VAL A C 1
ATOM 2273 O O . VAL A 1 297 ? -14.478 2.172 14.678 1.00 96.81 297 VAL A O 1
ATOM 2276 N N . MET A 1 298 ? -12.262 1.891 14.928 1.00 96.31 298 MET A N 1
ATOM 2277 C CA . MET A 1 298 ? -12.346 0.466 15.269 1.00 96.31 298 MET A CA 1
ATOM 2278 C C . MET A 1 298 ? -13.238 0.244 16.494 1.00 96.31 298 MET A C 1
ATOM 2280 O O . MET A 1 298 ? -14.175 -0.547 16.441 1.00 96.31 298 MET A O 1
ATOM 2284 N N . CYS A 1 299 ? -13.018 1.008 17.565 1.00 96.62 299 CYS A N 1
ATOM 2285 C CA . CYS A 1 299 ? -13.808 0.909 18.790 1.00 96.62 299 CYS A CA 1
ATOM 2286 C C . CYS A 1 299 ? -15.261 1.385 18.618 1.00 96.62 299 CYS A C 1
ATOM 2288 O O . CYS A 1 299 ? -16.170 0.862 19.259 1.00 96.62 299 CYS A O 1
ATOM 2290 N N . MET A 1 300 ? -15.506 2.361 17.742 1.00 97.31 300 MET A N 1
ATOM 2291 C CA . MET A 1 300 ? -16.856 2.787 17.372 1.00 97.31 300 MET A CA 1
ATOM 2292 C C . MET A 1 300 ? -17.648 1.651 16.714 1.00 97.31 300 MET A C 1
ATOM 2294 O O . MET A 1 300 ? -18.818 1.442 17.044 1.00 97.31 300 MET A O 1
ATOM 2298 N N . ILE A 1 301 ? -16.996 0.900 15.824 1.00 95.44 301 ILE A N 1
ATOM 2299 C CA . ILE A 1 301 ? -17.584 -0.246 15.126 1.00 95.44 301 ILE A CA 1
ATOM 2300 C C . ILE A 1 301 ? -17.791 -1.428 16.077 1.00 95.44 301 ILE A C 1
ATOM 2302 O O . ILE A 1 301 ? -18.888 -1.988 16.124 1.00 95.44 301 ILE A O 1
ATOM 2306 N N . THR A 1 302 ? -16.782 -1.797 16.873 1.00 94.69 302 THR A N 1
ATOM 2307 C CA . THR A 1 302 ? -16.923 -2.901 17.837 1.00 94.69 302 THR A CA 1
ATOM 2308 C C . THR A 1 302 ? -17.949 -2.569 18.918 1.00 94.69 302 THR A C 1
ATOM 2310 O O . THR A 1 302 ? -18.704 -3.439 19.320 1.00 94.69 302 THR A O 1
ATOM 2313 N N . GLY A 1 303 ? -18.084 -1.305 19.323 1.00 94.69 303 GLY A N 1
ATOM 2314 C CA . GLY A 1 303 ? -19.129 -0.863 20.250 1.00 94.69 303 GLY A CA 1
ATOM 2315 C C . GLY A 1 303 ? -20.510 -0.641 19.626 1.00 94.69 303 GLY A C 1
ATOM 2316 O O . GLY A 1 303 ? -21.453 -0.314 20.345 1.00 94.69 303 GLY A O 1
ATOM 2317 N N . ARG A 1 304 ? -20.647 -0.759 18.297 1.00 95.44 304 ARG A N 1
ATOM 2318 C CA . ARG A 1 304 ? -21.887 -0.525 17.525 1.00 95.44 304 ARG A CA 1
ATOM 2319 C C . ARG A 1 304 ? -22.541 0.843 17.754 1.00 95.44 304 ARG A C 1
ATOM 2321 O O . ARG A 1 304 ? -23.740 1.023 17.515 1.00 95.44 304 ARG A O 1
ATOM 2328 N N . SER A 1 305 ? -21.772 1.826 18.220 1.00 96.19 305 SER A N 1
ATOM 2329 C CA . SER A 1 305 ? -22.296 3.135 18.602 1.00 96.19 305 SER A CA 1
ATOM 2330 C C . SER A 1 305 ? -21.298 4.245 18.330 1.00 96.19 305 SER A C 1
ATOM 2332 O O . SER A 1 305 ? -20.153 4.203 18.777 1.00 96.19 305 SER A O 1
ATOM 2334 N N . PHE A 1 306 ? -21.780 5.290 17.654 1.00 95.88 306 PHE A N 1
ATOM 2335 C CA . PHE A 1 306 ? -20.987 6.461 17.283 1.00 95.88 306 PHE A CA 1
ATOM 2336 C C . PHE A 1 306 ? -20.389 7.196 18.495 1.00 95.88 306 PHE A C 1
ATOM 2338 O O . PHE A 1 306 ? -19.366 7.858 18.363 1.00 95.88 306 PHE A O 1
ATOM 2345 N N . VAL A 1 307 ? -20.991 7.065 19.686 1.00 97.25 307 VAL A N 1
ATOM 2346 C CA . VAL A 1 307 ? -20.513 7.731 20.915 1.00 97.25 307 VAL A CA 1
ATOM 2347 C C . VAL A 1 307 ? -19.120 7.261 21.334 1.00 97.25 307 VAL A C 1
ATOM 2349 O O . VAL A 1 307 ? -18.394 7.996 22.001 1.00 97.25 307 VAL A O 1
ATOM 2352 N N . TYR A 1 308 ? -18.730 6.041 20.949 1.00 97.69 308 TYR A N 1
ATOM 2353 C CA . TYR A 1 308 ? -17.436 5.485 21.330 1.00 97.69 308 TYR A CA 1
ATOM 2354 C C . TYR A 1 308 ? -16.269 6.110 20.576 1.00 97.69 308 TYR A C 1
ATOM 2356 O O . TYR A 1 308 ? -15.149 6.036 21.071 1.00 97.69 308 TYR A O 1
ATOM 2364 N N . PHE A 1 309 ? -16.522 6.801 19.461 1.00 97.50 309 PHE A N 1
ATOM 2365 C CA . PHE A 1 309 ? -15.488 7.578 18.784 1.00 97.50 309 PHE A CA 1
ATOM 2366 C C . PHE A 1 309 ? -14.866 8.613 19.738 1.00 97.50 309 PHE A C 1
ATOM 2368 O O . PHE A 1 309 ? -13.648 8.658 19.911 1.00 97.50 309 PHE A O 1
ATOM 2375 N N . ASP A 1 310 ? -15.702 9.385 20.439 1.00 97.31 310 ASP A N 1
ATOM 2376 C CA . ASP A 1 310 ? -15.236 10.387 21.401 1.00 97.31 310 ASP A CA 1
ATOM 2377 C C . ASP A 1 310 ? -14.806 9.783 22.738 1.00 97.31 310 ASP A C 1
ATOM 2379 O O . ASP A 1 310 ? -13.795 10.201 23.297 1.00 97.31 310 ASP A O 1
ATOM 2383 N N . ARG A 1 311 ? -15.518 8.773 23.254 1.00 98.19 311 ARG A N 1
ATOM 2384 C CA . ARG A 1 311 ? -15.159 8.155 24.546 1.00 98.19 311 ARG A CA 1
ATOM 2385 C C . ARG A 1 311 ? -13.774 7.512 24.519 1.00 98.19 311 ARG A C 1
ATOM 2387 O O . ARG A 1 311 ? -13.027 7.623 25.485 1.00 98.19 311 ARG A O 1
ATOM 2394 N N . VAL A 1 312 ? -13.394 6.900 23.400 1.00 97.81 312 VAL A N 1
ATOM 2395 C CA . VAL A 1 312 ? -12.054 6.318 23.216 1.00 97.81 312 VAL A CA 1
ATOM 2396 C C . VAL A 1 312 ? -10.987 7.406 23.129 1.00 97.81 312 VAL A C 1
ATOM 2398 O O . VAL A 1 312 ? -9.899 7.244 23.679 1.00 97.81 312 VAL A O 1
ATOM 2401 N N . ARG A 1 313 ? -11.307 8.551 22.516 1.00 96.69 313 ARG A N 1
ATOM 2402 C CA . ARG A 1 313 ? -10.425 9.722 22.507 1.00 96.69 313 ARG A CA 1
ATOM 2403 C C . ARG A 1 313 ? -10.204 10.271 23.918 1.00 96.69 313 ARG A C 1
ATOM 2405 O O . ARG A 1 313 ? -9.062 10.537 24.286 1.00 96.69 313 ARG A O 1
ATOM 2412 N N . VAL A 1 314 ? -11.267 10.381 24.717 1.00 97.94 314 VAL A N 1
ATOM 2413 C CA . VAL A 1 314 ? -11.191 10.780 26.133 1.00 97.94 314 VAL A CA 1
ATOM 2414 C C . VAL A 1 314 ? -10.368 9.775 26.942 1.00 97.94 314 VAL A C 1
ATOM 2416 O O . VAL A 1 314 ? -9.511 10.180 27.722 1.00 97.94 314 VAL A O 1
ATOM 2419 N N . PHE A 1 315 ? -10.556 8.472 26.719 1.00 98.31 315 PHE A N 1
ATOM 2420 C CA . PHE A 1 315 ? -9.747 7.429 27.350 1.00 98.31 315 PHE A CA 1
ATOM 2421 C C . PHE A 1 315 ? -8.255 7.560 27.015 1.00 98.31 315 PHE A C 1
ATOM 2423 O O . PHE A 1 315 ? -7.430 7.591 27.927 1.00 98.31 315 PHE A O 1
ATOM 2430 N N . ALA A 1 316 ? -7.899 7.724 25.738 1.00 96.62 316 ALA A N 1
ATOM 2431 C CA . ALA A 1 316 ? -6.509 7.911 25.321 1.00 96.62 316 ALA A CA 1
ATOM 2432 C C . ALA A 1 316 ? -5.868 9.154 25.970 1.00 96.62 316 ALA A C 1
ATOM 2434 O O . ALA A 1 316 ? -4.730 9.095 26.439 1.00 96.62 316 ALA A O 1
ATOM 2435 N N . GLN A 1 317 ? -6.615 10.259 26.064 1.00 96.75 317 GLN A N 1
ATOM 2436 C CA . GLN A 1 317 ? -6.177 11.474 26.759 1.00 96.75 317 GLN A CA 1
ATOM 2437 C C . GLN A 1 317 ? -5.998 11.249 28.266 1.00 96.75 317 GLN A C 1
ATOM 2439 O O . GLN A 1 317 ? -5.005 11.699 28.838 1.00 96.75 317 GLN A O 1
ATOM 2444 N N . ALA A 1 318 ? -6.920 10.528 28.909 1.00 97.50 318 ALA A N 1
ATOM 2445 C CA . ALA A 1 318 ? -6.839 10.207 30.330 1.00 97.50 318 ALA A CA 1
ATOM 2446 C C . ALA A 1 318 ? -5.642 9.296 30.650 1.00 97.50 318 ALA A C 1
ATOM 2448 O O . ALA A 1 318 ? -4.992 9.485 31.676 1.00 97.50 318 ALA A O 1
ATOM 2449 N N . CYS A 1 319 ? -5.299 8.361 29.758 1.00 97.06 319 CYS A N 1
ATOM 2450 C CA . CYS A 1 319 ? -4.067 7.580 29.855 1.00 97.06 319 CYS A CA 1
ATOM 2451 C C . CYS A 1 319 ? -2.825 8.478 29.803 1.00 97.06 319 CYS A C 1
ATOM 2453 O O . CYS A 1 319 ? -1.971 8.391 30.681 1.00 97.06 319 CYS A O 1
ATOM 2455 N N . SER A 1 320 ? -2.741 9.384 28.825 1.00 94.19 320 SER A N 1
ATOM 2456 C CA . SER A 1 320 ? -1.615 10.319 28.730 1.00 94.19 320 SER A CA 1
ATOM 2457 C C . SER A 1 320 ? -1.500 11.226 29.961 1.00 94.19 320 SER A C 1
ATOM 2459 O O . SER A 1 320 ? -0.395 11.448 30.449 1.00 94.19 320 SER A O 1
ATOM 2461 N N . ALA A 1 321 ? -2.620 11.703 30.510 1.00 95.19 321 ALA A N 1
ATOM 2462 C CA . ALA A 1 321 ? -2.636 12.518 31.726 1.00 95.19 321 ALA A CA 1
ATOM 2463 C C . ALA A 1 321 ? -2.255 11.732 32.996 1.00 95.19 321 ALA A C 1
ATOM 2465 O O . ALA A 1 321 ? -1.761 12.315 33.956 1.00 95.19 321 ALA A O 1
ATOM 2466 N N . ALA A 1 322 ? -2.467 10.413 33.006 1.00 96.44 322 ALA A N 1
ATOM 2467 C CA . ALA A 1 322 ? -2.087 9.526 34.102 1.00 96.44 322 ALA A CA 1
ATOM 2468 C C . ALA A 1 322 ? -0.622 9.048 34.026 1.00 96.44 322 ALA A C 1
ATOM 2470 O O . ALA A 1 322 ? -0.197 8.239 34.857 1.00 96.44 322 ALA A O 1
ATOM 2471 N N . ALA A 1 323 ? 0.162 9.523 33.051 1.00 92.00 323 ALA A N 1
ATOM 2472 C CA . ALA A 1 323 ? 1.573 9.176 32.930 1.00 92.00 323 ALA A CA 1
ATOM 2473 C C . ALA A 1 323 ? 2.335 9.556 34.213 1.00 92.00 323 ALA A C 1
ATOM 2475 O O . ALA A 1 323 ? 2.350 10.710 34.634 1.00 92.00 323 ALA A O 1
ATOM 2476 N N . GLY A 1 324 ? 2.962 8.567 34.855 1.00 90.88 324 GLY A N 1
ATOM 2477 C CA . GLY A 1 324 ? 3.696 8.759 36.110 1.00 90.88 324 GLY A CA 1
ATOM 2478 C C . GLY A 1 324 ? 2.865 8.668 37.395 1.00 90.88 324 GLY A C 1
ATOM 2479 O O . GLY A 1 324 ? 3.455 8.696 38.472 1.00 90.88 324 GLY A O 1
ATOM 2480 N N . ALA A 1 325 ? 1.540 8.509 37.321 1.00 94.00 325 ALA A N 1
ATOM 2481 C CA . ALA A 1 325 ? 0.706 8.334 38.510 1.00 94.00 325 ALA A CA 1
ATOM 2482 C C . ALA A 1 325 ? 0.978 6.982 39.198 1.00 94.00 325 ALA A C 1
ATOM 2484 O O . ALA A 1 325 ? 1.043 5.946 38.539 1.00 94.00 325 ALA A O 1
ATOM 2485 N N . SER A 1 326 ? 1.113 6.978 40.527 1.00 93.56 326 SER A N 1
ATOM 2486 C CA . SER A 1 326 ? 1.305 5.754 41.322 1.00 93.56 326 SER A CA 1
ATOM 2487 C C . SER A 1 326 ? 0.010 4.964 41.541 1.00 93.56 326 SER A C 1
ATOM 2489 O O . SER A 1 326 ? 0.053 3.756 41.761 1.00 93.56 326 SER A O 1
ATOM 2491 N N . GLU A 1 327 ? -1.135 5.639 41.452 1.00 95.25 327 GLU A N 1
ATOM 2492 C CA . GLU A 1 327 ? -2.480 5.080 41.589 1.00 95.25 327 GLU A CA 1
ATOM 2493 C C . GLU A 1 327 ? -3.365 5.557 40.437 1.00 95.25 327 GLU A C 1
ATOM 2495 O O . GLU A 1 327 ? -3.099 6.599 39.839 1.00 95.25 327 GLU A O 1
ATOM 2500 N N . MET A 1 328 ? -4.414 4.794 40.111 1.00 96.69 328 MET A N 1
ATOM 2501 C CA . MET A 1 328 ? -5.292 5.119 38.987 1.00 96.69 328 MET A CA 1
ATOM 2502 C C . MET A 1 328 ? -6.095 6.397 39.281 1.00 96.69 328 MET A C 1
ATOM 2504 O O . MET A 1 328 ? -6.948 6.373 40.179 1.00 96.69 328 MET A O 1
ATOM 2508 N N . PRO A 1 329 ? -5.887 7.487 38.513 1.00 97.12 329 PRO A N 1
ATOM 2509 C CA . PRO A 1 329 ? -6.641 8.718 38.703 1.00 97.12 329 PRO A CA 1
ATOM 2510 C C . PRO A 1 329 ? -8.121 8.525 38.364 1.00 97.12 329 PRO A C 1
ATOM 2512 O O . PRO A 1 329 ? -8.467 7.776 37.448 1.00 97.12 329 PRO A O 1
ATOM 2515 N N . GLU A 1 330 ? -9.000 9.264 39.042 1.00 96.75 330 GLU A N 1
ATOM 2516 C CA . GLU A 1 330 ? -10.452 9.156 38.840 1.00 96.75 330 GLU A CA 1
ATOM 2517 C C . GLU A 1 330 ? -10.880 9.473 37.400 1.00 96.75 330 GLU A C 1
ATOM 2519 O O . GLU A 1 330 ? -11.791 8.838 36.877 1.00 96.75 330 GLU A O 1
ATOM 2524 N N . ALA A 1 331 ? -10.178 10.381 36.715 1.00 97.06 331 ALA A N 1
ATOM 2525 C CA . ALA A 1 331 ? -10.431 10.682 35.306 1.00 97.06 331 ALA A CA 1
ATOM 2526 C C . ALA A 1 331 ? -10.211 9.458 34.395 1.00 97.06 331 ALA A C 1
ATOM 2528 O O . ALA A 1 331 ? -11.029 9.188 33.518 1.00 97.06 331 ALA A O 1
ATOM 2529 N N . LEU A 1 332 ? -9.147 8.682 34.634 1.00 97.94 332 LEU A N 1
ATOM 2530 C CA . LEU A 1 332 ? -8.872 7.447 33.895 1.00 97.94 332 LEU A CA 1
ATOM 2531 C C . LEU A 1 332 ? -9.890 6.356 34.243 1.00 97.94 332 LEU A C 1
ATOM 2533 O O . LEU A 1 332 ? -10.401 5.684 33.348 1.00 97.94 332 LEU A O 1
ATOM 2537 N N . ARG A 1 333 ? -10.247 6.233 35.526 1.00 97.19 333 ARG A N 1
ATOM 2538 C CA . ARG A 1 333 ? -11.291 5.308 35.985 1.00 97.19 333 ARG A CA 1
ATOM 2539 C C . ARG A 1 333 ? -12.651 5.614 35.354 1.00 97.19 333 ARG A C 1
ATOM 2541 O O . ARG A 1 333 ? -13.349 4.715 34.897 1.00 97.19 333 ARG A O 1
ATOM 2548 N N . SER A 1 334 ? -13.041 6.887 35.317 1.00 97.69 334 SER A N 1
ATOM 2549 C CA . SER A 1 334 ? -14.278 7.338 34.672 1.00 97.69 334 SER A CA 1
ATOM 2550 C C . SER A 1 334 ? -14.258 7.042 33.175 1.00 97.69 334 SER A C 1
ATOM 2552 O O . SER A 1 334 ? -15.212 6.467 32.660 1.00 97.69 334 SER A O 1
ATOM 2554 N N . ALA A 1 335 ? -13.153 7.350 32.490 1.00 97.88 335 ALA A N 1
ATOM 2555 C CA . ALA A 1 335 ? -13.031 7.077 31.064 1.00 97.88 335 ALA A CA 1
ATOM 2556 C C . ALA A 1 335 ? -13.138 5.575 30.745 1.00 97.88 335 ALA A C 1
ATOM 2558 O O . ALA A 1 335 ? -13.756 5.214 29.750 1.00 97.88 335 ALA A O 1
ATOM 2559 N N . LEU A 1 336 ? -12.600 4.696 31.601 1.00 97.00 336 LEU A N 1
ATOM 2560 C CA . LEU A 1 336 ? -12.760 3.244 31.469 1.00 97.00 336 LEU A CA 1
ATOM 2561 C C . LEU A 1 336 ? -14.207 2.779 31.694 1.00 97.00 336 LEU A C 1
ATOM 2563 O O . LEU A 1 336 ? -14.669 1.912 30.954 1.00 97.00 336 LEU A O 1
ATOM 2567 N N . ARG A 1 337 ? -14.933 3.363 32.661 1.00 96.75 337 ARG A N 1
ATOM 2568 C CA . ARG A 1 337 ? -16.367 3.076 32.892 1.00 96.75 337 ARG A CA 1
ATOM 2569 C C . ARG A 1 337 ? -17.246 3.454 31.709 1.00 96.75 337 ARG A C 1
ATOM 2571 O O . ARG A 1 337 ? -18.246 2.790 31.452 1.00 96.75 337 ARG A O 1
ATOM 2578 N N . ASP A 1 338 ? -16.866 4.492 30.974 1.00 97.00 338 ASP A N 1
ATOM 2579 C CA . ASP A 1 338 ? -17.612 4.930 29.799 1.00 97.00 338 ASP A CA 1
ATOM 2580 C C . ASP A 1 338 ? -17.459 3.981 28.595 1.00 97.00 338 ASP A C 1
ATOM 2582 O O . ASP A 1 338 ? -18.237 4.079 27.637 1.00 97.00 338 ASP A O 1
ATOM 2586 N N . LEU A 1 339 ? -16.511 3.039 28.621 1.00 97.25 339 LEU A N 1
ATOM 2587 C CA . LEU A 1 339 ? -16.331 2.028 27.576 1.00 97.25 339 LEU A CA 1
ATOM 2588 C C . LEU A 1 339 ? -17.132 0.758 27.903 1.00 97.25 339 LEU A C 1
ATOM 2590 O O . LEU A 1 339 ? -16.987 0.169 28.975 1.00 97.25 339 LEU A O 1
ATOM 2594 N N . SER A 1 340 ? -17.945 0.276 26.956 1.00 95.75 340 SER A N 1
ATOM 2595 C CA . SER A 1 340 ? -18.587 -1.038 27.116 1.00 95.75 340 SER A CA 1
ATOM 2596 C C . SER A 1 340 ? -17.553 -2.162 27.084 1.00 95.75 340 SER A C 1
ATOM 2598 O O . SER A 1 340 ? -16.421 -1.975 26.635 1.00 95.75 340 SER A O 1
ATOM 2600 N N . LEU A 1 341 ? -17.950 -3.357 27.530 1.00 93.81 341 LEU A N 1
ATOM 2601 C CA . LEU A 1 341 ? -17.100 -4.545 27.446 1.00 93.81 341 LEU A CA 1
ATOM 2602 C C . LEU A 1 341 ? -16.625 -4.815 26.006 1.00 93.81 341 LEU A C 1
ATOM 2604 O O . LEU A 1 341 ? -15.435 -5.035 25.801 1.00 93.81 341 LEU A O 1
ATOM 2608 N N . ASP A 1 342 ? -17.505 -4.705 25.007 1.00 93.56 342 ASP A N 1
ATOM 2609 C CA . ASP A 1 342 ? -17.141 -4.914 23.595 1.00 93.56 342 ASP A CA 1
ATOM 2610 C C . ASP A 1 342 ? -16.110 -3.898 23.093 1.00 93.56 342 ASP A C 1
ATOM 2612 O O . ASP A 1 342 ? -15.214 -4.240 22.319 1.00 93.56 342 ASP A O 1
ATOM 2616 N N . VAL A 1 343 ? -16.194 -2.646 23.555 1.00 96.19 343 VAL A N 1
ATOM 2617 C CA . VAL A 1 343 ? -15.198 -1.621 23.219 1.00 96.19 343 VAL A CA 1
ATOM 2618 C C . VAL A 1 343 ? -13.872 -1.886 23.914 1.00 96.19 343 VAL A C 1
ATOM 2620 O O . VAL A 1 343 ? -12.831 -1.790 23.272 1.00 96.19 343 VAL A O 1
ATOM 2623 N N . ARG A 1 344 ? -13.896 -2.268 25.193 1.00 95.81 344 ARG A N 1
ATOM 2624 C CA . ARG A 1 344 ? -12.694 -2.647 25.951 1.00 95.81 344 ARG A CA 1
ATOM 2625 C C . ARG A 1 344 ? -11.961 -3.812 25.279 1.00 95.81 344 ARG A C 1
ATOM 2627 O O . ARG A 1 344 ? -10.769 -3.708 24.988 1.00 95.81 344 ARG A O 1
ATOM 2634 N N . MET A 1 345 ? -12.702 -4.859 24.922 1.00 90.19 345 MET A N 1
ATOM 2635 C CA . MET A 1 345 ? -12.181 -6.020 24.201 1.00 90.19 345 MET A CA 1
ATOM 2636 C C . MET A 1 345 ? -11.710 -5.667 22.790 1.00 90.19 345 MET A C 1
ATOM 2638 O O . MET A 1 345 ? -10.660 -6.147 22.364 1.00 90.19 345 MET A O 1
ATOM 2642 N N . GLY A 1 346 ? -12.451 -4.816 22.075 1.00 90.75 346 GLY A N 1
ATOM 2643 C CA . GLY A 1 346 ? -12.070 -4.325 20.754 1.00 90.75 346 GLY A CA 1
ATOM 2644 C C . GLY A 1 346 ? -10.748 -3.556 20.782 1.00 90.75 346 GLY A C 1
ATOM 2645 O O . GLY A 1 346 ? -9.841 -3.874 20.017 1.00 90.75 346 GLY A O 1
ATOM 2646 N N . TYR A 1 347 ? -10.604 -2.622 21.726 1.00 95.06 347 TYR A N 1
ATOM 2647 C CA . TYR A 1 347 ? -9.367 -1.878 21.960 1.00 95.06 347 TYR A CA 1
ATOM 2648 C C . TYR A 1 347 ? -8.202 -2.826 22.271 1.00 95.06 347 TYR A C 1
ATOM 2650 O O . TYR A 1 347 ? -7.136 -2.721 21.673 1.00 95.06 347 TYR A O 1
ATOM 2658 N N . TYR A 1 348 ? -8.407 -3.784 23.181 1.00 91.62 348 TYR A N 1
ATOM 2659 C CA . TYR A 1 348 ? -7.359 -4.719 23.590 1.00 91.62 348 TYR A CA 1
ATOM 2660 C C . TYR A 1 348 ? -6.908 -5.660 22.462 1.00 91.62 348 TYR A C 1
ATOM 2662 O O . TYR A 1 348 ? -5.721 -5.959 22.358 1.00 91.62 348 TYR A O 1
ATOM 2670 N N . ARG A 1 349 ? -7.840 -6.147 21.632 1.00 88.44 349 ARG A N 1
ATOM 2671 C CA . ARG A 1 349 ? -7.549 -7.148 20.590 1.00 88.44 349 ARG A CA 1
ATOM 2672 C C . ARG A 1 349 ? -7.057 -6.552 19.278 1.00 88.44 349 ARG A C 1
ATOM 2674 O O . ARG A 1 349 ? -6.215 -7.168 18.635 1.00 88.44 349 ARG A O 1
ATOM 2681 N N . PHE A 1 350 ? -7.596 -5.407 18.865 1.00 88.94 350 PHE A N 1
ATOM 2682 C CA . PHE A 1 350 ? -7.388 -4.881 17.510 1.00 88.94 350 PHE A CA 1
ATOM 2683 C C . PHE A 1 350 ? -6.541 -3.605 17.463 1.00 88.94 350 PHE A C 1
ATOM 2685 O O . PHE A 1 350 ? -6.110 -3.215 16.383 1.00 88.94 350 PHE A O 1
ATOM 2692 N N . CYS A 1 351 ? -6.258 -2.980 18.611 1.00 92.12 351 CYS A N 1
ATOM 2693 C CA . CYS A 1 351 ? -5.521 -1.716 18.697 1.00 92.12 351 CYS A CA 1
ATOM 2694 C C . CYS A 1 351 ? -4.217 -1.876 19.506 1.00 92.12 351 CYS A C 1
ATOM 2696 O O . CYS A 1 351 ? -3.955 -1.116 20.440 1.00 92.12 351 CYS A O 1
ATOM 2698 N N . GLU A 1 352 ? -3.406 -2.894 19.187 1.00 90.50 352 GLU A N 1
ATOM 2699 C CA . GLU A 1 352 ? -2.165 -3.210 19.921 1.00 90.50 352 GLU A CA 1
ATOM 2700 C C . GLU A 1 352 ? -1.183 -2.028 19.955 1.00 90.50 352 GLU A C 1
ATOM 2702 O O . GLU A 1 352 ? -0.575 -1.726 20.979 1.00 90.50 352 GLU A O 1
ATOM 2707 N N . ASP A 1 353 ? -1.043 -1.323 18.841 1.00 90.38 353 ASP A N 1
ATOM 2708 C CA . ASP A 1 353 ? -0.218 -0.124 18.738 1.00 90.38 353 ASP A CA 1
ATOM 2709 C C . ASP A 1 353 ? -0.717 1.019 19.633 1.00 90.38 353 ASP A C 1
ATOM 2711 O O . ASP A 1 353 ? 0.083 1.663 20.312 1.00 90.38 353 ASP A O 1
ATOM 2715 N N . ALA A 1 354 ? -2.028 1.239 19.705 1.00 92.88 354 ALA A N 1
ATOM 2716 C CA . ALA A 1 354 ? -2.625 2.227 20.595 1.00 92.88 354 ALA A CA 1
ATOM 2717 C C . ALA A 1 354 ? -2.416 1.834 22.060 1.00 92.88 354 ALA A C 1
ATOM 2719 O O . ALA A 1 354 ? -2.084 2.683 22.885 1.00 92.88 354 ALA A O 1
ATOM 2720 N N . TYR A 1 355 ? -2.526 0.542 22.374 1.00 93.62 355 TYR A N 1
ATOM 2721 C CA . TYR A 1 355 ? -2.209 0.011 23.695 1.00 93.62 355 TYR A CA 1
ATOM 2722 C C . TYR A 1 355 ? -0.742 0.283 24.074 1.00 93.62 355 TYR A C 1
ATOM 2724 O O . TYR A 1 355 ? -0.478 0.785 25.169 1.00 93.62 355 TYR A O 1
ATOM 2732 N N . ARG A 1 356 ? 0.209 0.038 23.162 1.00 93.81 356 ARG A N 1
ATOM 2733 C CA . ARG A 1 356 ? 1.637 0.349 23.365 1.00 93.81 356 ARG A CA 1
ATOM 2734 C C . ARG A 1 356 ? 1.901 1.843 23.559 1.00 93.81 356 ARG A C 1
ATOM 2736 O O . ARG A 1 356 ? 2.777 2.216 24.328 1.00 93.81 356 ARG A O 1
ATOM 2743 N N . VAL A 1 357 ? 1.144 2.712 22.892 1.00 94.00 357 VAL A N 1
ATOM 2744 C CA . VAL A 1 357 ? 1.336 4.170 22.988 1.00 94.00 357 VAL A CA 1
ATOM 2745 C C . VAL A 1 357 ? 0.660 4.778 24.217 1.00 94.00 357 VAL A C 1
ATOM 2747 O O . VAL A 1 357 ? 1.217 5.686 24.827 1.00 94.00 357 VAL A O 1
ATOM 2750 N N . HIS A 1 358 ? -0.528 4.310 24.595 1.00 94.62 358 HIS A N 1
ATOM 2751 C CA . HIS A 1 358 ? -1.325 4.943 25.650 1.00 94.62 358 HIS A CA 1
ATOM 2752 C C . HIS A 1 358 ? -1.261 4.196 26.985 1.00 94.62 358 HIS A C 1
ATOM 2754 O O . HIS A 1 358 ? -1.208 4.834 28.033 1.00 94.62 358 HIS A O 1
ATOM 2760 N N . VAL A 1 359 ? -1.247 2.861 26.977 1.00 95.38 359 VAL A N 1
ATOM 2761 C CA . VAL A 1 359 ? -1.356 2.049 28.200 1.00 95.38 359 VAL A CA 1
ATOM 2762 C C . VAL A 1 359 ? 0.006 1.580 28.705 1.00 95.38 359 VAL A C 1
ATOM 2764 O O . VAL A 1 359 ? 0.256 1.633 29.908 1.00 95.38 359 VAL A O 1
ATOM 2767 N N . GLU A 1 360 ? 0.909 1.135 27.827 1.00 94.50 360 GLU A N 1
ATOM 2768 C CA . GLU A 1 360 ? 2.236 0.666 28.257 1.00 94.50 360 GLU A CA 1
ATOM 2769 C C . GLU A 1 360 ? 3.090 1.708 28.997 1.00 94.50 360 GLU A C 1
ATOM 2771 O O . GLU A 1 360 ? 3.786 1.299 29.932 1.00 94.50 360 GLU A O 1
ATOM 2776 N N . PRO A 1 361 ? 3.029 3.018 28.681 1.00 95.75 361 PRO A N 1
ATOM 2777 C CA . PRO A 1 361 ? 3.791 4.033 29.411 1.00 95.75 361 PRO A CA 1
ATOM 2778 C C . PRO A 1 361 ? 3.285 4.319 30.832 1.00 95.75 361 PRO A C 1
ATOM 2780 O O . PRO A 1 361 ? 3.953 5.030 31.585 1.00 95.75 361 PRO A O 1
ATOM 2783 N N . LEU A 1 362 ? 2.112 3.804 31.218 1.00 96.44 362 LEU A N 1
ATOM 2784 C CA . LEU A 1 362 ? 1.603 3.943 32.583 1.00 96.44 362 LEU A CA 1
ATOM 2785 C C . LEU A 1 362 ? 2.505 3.198 33.580 1.00 96.44 362 LEU A C 1
ATOM 2787 O O . LEU A 1 362 ? 3.089 2.156 33.269 1.00 96.44 362 LEU A O 1
ATOM 2791 N N . GLN A 1 363 ? 2.573 3.701 34.815 1.00 9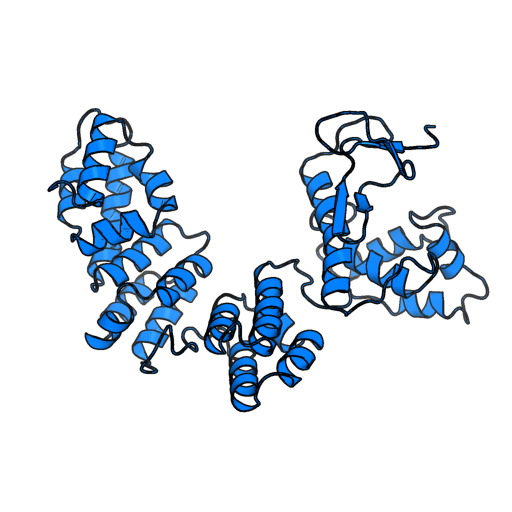6.56 363 GLN A N 1
ATOM 2792 C CA . GLN A 1 363 ? 3.281 3.024 35.905 1.00 96.56 363 GLN A CA 1
ATOM 2793 C C . GLN A 1 363 ? 2.655 1.655 36.195 1.00 96.56 363 GLN A C 1
ATOM 2795 O O . GLN A 1 363 ? 1.438 1.489 36.107 1.00 96.56 363 GLN A O 1
ATOM 2800 N N . GLU A 1 364 ? 3.479 0.679 36.580 1.00 94.94 364 GLU A N 1
ATOM 2801 C CA . GLU A 1 364 ? 3.092 -0.737 36.682 1.00 94.94 364 GLU A CA 1
ATOM 2802 C C . GLU A 1 364 ? 1.803 -1.011 37.492 1.00 94.94 364 GLU A C 1
ATOM 2804 O O . GLU A 1 364 ? 0.970 -1.779 37.001 1.00 94.94 364 GLU A O 1
ATOM 2809 N N . PRO A 1 365 ? 1.559 -0.386 38.667 1.00 94.06 365 PRO A N 1
ATOM 2810 C CA . PRO A 1 365 ? 0.317 -0.604 39.413 1.00 94.06 365 PRO A CA 1
ATOM 2811 C C . PRO A 1 365 ? -0.931 -0.181 38.628 1.00 94.06 365 PRO A C 1
ATOM 2813 O O . PRO A 1 365 ? -1.918 -0.916 38.587 1.00 94.06 365 PRO A O 1
ATOM 2816 N N . VAL A 1 366 ? -0.869 0.974 37.959 1.00 96.81 366 VAL A N 1
ATOM 2817 C CA . VAL A 1 366 ? -1.967 1.516 37.149 1.00 96.81 366 VAL A CA 1
ATOM 2818 C C . VAL A 1 366 ? -2.120 0.710 35.866 1.00 96.81 366 VAL A C 1
ATOM 2820 O O . VAL A 1 366 ? -3.215 0.253 35.549 1.00 96.81 366 VAL A O 1
ATOM 2823 N N . ARG A 1 367 ? -1.013 0.457 35.161 1.00 97.19 367 ARG A N 1
ATOM 2824 C CA . ARG A 1 367 ? -0.972 -0.323 33.919 1.00 97.19 367 ARG A CA 1
ATOM 2825 C C . ARG A 1 367 ? -1.615 -1.696 34.084 1.00 97.19 367 ARG A C 1
ATOM 2827 O O . ARG A 1 367 ? -2.412 -2.104 33.241 1.00 97.19 367 ARG A O 1
ATOM 2834 N N . ARG A 1 368 ? -1.300 -2.403 35.174 1.00 95.88 368 ARG A N 1
ATOM 2835 C CA . ARG A 1 368 ? -1.866 -3.726 35.468 1.00 95.88 368 ARG A CA 1
ATOM 2836 C C . ARG A 1 368 ? -3.382 -3.676 35.643 1.00 95.88 368 ARG A C 1
ATOM 2838 O O . ARG A 1 368 ? -4.071 -4.534 35.096 1.00 95.88 368 ARG A O 1
ATOM 2845 N N . GLN A 1 369 ? -3.891 -2.675 36.360 1.00 96.44 369 GLN A N 1
ATOM 2846 C CA . GLN A 1 369 ? -5.330 -2.489 36.556 1.00 96.44 369 GLN A CA 1
ATOM 2847 C C . GLN A 1 369 ? -6.032 -2.157 35.235 1.00 96.44 369 GLN A C 1
ATOM 2849 O O . GLN A 1 369 ? -6.981 -2.843 34.868 1.00 96.44 369 GLN A O 1
ATOM 2854 N N . VAL A 1 370 ? -5.519 -1.182 34.472 1.00 96.31 370 VAL A N 1
ATOM 2855 C CA . VAL A 1 370 ? -6.068 -0.825 33.150 1.00 96.31 370 VAL A CA 1
ATOM 2856 C C . VAL A 1 370 ? -6.106 -2.047 32.233 1.00 96.31 370 VAL A C 1
ATOM 2858 O O . VAL A 1 370 ? -7.129 -2.316 31.611 1.00 96.31 370 VAL A O 1
ATOM 2861 N N . ARG A 1 371 ? -5.023 -2.834 32.182 1.00 95.56 371 ARG A N 1
ATOM 2862 C CA . ARG A 1 371 ? -4.961 -4.058 31.374 1.00 95.56 371 ARG A CA 1
ATOM 2863 C C . ARG A 1 371 ? -6.026 -5.077 31.780 1.00 95.56 371 ARG A C 1
ATOM 2865 O O . ARG A 1 371 ? -6.661 -5.645 30.898 1.00 95.56 371 ARG A O 1
ATOM 2872 N N . ALA A 1 372 ? -6.211 -5.319 33.078 1.00 94.94 372 ALA A N 1
ATOM 2873 C CA . ALA A 1 372 ? -7.231 -6.245 33.569 1.00 94.94 372 ALA A CA 1
ATOM 2874 C C . ALA A 1 372 ? -8.644 -5.774 33.182 1.00 94.94 372 ALA A C 1
ATOM 2876 O O . ALA A 1 372 ? -9.435 -6.559 32.666 1.00 94.94 372 ALA A O 1
ATOM 2877 N N . ILE A 1 373 ? -8.926 -4.477 33.329 1.00 95.94 373 ILE A N 1
ATOM 2878 C CA . ILE A 1 373 ? -10.218 -3.880 32.967 1.00 95.94 373 ILE A CA 1
ATOM 2879 C C . ILE A 1 373 ? -10.477 -3.979 31.458 1.00 95.94 373 ILE A C 1
ATOM 2881 O O . ILE A 1 373 ? -11.579 -4.349 31.051 1.00 95.94 373 ILE A O 1
ATOM 2885 N N . LEU A 1 374 ? -9.473 -3.683 30.622 1.00 94.94 374 LEU A N 1
ATOM 2886 C CA . LEU A 1 374 ? -9.581 -3.770 29.160 1.00 94.94 374 LEU A CA 1
ATOM 2887 C C . LEU A 1 374 ? -9.797 -5.208 28.664 1.00 94.94 374 LEU A C 1
ATOM 2889 O O . LEU A 1 374 ? -10.483 -5.415 27.668 1.00 94.94 374 LEU A O 1
ATOM 2893 N N . ARG A 1 375 ? -9.248 -6.199 29.373 1.00 92.56 375 ARG A N 1
ATOM 2894 C CA . ARG A 1 375 ? -9.459 -7.629 29.098 1.00 92.56 375 ARG A CA 1
ATOM 2895 C C . ARG A 1 375 ? -10.811 -8.162 29.576 1.00 92.56 375 ARG A C 1
ATOM 2897 O O . ARG A 1 375 ? -11.139 -9.303 29.268 1.00 92.56 375 ARG A O 1
ATOM 2904 N N . GLY A 1 376 ? -11.561 -7.368 30.342 1.00 89.56 376 GLY A N 1
ATOM 2905 C CA . GLY A 1 376 ? -12.769 -7.825 31.027 1.00 89.56 376 GLY A CA 1
ATOM 2906 C C . GLY A 1 376 ? -12.493 -8.725 32.236 1.00 89.56 376 GLY A C 1
ATOM 2907 O O . GLY A 1 376 ? -13.424 -9.326 32.758 1.00 89.56 376 GLY A O 1
ATOM 2908 N N . ASP A 1 377 ? -11.241 -8.809 32.698 1.00 92.06 377 ASP A N 1
ATOM 2909 C CA . ASP A 1 377 ? -10.850 -9.599 33.875 1.00 92.06 377 ASP A CA 1
ATOM 2910 C C . ASP A 1 377 ? -11.220 -8.879 35.194 1.00 92.06 377 ASP A C 1
ATOM 2912 O O . ASP A 1 377 ? -11.176 -9.477 36.269 1.00 92.06 377 ASP A O 1
ATOM 2916 N N . ALA A 1 378 ? -11.548 -7.584 35.122 1.00 90.06 378 ALA A N 1
ATOM 2917 C CA . ALA A 1 378 ? -11.938 -6.743 36.249 1.00 90.06 378 ALA A CA 1
ATOM 2918 C C . ALA A 1 378 ? -12.962 -5.673 35.832 1.00 90.06 378 ALA A C 1
ATOM 2920 O O . ALA A 1 378 ? -13.012 -5.252 34.670 1.00 90.06 378 ALA A O 1
ATOM 2921 N N . GLU A 1 379 ? -13.748 -5.204 36.802 1.00 86.94 379 GLU A N 1
ATOM 2922 C CA . GLU A 1 379 ? -14.592 -4.019 36.632 1.00 86.94 379 GLU A CA 1
ATOM 2923 C C . GLU A 1 379 ? -13.781 -2.726 36.845 1.00 86.94 379 GLU A C 1
ATOM 2925 O O . GLU A 1 379 ? -12.806 -2.752 37.606 1.00 86.94 379 GLU A O 1
ATOM 2930 N N . PRO A 1 380 ? -14.139 -1.622 36.161 1.00 79.44 380 PRO A N 1
ATOM 2931 C CA . PRO A 1 380 ? -13.413 -0.359 36.248 1.00 79.44 380 PRO A CA 1
ATOM 2932 C C . PRO A 1 380 ? -13.495 0.367 37.596 1.00 79.44 380 PRO A C 1
ATOM 2934 O O . PRO A 1 380 ? -14.586 0.391 38.214 1.00 79.44 380 PRO A O 1
#

Radius of gyration: 26.85 Å; chains: 1; bounding box: 73×37×79 Å

Sequence (380 aa):
AAQDANFFYGSRQDNEHTHGPTTLGTIEGGTTVIVRGRRSGGAWQTRERIMGALVHECSHILVKDYGELPATGTNAASFDRYRDEFRAYFVEPHGNFEGITDPTARATAIKDHLVGTSSTAVSSYPELHAAYWAAPLATNTFHQQVDGHTRPDGFNLANSPRLDRLVSLLREQRAGRAGVEDTIFQISVLSAAERQEAAGATLIATLLGRVAAPDADRIRRALTSPAAVGYGREMNPNDSPRVTAFLSAVAAKAPDEIVSTYRACNPQDRADLHFNEHVLSWIGATLPNELLMRTCVMCMITGRSFVYFDRVRVFAQACSAAAGASEMPEALRSALRDLSLDVRMGYYRFCEDAYRVHVEPLQEPVRRQVRAILRGDAEP

Foldseek 3Di:
DPQWDWFADDPDRPDTDTDGQQDQWEDDPLPDIGGDQAHSVGHGDDPLSSQLRVQLHVQLSVCVVLVFADDPVPALQDLSVVLSNLLSQLQRCGDDCHPVPPLQVSLVSSLCQQQNDPPDPDHPRNSNVCLLPPPPNVPRPSVVSSVPPSDHDDADSNVDPLLVVLLVQLVCVLVVNHDLLVNLLSLLLDDLVNLVRLLPGPSNVVSLVSHDPVSSVLNNCSSPPDSFHDSRCLQVVPPDVLSRQLRVCLLVVPLVSNLVSLVVDDLVNLVSQAPRVSNLVSSCSSCVPVLLQSLLSQLCSQVSHSVSSVLSVQLLVLLVVQQPPPDRDVSNLVSLLVRDLSSLQSCLPRNVVSCVVRQVRHDPVNSVVSNCSSNVVDPD